Protein 3LAO (pdb70)

Solvent-accessible surface area: 25533 Å² total

Structure (mmCIF, N/CA/C/O backbone):
data_3LAO
#
_entry.id   3LAO
#
_cell.length_a   49.362
_cell.length_b   101.616
_cell.length_c   141.536
_cell.angle_alpha   90.00
_cell.angle_beta   90.00
_cell.angle_gamma   90.00
#
_symmetry.space_group_name_H-M   'P 21 21 21'
#
loop_
_entity.id
_entity.type
_entity.pdbx_description
1 polymer 'enoyl-CoA hydratase/isomerase'
2 non-polymer GLYCEROL
3 water water
#
loop_
_atom_site.group_PDB
_atom_site.id
_atom_site.type_symbol
_atom_site.label_atom_id
_atom_site.label_alt_id
_atom_site.label_comp_id
_atom_site.label_asym_id
_atom_site.label_entity_id
_atom_site.label_seq_id
_atom_site.pdbx_PDB_ins_code
_atom_site.Cartn_x
_atom_site.Cartn_y
_atom_site.Cartn_z
_atom_site.occupancy
_atom_site.B_iso_or_equiv
_atom_site.auth_seq_id
_atom_site.auth_comp_id
_atom_site.auth_asym_id
_atom_site.auth_atom_id
_atom_site.pdbx_PDB_model_num
ATOM 1 N N . SER A 1 5 ? 57.654 52.666 101.069 1.00 100.65 2 SER A N 1
ATOM 2 C CA . SER A 1 5 ? 56.802 52.202 99.971 1.00 104.45 2 SER A CA 1
ATOM 3 C C . SER A 1 5 ? 55.426 52.880 99.953 1.00 106.10 2 SER A C 1
ATOM 4 O O . SER A 1 5 ? 54.907 53.300 100.995 1.00 110.01 2 SER A O 1
ATOM 7 N N . GLU A 1 6 ? 54.855 52.986 98.753 1.00 98.23 3 GLU A N 1
ATOM 8 C CA . GLU A 1 6 ? 53.461 53.380 98.568 1.00 89.54 3 GLU A CA 1
ATOM 9 C C . GLU A 1 6 ? 52.714 52.328 97.741 1.00 76.23 3 GLU A C 1
ATOM 10 O O . GLU A 1 6 ? 51.486 52.250 97.817 1.00 79.60 3 GLU A O 1
ATOM 16 N N . ALA A 1 7 ? 53.442 51.539 96.942 1.00 52.88 4 ALA A N 1
ATOM 17 C CA . ALA A 1 7 ? 52.839 50.388 96.273 1.00 47.44 4 ALA A CA 1
ATOM 18 C C . ALA A 1 7 ? 52.117 49.470 97.283 1.00 51.05 4 ALA A C 1
ATOM 19 O O . ALA A 1 7 ? 52.694 49.037 98.282 1.00 54.19 4 ALA A O 1
ATOM 21 N N . ASN A 1 8 ? 50.852 49.177 97.010 1.00 44.83 5 ASN A N 1
ATOM 22 C CA . ASN A 1 8 ? 50.039 48.359 97.886 1.00 35.56 5 ASN A CA 1
ATOM 23 C C . ASN A 1 8 ? 50.132 46.864 97.540 1.00 36.00 5 ASN A C 1
ATOM 24 O O . ASN A 1 8 ? 49.718 46.422 96.453 1.00 42.82 5 ASN A O 1
ATOM 29 N N . SER A 1 9 ? 50.663 46.073 98.463 1.00 37.59 6 SER A N 1
ATOM 30 C CA . SER A 1 9 ? 50.793 44.634 98.234 1.00 42.27 6 SER A CA 1
ATOM 31 C C . SER A 1 9 ? 49.707 43.872 98.997 1.00 42.36 6 SER A C 1
ATOM 32 O O . SER A 1 9 ? 49.698 42.640 99.065 1.00 43.55 6 SER A O 1
ATOM 35 N N . GLY A 1 10 ? 48.793 44.612 99.595 1.00 38.53 7 GLY A N 1
ATOM 36 C CA . GLY A 1 10 ? 47.715 43.960 100.286 1.00 38.71 7 GLY A CA 1
ATOM 37 C C . GLY A 1 10 ? 46.516 43.760 99.388 1.00 39.01 7 GLY A C 1
ATOM 38 O O . GLY A 1 10 ? 46.590 43.782 98.160 1.00 33.97 7 GLY A O 1
ATOM 39 N N . PRO A 1 11 ? 45.378 43.564 100.015 1.00 36.30 8 PRO A N 1
ATOM 40 C CA . PRO A 1 11 ? 44.173 43.326 99.241 1.00 31.28 8 PRO A CA 1
ATOM 41 C C . PRO A 1 11 ? 43.954 44.506 98.323 1.00 31.79 8 PRO A C 1
ATOM 42 O O . PRO A 1 11 ? 44.232 45.635 98.696 1.00 33.34 8 PRO A O 1
ATOM 46 N N . GLY A 1 12 ? 43.424 44.248 97.143 1.00 26.17 9 GLY A N 1
ATOM 47 C CA . GLY A 1 12 ? 43.183 45.322 96.192 1.00 32.55 9 GLY A CA 1
ATOM 48 C C . GLY A 1 12 ? 42.121 46.323 96.624 1.00 33.00 9 GLY A C 1
ATOM 49 O O . GLY A 1 12 ? 41.254 46.046 97.473 1.00 35.55 9 GLY A O 1
ATOM 50 N N . ARG A 1 13 ? 42.199 47.496 96.008 1.00 29.46 10 ARG A N 1
ATOM 51 C CA . ARG A 1 13 ? 41.278 48.607 96.249 1.00 28.07 10 ARG A CA 1
ATOM 52 C C . ARG A 1 13 ? 41.494 49.635 95.119 1.00 29.28 10 ARG A C 1
ATOM 53 O O . ARG A 1 13 ? 42.366 49.458 94.243 1.00 24.08 10 ARG A O 1
ATOM 61 N N . VAL A 1 14 ? 40.708 50.705 95.144 1.00 28.69 11 VAL A N 1
ATOM 62 C CA . VAL A 1 14 ? 40.684 51.660 94.052 1.00 30.87 11 VAL A CA 1
ATOM 63 C C . VAL A 1 14 ? 40.706 53.047 94.719 1.00 38.76 11 VAL A C 1
ATOM 64 O O . VAL A 1 14 ? 40.051 53.241 95.730 1.00 37.94 11 VAL A O 1
ATOM 68 N N . THR A 1 15 ? 41.495 53.990 94.207 1.00 31.82 12 THR A N 1
ATOM 69 C CA . THR A 1 15 ? 41.368 55.353 94.662 1.00 22.05 12 THR A CA 1
ATOM 70 C C . THR A 1 15 ? 40.278 56.131 93.914 1.00 32.73 12 THR A C 1
ATOM 71 O O . THR A 1 15 ? 39.970 55.874 92.725 1.00 37.60 12 THR A O 1
ATOM 75 N N . ARG A 1 16 ? 39.730 57.123 94.610 1.00 39.37 13 ARG A N 1
ATOM 76 C CA . ARG A 1 16 ? 38.681 57.984 94.080 1.00 37.96 13 ARG A CA 1
ATOM 77 C C . ARG A 1 16 ? 39.041 59.448 94.324 1.00 43.05 13 ARG A C 1
ATOM 78 O O . ARG A 1 16 ? 39.356 59.817 95.444 1.00 37.29 13 ARG A O 1
ATOM 86 N N . GLU A 1 17 ? 38.992 60.260 93.265 1.00 39.83 14 GLU A N 1
ATOM 87 C CA . GLU A 1 17 ? 39.258 61.687 93.334 1.00 40.99 14 GLU A CA 1
ATOM 88 C C . GLU A 1 17 ? 38.285 62.397 92.375 1.00 45.37 14 GLU A C 1
ATOM 89 O O . GLU A 1 17 ? 38.243 62.091 91.172 1.00 42.18 14 GLU A O 1
ATOM 95 N N . GLN A 1 18 ? 37.495 63.316 92.915 1.00 36.92 15 GLN A N 1
ATOM 96 C CA . GLN A 1 18 ? 36.720 64.273 92.118 1.00 36.11 15 GLN A CA 1
ATOM 97 C C . GLN A 1 18 ? 37.597 65.473 91.771 1.00 39.19 15 GLN A C 1
ATOM 98 O O . GLN A 1 18 ? 38.083 66.149 92.674 1.00 39.93 15 GLN A O 1
ATOM 104 N N . ARG A 1 19 ? 37.809 65.707 90.473 1.00 40.77 16 ARG A N 1
ATOM 105 C CA . ARG A 1 19 ? 38.481 66.895 89.957 1.00 38.06 16 ARG A CA 1
ATOM 106 C C . ARG A 1 19 ? 37.535 67.677 89.073 1.00 38.42 16 ARG A C 1
ATOM 107 O O . ARG A 1 19 ? 37.544 67.538 87.850 1.00 38.88 16 ARG A O 1
ATOM 115 N N . GLY A 1 20 ? 36.742 68.533 89.680 1.00 41.22 17 GLY A N 1
ATOM 116 C CA . GLY A 1 20 ? 35.800 69.311 88.916 1.00 34.44 17 GLY A CA 1
ATOM 117 C C . GLY A 1 20 ? 34.782 68.364 88.351 1.00 45.45 17 GLY A C 1
ATOM 118 O O . GLY A 1 20 ? 34.089 67.679 89.103 1.00 50.60 17 GLY A O 1
ATOM 119 N N . HIS A 1 21 ? 34.692 68.315 87.028 1.00 38.15 18 HIS A N 1
ATOM 120 C CA . HIS A 1 21 ? 33.681 67.495 86.409 1.00 36.66 18 HIS A CA 1
ATOM 121 C C . HIS A 1 21 ? 34.180 66.113 86.103 1.00 38.88 18 HIS A C 1
ATOM 122 O O . HIS A 1 21 ? 33.450 65.309 85.528 1.00 43.20 18 HIS A O 1
ATOM 129 N N . LEU A 1 22 ? 35.426 65.849 86.484 1.00 38.20 19 LEU A N 1
ATOM 130 C CA . LEU A 1 22 ? 36.076 64.567 86.222 1.00 35.95 19 LEU A CA 1
ATOM 131 C C . LEU A 1 22 ? 36.080 63.730 87.499 1.00 37.90 19 LEU A C 1
ATOM 132 O O . LEU A 1 22 ? 36.235 64.250 88.603 1.00 38.47 19 LEU A O 1
ATOM 137 N N . PHE A 1 23 ? 35.895 62.433 87.332 1.00 34.27 20 PHE A N 1
ATOM 138 C CA . PHE A 1 23 ? 35.918 61.472 88.427 1.00 28.05 20 PHE A CA 1
ATOM 139 C C . PHE A 1 23 ? 37.022 60.451 88.085 1.00 29.71 20 PHE A C 1
ATOM 140 O O . PHE A 1 23 ? 36.905 59.657 87.084 1.00 30.62 20 PHE A O 1
ATOM 148 N N . LEU A 1 24 ? 38.111 60.515 88.858 1.00 24.58 21 LEU A N 1
ATOM 149 C CA . LEU A 1 24 ? 39.316 59.710 88.613 1.00 31.71 21 LEU A CA 1
ATOM 150 C C . LEU A 1 24 ? 39.276 58.453 89.447 1.00 37.65 21 LEU A C 1
ATOM 151 O O . LEU A 1 24 ? 39.035 58.513 90.634 1.00 38.36 21 LEU A O 1
ATOM 156 N N . ILE A 1 25 ? 39.534 57.313 88.824 1.00 35.48 22 ILE A N 1
ATOM 157 C CA . ILE A 1 25 ? 39.475 56.045 89.519 1.00 32.16 22 ILE A CA 1
ATOM 158 C C . ILE A 1 25 ? 40.806 55.375 89.250 1.00 27.71 22 ILE A C 1
ATOM 159 O O . ILE A 1 25 ? 41.066 54.993 88.111 1.00 30.72 22 ILE A O 1
ATOM 164 N N . GLY A 1 26 ? 41.629 55.197 90.291 1.00 28.39 23 GLY A N 1
ATOM 165 C CA . GLY A 1 26 ? 42.931 54.535 90.147 1.00 21.84 23 GLY A CA 1
ATOM 166 C C . GLY A 1 26 ? 43.024 53.117 90.732 1.00 30.43 23 GLY A C 1
ATOM 167 O O . GLY A 1 26 ? 42.736 52.908 91.932 1.00 26.07 23 GLY A O 1
ATOM 168 N N . LEU A 1 27 ? 43.426 52.138 89.908 1.00 31.53 24 LEU A N 1
ATOM 169 C CA . LEU A 1 27 ? 43.644 50.787 90.428 1.00 33.66 24 LEU A CA 1
ATOM 170 C C . LEU A 1 27 ? 44.832 50.832 91.398 1.00 38.28 24 LEU A C 1
ATOM 171 O O . LEU A 1 27 ? 45.934 51.226 91.009 1.00 34.89 24 LEU A O 1
ATOM 176 N N . ASP A 1 28 ? 44.596 50.435 92.654 1.00 38.86 25 ASP A N 1
ATOM 177 C CA . ASP A 1 28 ? 45.573 50.644 93.743 1.00 42.92 25 ASP A CA 1
ATOM 178 C C . ASP A 1 28 ? 46.119 49.359 94.377 1.00 41.65 25 ASP A C 1
ATOM 179 O O . ASP A 1 28 ? 45.890 49.092 95.560 1.00 38.89 25 ASP A O 1
ATOM 184 N N . ARG A 1 29 ? 46.851 48.576 93.601 1.00 38.43 26 ARG A N 1
ATOM 185 C CA . ARG A 1 29 ? 47.417 47.357 94.123 1.00 32.07 26 ARG A CA 1
ATOM 186 C C . ARG A 1 29 ? 48.725 47.084 93.380 1.00 32.70 26 ARG A C 1
ATOM 187 O O . ARG A 1 29 ? 49.017 45.968 92.906 1.00 36.75 26 ARG A O 1
ATOM 195 N N . ALA A 1 30 ? 49.546 48.115 93.325 1.00 25.28 27 ALA A N 1
ATOM 196 C CA . ALA A 1 30 ? 50.728 48.065 92.477 1.00 27.09 27 ALA A CA 1
ATOM 197 C C . ALA A 1 30 ? 51.747 47.001 92.873 1.00 32.83 27 ALA A C 1
ATOM 198 O O . ALA A 1 30 ? 52.481 46.498 92.005 1.00 30.73 27 ALA A O 1
ATOM 200 N N . GLY A 1 31 ? 51.808 46.686 94.173 1.00 36.08 28 GLY A N 1
ATOM 201 C CA . GLY A 1 31 ? 52.708 45.665 94.695 1.00 32.10 28 GLY A CA 1
ATOM 202 C C . GLY A 1 31 ? 52.363 44.289 94.156 1.00 39.88 28 GLY A C 1
ATOM 203 O O . GLY A 1 31 ? 53.173 43.364 94.225 1.00 43.06 28 GLY A O 1
ATOM 204 N N . LYS A 1 32 ? 51.158 44.145 93.594 1.00 43.85 29 LYS A N 1
ATOM 205 C CA . LYS A 1 32 ? 50.781 42.885 92.911 1.00 40.94 29 LYS A CA 1
ATOM 206 C C . LYS A 1 32 ? 50.519 43.092 91.393 1.00 33.42 29 LYS A C 1
ATOM 207 O O . LYS A 1 32 ? 49.766 42.341 90.771 1.00 24.94 29 LYS A O 1
ATOM 213 N N . ARG A 1 33 ? 51.162 44.110 90.823 1.00 28.95 30 ARG A N 1
ATOM 214 C CA . ARG A 1 33 ? 50.924 44.516 89.451 1.00 27.35 30 ARG A CA 1
ATOM 215 C C . ARG A 1 33 ? 49.459 44.539 89.104 1.00 33.99 30 ARG A C 1
ATOM 216 O O . ARG A 1 33 ? 49.049 44.214 87.972 1.00 34.10 30 ARG A O 1
ATOM 224 N N . ASN A 1 34 ? 48.671 44.952 90.088 1.00 35.11 31 ASN A N 1
ATOM 225 C CA . ASN A 1 34 ? 47.240 45.173 89.895 1.00 33.40 31 ASN A CA 1
ATOM 226 C C . ASN A 1 34 ? 46.464 43.945 89.423 1.00 29.47 31 ASN A C 1
ATOM 227 O O . ASN A 1 34 ? 45.478 44.043 88.676 1.00 31.44 31 ASN A O 1
ATOM 232 N N . ALA A 1 35 ? 46.904 42.782 89.873 1.00 26.95 32 ALA A N 1
ATOM 233 C CA . ALA A 1 35 ? 46.090 41.596 89.673 1.00 27.98 32 ALA A CA 1
ATOM 234 C C . ALA A 1 35 ? 44.813 41.801 90.489 1.00 27.33 32 ALA A C 1
ATOM 235 O O . ALA A 1 35 ? 44.871 42.177 91.653 1.00 33.74 32 ALA A O 1
ATOM 237 N N . PHE A 1 36 ? 43.671 41.576 89.854 1.00 31.08 33 PHE A N 1
ATOM 238 C CA . PHE A 1 36 ? 42.361 41.782 90.470 1.00 30.86 33 PHE A CA 1
ATOM 239 C C . PHE A 1 36 ? 41.879 40.679 91.410 1.00 28.79 33 PHE A C 1
ATOM 240 O O . PHE A 1 36 ? 41.540 39.601 90.953 1.00 31.84 33 PHE A O 1
ATOM 248 N N . ASP A 1 37 ? 41.793 40.958 92.703 1.00 31.71 34 ASP A N 1
ATOM 249 C CA . ASP A 1 37 ? 41.173 40.035 93.674 1.00 26.69 34 ASP A CA 1
ATOM 250 C C . ASP A 1 37 ? 39.740 40.494 93.890 1.00 27.03 34 ASP A C 1
ATOM 251 O O . ASP A 1 37 ? 39.290 41.515 93.334 1.00 29.75 34 ASP A O 1
ATOM 256 N N . SER A 1 38 ? 39.019 39.774 94.729 1.00 27.42 35 SER A N 1
ATOM 257 C CA . SER A 1 38 ? 37.612 40.079 94.931 1.00 30.23 35 SER A CA 1
ATOM 258 C C . SER A 1 38 ? 37.410 41.489 95.510 1.00 37.68 35 SER A C 1
ATOM 259 O O . SER A 1 38 ? 36.364 42.129 95.267 1.00 32.78 35 SER A O 1
ATOM 262 N N . ALA A 1 39 ? 38.396 41.954 96.289 1.00 34.49 36 ALA A N 1
ATOM 263 C CA . ALA A 1 39 ? 38.307 43.264 96.941 1.00 37.50 36 ALA A CA 1
ATOM 264 C C . ALA A 1 39 ? 38.364 44.336 95.875 1.00 38.44 36 ALA A C 1
ATOM 265 O O . ALA A 1 39 ? 37.575 45.301 95.875 1.00 38.77 36 ALA A O 1
ATOM 275 N N . LEU A 1 41 ? 37.817 43.895 92.614 1.00 34.75 38 LEU A N 1
ATOM 276 C CA . LEU A 1 41 ? 36.676 43.872 91.706 1.00 38.41 38 LEU A CA 1
ATOM 277 C C . LEU A 1 41 ? 35.470 44.563 92.346 1.00 40.63 38 LEU A C 1
ATOM 278 O O . LEU A 1 41 ? 34.785 45.342 91.654 1.00 31.98 38 LEU A O 1
ATOM 283 N N . ALA A 1 42 ? 35.191 44.266 93.638 1.00 30.40 39 ALA A N 1
ATOM 284 C CA . ALA A 1 42 ? 34.092 44.952 94.333 1.00 28.78 39 ALA A CA 1
ATOM 285 C C . ALA A 1 42 ? 34.300 46.482 94.349 1.00 34.99 39 ALA A C 1
ATOM 286 O O . ALA A 1 42 ? 33.394 47.259 94.035 1.00 35.76 39 ALA A O 1
ATOM 288 N N . ASP A 1 43 ? 35.495 46.923 94.724 1.00 35.41 40 ASP A N 1
ATOM 289 C CA . ASP A 1 43 ? 35.722 48.350 94.869 1.00 32.50 40 ASP A CA 1
ATOM 290 C C . ASP A 1 43 ? 35.628 49.115 93.548 1.00 33.46 40 ASP A C 1
ATOM 291 O O . ASP A 1 43 ? 35.058 50.203 93.503 1.00 34.81 40 ASP A O 1
ATOM 296 N N . LEU A 1 44 ? 36.151 48.524 92.468 1.00 24.70 41 LEU A N 1
ATOM 297 C CA . LEU A 1 44 ? 36.074 49.128 91.137 1.00 21.40 41 LEU A CA 1
ATOM 298 C C . LEU A 1 44 ? 34.615 49.249 90.675 1.00 31.15 41 LEU A C 1
ATOM 299 O O . LEU A 1 44 ? 34.215 50.258 90.118 1.00 33.08 41 LEU A O 1
ATOM 304 N N . ALA A 1 45 ? 33.798 48.242 90.958 1.00 29.79 42 ALA A N 1
ATOM 305 C CA . ALA A 1 45 ? 32.400 48.286 90.542 1.00 29.16 42 ALA A CA 1
ATOM 306 C C . ALA A 1 45 ? 31.646 49.397 91.314 1.00 36.07 42 ALA A C 1
ATOM 307 O O . ALA A 1 45 ? 30.907 50.216 90.708 1.00 31.10 42 ALA A O 1
ATOM 309 N N . LEU A 1 46 ? 31.882 49.443 92.632 1.00 25.46 43 LEU A N 1
ATOM 310 C CA . LEU A 1 46 ? 31.316 50.470 93.482 1.00 29.54 43 LEU A CA 1
ATOM 311 C C . LEU A 1 46 ? 31.709 51.876 93.034 1.00 31.35 43 LEU A C 1
ATOM 312 O O . LEU A 1 46 ? 30.847 52.778 92.987 1.00 34.62 43 LEU A O 1
ATOM 317 N N . ALA A 1 47 ? 32.992 52.081 92.736 1.00 23.56 44 ALA A N 1
ATOM 318 C CA . ALA A 1 47 ? 33.440 53.421 92.287 1.00 26.85 44 ALA A CA 1
ATOM 319 C C . ALA A 1 47 ? 32.742 53.837 90.961 1.00 36.46 44 ALA A C 1
ATOM 320 O O . ALA A 1 47 ? 32.328 54.973 90.812 1.00 35.35 44 ALA A O 1
ATOM 330 N N . GLY A 1 49 ? 29.785 52.745 90.081 1.00 33.38 46 GLY A N 1
ATOM 331 C CA . GLY A 1 49 ? 28.449 53.096 90.526 1.00 32.41 46 GLY A CA 1
ATOM 332 C C . GLY A 1 49 ? 28.390 54.519 91.058 1.00 29.80 46 GLY A C 1
ATOM 333 O O . GLY A 1 49 ? 27.496 55.262 90.728 1.00 28.62 46 GLY A O 1
ATOM 334 N N . GLU A 1 50 ? 29.369 54.908 91.863 1.00 32.67 47 GLU A N 1
ATOM 335 C CA . GLU A 1 50 ? 29.359 56.239 92.450 1.00 36.62 47 GLU A CA 1
ATOM 336 C C . GLU A 1 50 ? 29.448 57.265 91.348 1.00 34.69 47 GLU A C 1
ATOM 337 O O . GLU A 1 50 ? 28.862 58.321 91.446 1.00 40.29 47 GLU A O 1
ATOM 343 N N . TYR A 1 51 ? 30.176 56.935 90.295 1.00 32.38 48 TYR A N 1
ATOM 344 C CA . TYR A 1 51 ? 30.380 57.832 89.162 1.00 32.50 48 TYR A CA 1
ATOM 345 C C . TYR A 1 51 ? 29.068 58.060 88.466 1.00 37.40 48 TYR A C 1
ATOM 346 O O . TYR A 1 51 ? 28.738 59.164 88.070 1.00 37.75 48 TYR A O 1
ATOM 355 N N . GLU A 1 52 ? 28.322 56.978 88.327 1.00 42.63 49 GLU A N 1
ATOM 356 C CA . GLU A 1 52 ? 27.055 56.982 87.624 1.00 39.93 49 GLU A CA 1
ATOM 357 C C . GLU A 1 52 ? 26.043 57.910 88.344 1.00 44.29 49 GLU A C 1
ATOM 358 O O . GLU A 1 52 ? 25.317 58.665 87.717 1.00 55.35 49 GLU A O 1
ATOM 364 N N . ARG A 1 53 ? 26.017 57.866 89.661 1.00 36.73 50 ARG A N 1
ATOM 365 C CA . ARG A 1 53 ? 25.027 58.613 90.422 1.00 44.93 50 ARG A CA 1
ATOM 366 C C . ARG A 1 53 ? 25.524 60.031 90.799 1.00 47.68 50 ARG A C 1
ATOM 367 O O . ARG A 1 53 ? 24.781 60.820 91.351 1.00 44.26 50 ARG A O 1
ATOM 375 N N . SER A 1 54 ? 26.785 60.335 90.501 1.00 43.12 51 SER A N 1
ATOM 376 C CA . SER A 1 54 ? 27.359 61.652 90.765 1.00 36.25 51 SER A CA 1
ATOM 377 C C . SER A 1 54 ? 26.972 62.689 89.701 1.00 41.35 51 SER A C 1
ATOM 378 O O . SER A 1 54 ? 27.453 62.615 88.568 1.00 43.45 51 SER A O 1
ATOM 381 N N . GLU A 1 55 ? 26.137 63.668 90.067 1.00 49.84 52 GLU A N 1
ATOM 382 C CA . GLU A 1 55 ? 25.509 64.556 89.078 1.00 51.77 52 GLU A CA 1
ATOM 383 C C . GLU A 1 55 ? 26.511 65.516 88.499 1.00 47.19 52 GLU A C 1
ATOM 384 O O . GLU A 1 55 ? 26.387 65.916 87.348 1.00 47.70 52 GLU A O 1
ATOM 390 N N . GLU A 1 56 ? 27.508 65.865 89.309 1.00 46.58 53 GLU A N 1
ATOM 391 C CA . GLU A 1 56 ? 28.612 66.714 88.900 1.00 45.48 53 GLU A CA 1
ATOM 392 C C . GLU A 1 56 ? 29.636 66.004 88.035 1.00 45.33 53 GLU A C 1
ATOM 393 O O . GLU A 1 56 ? 30.334 66.642 87.271 1.00 47.30 53 GLU A O 1
ATOM 399 N N . SER A 1 57 ? 29.758 64.687 88.126 1.00 44.74 54 SER A N 1
ATOM 400 C CA . SER A 1 57 ? 30.792 64.046 87.303 1.00 34.25 54 SER A CA 1
ATOM 401 C C . SER A 1 57 ? 30.304 63.851 85.881 1.00 32.15 54 SER A C 1
ATOM 402 O O . SER A 1 57 ? 29.261 63.226 85.638 1.00 33.70 54 SER A O 1
ATOM 405 N N . ARG A 1 58 ? 31.048 64.434 84.951 1.00 29.41 55 ARG A N 1
ATOM 406 C CA . ARG A 1 58 ? 30.683 64.422 83.549 1.00 33.86 55 ARG A CA 1
ATOM 407 C C . ARG A 1 58 ? 31.514 63.457 82.715 1.00 35.61 55 ARG A C 1
ATOM 408 O O . ARG A 1 58 ? 31.152 63.174 81.575 1.00 37.78 55 ARG A O 1
ATOM 416 N N . CYS A 1 59 ? 32.643 62.991 83.264 1.00 36.55 56 CYS A N 1
ATOM 417 C CA . CYS A 1 59 ? 33.483 61.993 82.602 1.00 30.05 56 CYS A CA 1
ATOM 418 C C . CYS A 1 59 ? 34.353 61.323 83.634 1.00 32.08 56 CYS A C 1
ATOM 419 O O . CYS A 1 59 ? 34.856 61.988 84.549 1.00 29.55 56 CYS A O 1
ATOM 422 N N . ALA A 1 60 ? 34.528 60.003 83.508 1.00 30.35 57 ALA A N 1
ATOM 423 C CA . ALA A 1 60 ? 35.398 59.304 84.438 1.00 30.33 57 ALA A CA 1
ATOM 424 C C . ALA A 1 60 ? 36.724 59.021 83.783 1.00 34.86 57 ALA A C 1
ATOM 425 O O . ALA A 1 60 ? 36.807 58.939 82.581 1.00 31.89 57 ALA A O 1
ATOM 427 N N . VAL A 1 61 ? 37.781 58.929 84.576 1.00 38.46 58 VAL A N 1
ATOM 428 C CA . VAL A 1 61 ? 39.053 58.504 84.032 1.00 32.23 58 VAL A CA 1
ATOM 429 C C . VAL A 1 61 ? 39.512 57.342 84.898 1.00 33.37 58 VAL A C 1
ATOM 430 O O . VAL A 1 61 ? 39.627 57.482 86.116 1.00 36.06 58 VAL A O 1
ATOM 434 N N . LEU A 1 62 ? 39.727 56.205 84.254 1.00 27.39 59 LEU A N 1
ATOM 435 C CA . LEU A 1 62 ? 40.303 55.022 84.861 1.00 26.54 59 LEU A CA 1
ATOM 436 C C . LEU A 1 62 ? 41.801 54.845 84.534 1.00 29.71 59 LEU A C 1
ATOM 437 O O . LEU A 1 62 ? 42.234 54.908 83.364 1.00 29.55 59 LEU A O 1
ATOM 442 N N . PHE A 1 63 ? 42.593 54.600 85.575 1.00 27.32 60 PHE A N 1
ATOM 443 C CA . PHE A 1 63 ? 44.033 54.513 85.419 1.00 22.52 60 PHE A CA 1
ATOM 444 C C . PHE A 1 63 ? 44.546 53.560 86.453 1.00 27.27 60 PHE A C 1
ATOM 445 O O . PHE A 1 63 ? 43.786 53.112 87.324 1.00 27.75 60 PHE A O 1
ATOM 453 N N . ALA A 1 64 ? 45.825 53.221 86.362 1.00 29.01 61 ALA A N 1
ATOM 454 C CA . ALA A 1 64 ? 46.447 52.332 87.351 1.00 24.32 61 ALA A CA 1
ATOM 455 C C . ALA A 1 64 ? 47.636 52.998 88.056 1.00 30.10 61 ALA A C 1
ATOM 456 O O . ALA A 1 64 ? 48.484 53.619 87.402 1.00 30.49 61 ALA A O 1
ATOM 458 N N . HIS A 1 65 ? 47.707 52.872 89.380 1.00 27.38 62 HIS A N 1
ATOM 459 C CA . HIS A 1 65 ? 48.925 53.277 90.099 1.00 27.66 62 HIS A CA 1
ATOM 460 C C . HIS A 1 65 ? 50.045 52.295 89.804 1.00 29.14 62 HIS A C 1
ATOM 461 O O . HIS A 1 65 ? 49.790 51.116 89.561 1.00 29.97 62 HIS A O 1
ATOM 468 N N . GLY A 1 66 ? 51.281 52.793 89.798 1.00 35.83 63 GLY A N 1
ATOM 469 C CA . GLY A 1 66 ? 52.448 51.977 89.514 1.00 33.50 63 GLY A CA 1
ATOM 470 C C . GLY A 1 66 ? 52.810 51.910 88.034 1.00 37.94 63 GLY A C 1
ATOM 471 O O . GLY A 1 66 ? 52.384 52.729 87.213 1.00 36.06 63 GLY A O 1
ATOM 472 N N . GLU A 1 67 ? 53.603 50.905 87.700 1.00 38.74 64 GLU A N 1
ATOM 473 C CA . GLU A 1 67 ? 54.146 50.725 86.356 1.00 32.72 64 GLU A CA 1
ATOM 474 C C . GLU A 1 67 ? 53.309 49.775 85.469 1.00 32.39 64 GLU A C 1
ATOM 475 O O . GLU A 1 67 ? 53.612 49.563 84.288 1.00 38.43 64 GLU A O 1
ATOM 481 N N . HIS A 1 68 ? 52.260 49.203 86.041 1.00 30.77 65 HIS A N 1
ATOM 482 C CA . HIS A 1 68 ? 51.494 48.184 85.342 1.00 27.05 65 HIS A CA 1
ATOM 483 C C . HIS A 1 68 ? 50.020 48.386 85.515 1.00 25.15 65 HIS A C 1
ATOM 484 O O . HIS A 1 68 ? 49.523 48.510 86.630 1.00 29.62 65 HIS A O 1
ATOM 491 N N . PHE A 1 69 ? 49.312 48.367 84.397 1.00 30.61 66 PHE A N 1
ATOM 492 C CA . PHE A 1 69 ? 47.876 48.516 84.415 1.00 31.69 66 PHE A CA 1
ATOM 493 C C . PHE A 1 69 ? 47.201 47.331 85.123 1.00 32.95 66 PHE A C 1
ATOM 494 O O . PHE A 1 69 ? 46.459 47.534 86.081 1.00 32.81 66 PHE A O 1
ATOM 502 N N . THR A 1 70 ? 47.483 46.107 84.666 1.00 33.06 67 THR A N 1
ATOM 503 C CA . THR A 1 70 ? 47.008 44.892 85.336 1.00 31.58 67 THR A CA 1
ATOM 504 C C . THR A 1 70 ? 47.650 43.589 84.850 1.00 29.90 67 THR A C 1
ATOM 505 O O . THR A 1 70 ? 47.846 43.378 83.683 1.00 28.52 67 THR A O 1
ATOM 509 N N . ALA A 1 71 ? 47.973 42.711 85.784 1.00 32.05 68 ALA A N 1
ATOM 510 C CA . ALA A 1 71 ? 48.588 41.449 85.441 1.00 32.33 68 ALA A CA 1
ATOM 511 C C . ALA A 1 71 ? 47.503 40.357 85.435 1.00 32.12 68 ALA A C 1
ATOM 512 O O . ALA A 1 71 ? 47.795 39.176 85.502 1.00 32.43 68 ALA A O 1
ATOM 514 N N . GLY A 1 72 ? 46.247 40.777 85.352 1.00 35.24 69 GLY A N 1
ATOM 515 C CA . GLY A 1 72 ? 45.137 39.871 85.177 1.00 32.29 69 GLY A CA 1
ATOM 516 C C . GLY A 1 72 ? 44.398 39.601 86.468 1.00 32.37 69 GLY A C 1
ATOM 517 O O . GLY A 1 72 ? 44.384 40.429 87.355 1.00 38.08 69 GLY A O 1
ATOM 518 N N . LEU A 1 73 ? 43.762 38.434 86.567 1.00 31.82 70 LEU A N 1
ATOM 519 C CA . LEU A 1 73 ? 42.968 38.116 87.742 1.00 34.29 70 LEU A CA 1
ATOM 520 C C . LEU A 1 73 ? 43.879 37.491 88.776 1.00 39.77 70 LEU A C 1
ATOM 521 O O . LEU A 1 73 ? 44.846 36.837 88.401 1.00 37.67 70 LEU A O 1
ATOM 526 N N . ASP A 1 74 ? 43.596 37.719 90.061 1.00 35.09 71 ASP A N 1
ATOM 527 C CA . ASP A 1 74 ? 44.203 36.935 91.157 1.00 33.71 71 ASP A CA 1
ATOM 528 C C . ASP A 1 74 ? 43.377 35.667 91.407 1.00 34.62 71 ASP A C 1
ATOM 529 O O . ASP A 1 74 ? 42.626 35.577 92.380 1.00 38.77 71 ASP A O 1
ATOM 534 N N . LEU A 1 75 ? 43.515 34.697 90.515 1.00 38.25 72 LEU A N 1
ATOM 535 C CA . LEU A 1 75 ? 42.710 33.456 90.543 1.00 44.57 72 LEU A CA 1
ATOM 536 C C . LEU A 1 75 ? 42.857 32.640 91.816 1.00 39.13 72 LEU A C 1
ATOM 537 O O . LEU A 1 75 ? 41.960 31.883 92.146 1.00 37.69 72 LEU A O 1
ATOM 550 N N . GLU A 1 77 ? 43.175 33.897 94.886 1.00 38.45 74 GLU A N 1
ATOM 551 C CA . GLU A 1 77 ? 42.297 34.514 95.858 1.00 33.64 74 GLU A CA 1
ATOM 552 C C . GLU A 1 77 ? 40.854 34.436 95.421 1.00 35.04 74 GLU A C 1
ATOM 553 O O . GLU A 1 77 ? 39.975 34.308 96.254 1.00 39.90 74 GLU A O 1
ATOM 559 N N . LEU A 1 78 ? 40.602 34.543 94.119 1.00 37.57 75 LEU A N 1
ATOM 560 C CA . LEU A 1 78 ? 39.224 34.553 93.634 1.00 42.80 75 LEU A CA 1
ATOM 561 C C . LEU A 1 78 ? 38.545 33.214 93.781 1.00 43.22 75 LEU A C 1
ATOM 562 O O . LEU A 1 78 ? 37.408 33.147 94.234 1.00 48.77 75 LEU A O 1
ATOM 567 N N . ALA A 1 79 ? 39.221 32.160 93.343 1.00 46.23 76 ALA A N 1
ATOM 568 C CA . ALA A 1 79 ? 38.600 30.828 93.238 1.00 53.81 76 ALA A CA 1
ATOM 569 C C . ALA A 1 79 ? 37.664 30.479 94.398 1.00 52.23 76 ALA A C 1
ATOM 570 O O . ALA A 1 79 ? 36.490 30.155 94.184 1.00 56.38 76 ALA A O 1
ATOM 572 N N . PRO A 1 80 ? 38.191 30.531 95.626 1.00 51.85 77 PRO A N 1
ATOM 573 C CA . PRO A 1 80 ? 37.433 30.146 96.832 1.00 53.87 77 PRO A CA 1
ATOM 574 C C . PRO A 1 80 ? 36.165 30.968 97.000 1.00 57.10 77 PRO A C 1
ATOM 575 O O . PRO A 1 80 ? 35.219 30.503 97.628 1.00 58.85 77 PRO A O 1
ATOM 579 N N . LYS A 1 81 ? 36.152 32.177 96.439 1.00 62.24 78 LYS A N 1
ATOM 580 C CA . LYS A 1 81 ? 35.079 33.137 96.681 1.00 64.18 78 LYS A CA 1
ATOM 581 C C . LYS A 1 81 ? 34.034 33.251 95.566 1.00 70.85 78 LYS A C 1
ATOM 582 O O . LYS A 1 81 ? 33.155 34.123 95.644 1.00 78.77 78 LYS A O 1
ATOM 588 N N . LEU A 1 82 ? 34.107 32.423 94.523 1.00 65.16 79 LEU A N 1
ATOM 589 C CA . LEU A 1 82 ? 33.011 32.463 93.552 1.00 65.97 79 LEU A CA 1
ATOM 590 C C . LEU A 1 82 ? 31.984 31.430 93.980 1.00 75.44 79 LEU A C 1
ATOM 591 O O . LEU A 1 82 ? 32.333 30.344 94.462 1.00 75.36 79 LEU A O 1
ATOM 596 N N . ALA A 1 83 ? 30.713 31.782 93.834 1.00 82.44 80 ALA A N 1
ATOM 597 C CA . ALA A 1 83 ? 29.649 30.817 94.054 1.00 84.27 80 ALA A CA 1
ATOM 598 C C . ALA A 1 83 ? 29.481 30.000 92.773 1.00 79.21 80 ALA A C 1
ATOM 599 O O . ALA A 1 83 ? 29.925 30.418 91.683 1.00 70.96 80 ALA A O 1
ATOM 601 N N . ALA A 1 84 ? 28.863 28.831 92.908 1.00 79.37 81 ALA A N 1
ATOM 602 C CA . ALA A 1 84 ? 28.628 27.970 91.756 1.00 77.39 81 ALA A CA 1
ATOM 603 C C . ALA A 1 84 ? 27.996 28.798 90.607 1.00 82.35 81 ALA A C 1
ATOM 604 O O . ALA A 1 84 ? 28.329 28.623 89.420 1.00 76.49 81 ALA A O 1
ATOM 606 N N . SER A 1 85 ? 27.139 29.746 90.989 1.00 82.19 82 SER A N 1
ATOM 607 C CA . SER A 1 85 ? 26.426 30.621 90.052 1.00 76.60 82 SER A CA 1
ATOM 608 C C . SER A 1 85 ? 27.245 31.764 89.398 1.00 72.45 82 SER A C 1
ATOM 609 O O . SER A 1 85 ? 26.727 32.448 88.527 1.00 65.82 82 SER A O 1
ATOM 612 N N . GLY A 1 86 ? 28.504 31.959 89.808 1.00 75.26 83 GLY A N 1
ATOM 613 C CA . GLY A 1 86 ? 29.368 32.972 89.208 1.00 77.40 83 GLY A CA 1
ATOM 614 C C . GLY A 1 86 ? 29.830 34.080 90.147 1.00 76.13 83 GLY A C 1
ATOM 615 O O . GLY A 1 86 ? 29.530 34.036 91.348 1.00 82.35 83 GLY A O 1
ATOM 616 N N . PHE A 1 87 ? 30.571 35.059 89.610 1.00 66.51 84 PHE A N 1
ATOM 617 C CA . PHE A 1 87 ? 30.973 36.252 90.377 1.00 61.45 84 PHE A CA 1
ATOM 618 C C . PHE A 1 87 ? 29.847 37.282 90.395 1.00 62.55 84 PHE A C 1
ATOM 619 O O . PHE A 1 87 ? 29.273 37.602 89.344 1.00 66.40 84 PHE A O 1
ATOM 627 N N . ARG A 1 88 ? 29.550 37.828 91.571 1.00 57.95 85 ARG A N 1
ATOM 628 C CA . ARG A 1 88 ? 28.480 38.828 91.688 1.00 62.35 85 ARG A CA 1
ATOM 629 C C . ARG A 1 88 ? 28.957 40.183 92.204 1.00 56.13 85 ARG A C 1
ATOM 630 O O . ARG A 1 88 ? 29.647 40.256 93.222 1.00 52.70 85 ARG A O 1
ATOM 638 N N . TYR A 1 89 ? 28.597 41.254 91.491 1.00 49.86 86 TYR A N 1
ATOM 639 C CA . TYR A 1 89 ? 29.098 42.564 91.838 1.00 43.64 86 TYR A CA 1
ATOM 640 C C . TYR A 1 89 ? 28.261 43.091 92.956 1.00 46.71 86 TYR A C 1
ATOM 641 O O . TYR A 1 89 ? 27.098 42.720 93.084 1.00 51.70 86 TYR A O 1
ATOM 650 N N . PRO A 1 90 ? 28.851 43.964 93.779 1.00 42.36 87 PRO A N 1
ATOM 651 C CA . PRO A 1 90 ? 28.133 44.479 94.945 1.00 39.01 87 PRO A CA 1
ATOM 652 C C . PRO A 1 90 ? 26.922 45.283 94.501 1.00 40.64 87 PRO A C 1
ATOM 653 O O . PRO A 1 90 ? 26.946 45.924 93.465 1.00 46.06 87 PRO A O 1
ATOM 657 N N . ASP A 1 91 ? 25.862 45.236 95.275 1.00 43.17 88 ASP A N 1
ATOM 658 C CA . ASP A 1 91 ? 24.748 46.140 95.040 1.00 55.15 88 ASP A CA 1
ATOM 659 C C . ASP A 1 91 ? 25.286 47.568 94.987 1.00 51.80 88 ASP A C 1
ATOM 660 O O . ASP A 1 91 ? 26.115 47.959 95.818 1.00 48.00 88 ASP A O 1
ATOM 665 N N . GLY A 1 92 ? 24.819 48.343 94.014 1.00 48.74 89 GLY A N 1
ATOM 666 C CA . GLY A 1 92 ? 25.238 49.729 93.896 1.00 45.44 89 GLY A CA 1
ATOM 667 C C . GLY A 1 92 ? 26.386 49.840 92.914 1.00 45.31 89 GLY A C 1
ATOM 668 O O . GLY A 1 92 ? 26.749 50.933 92.488 1.00 39.93 89 GLY A O 1
ATOM 669 N N . GLY A 1 93 ? 26.945 48.689 92.548 1.00 46.81 90 GLY A N 1
ATOM 670 C CA . GLY A 1 93 ? 28.037 48.642 91.584 1.00 47.93 90 GLY A CA 1
ATOM 671 C C . GLY A 1 93 ? 27.611 48.749 90.131 1.00 40.84 90 GLY A C 1
ATOM 672 O O . GLY A 1 93 ? 26.447 48.604 89.788 1.00 45.69 90 GLY A O 1
ATOM 673 N N . VAL A 1 94 ? 28.564 49.041 89.267 1.00 36.42 91 VAL A N 1
ATOM 674 C CA . VAL A 1 94 ? 28.327 48.924 87.845 1.00 32.51 91 VAL A CA 1
ATOM 675 C C . VAL A 1 94 ? 29.428 48.012 87.363 1.00 35.41 91 VAL A C 1
ATOM 676 O O . VAL A 1 94 ? 30.563 48.125 87.833 1.00 37.07 91 VAL A O 1
ATOM 680 N N . ASP A 1 95 ? 29.100 47.089 86.463 1.00 35.73 92 ASP A N 1
ATOM 681 C CA . ASP A 1 95 ? 30.081 46.132 85.938 1.00 30.18 92 ASP A CA 1
ATOM 682 C C . ASP A 1 95 ? 31.156 46.845 85.143 1.00 31.94 92 ASP A C 1
ATOM 683 O O . ASP A 1 95 ? 30.870 47.428 84.093 1.00 35.21 92 ASP A O 1
ATOM 688 N N . PRO A 1 96 ? 32.406 46.781 85.623 1.00 30.01 93 PRO A N 1
ATOM 689 C CA . PRO A 1 96 ? 33.488 47.503 84.944 1.00 28.87 93 PRO A CA 1
ATOM 690 C C . PRO A 1 96 ? 33.830 46.922 83.568 1.00 34.92 93 PRO A C 1
ATOM 691 O O . PRO A 1 96 ? 34.514 47.610 82.796 1.00 30.77 93 PRO A O 1
ATOM 695 N N . TRP A 1 97 ? 33.372 45.698 83.284 1.00 34.03 94 TRP A N 1
ATOM 696 C CA . TRP A 1 97 ? 33.608 45.041 81.985 1.00 36.70 94 TRP A CA 1
ATOM 697 C C . TRP A 1 97 ? 32.404 45.196 81.037 1.00 33.00 94 TRP A C 1
ATOM 698 O O . TRP A 1 97 ? 32.455 44.806 79.856 1.00 30.09 94 TRP A O 1
ATOM 709 N N . GLY A 1 98 ? 31.314 45.734 81.561 1.00 31.43 95 GLY A N 1
ATOM 710 C CA . GLY A 1 98 ? 30.208 46.147 80.716 1.00 36.00 95 GLY A CA 1
ATOM 711 C C . GLY A 1 98 ? 29.445 44.994 80.104 1.00 36.56 95 GLY A C 1
ATOM 712 O O . GLY A 1 98 ? 28.985 45.085 78.996 1.00 34.60 95 GLY A O 1
ATOM 713 N N . VAL A 1 99 ? 29.318 43.916 80.860 1.00 37.76 96 VAL A N 1
ATOM 714 C CA . VAL A 1 99 ? 28.577 42.750 80.461 1.00 40.61 96 VAL A CA 1
ATOM 715 C C . VAL A 1 99 ? 27.241 42.700 81.168 1.00 43.73 96 VAL A C 1
ATOM 716 O O . VAL A 1 99 ? 26.226 42.464 80.552 1.00 46.07 96 VAL A O 1
ATOM 720 N N . VAL A 1 100 ? 27.263 42.911 82.476 1.00 36.67 97 VAL A N 1
ATOM 721 C CA . VAL A 1 100 ? 26.109 42.709 83.341 1.00 41.83 97 VAL A CA 1
ATOM 722 C C . VAL A 1 100 ? 25.381 44.040 83.510 1.00 47.47 97 VAL A C 1
ATOM 723 O O . VAL A 1 100 ? 26.040 45.077 83.559 1.00 49.23 97 VAL A O 1
ATOM 727 N N . GLN A 1 101 ? 24.044 44.054 83.565 1.00 48.67 98 GLN A N 1
ATOM 728 C CA . GLN A 1 101 ? 23.329 45.321 83.832 1.00 45.81 98 GLN A CA 1
ATOM 729 C C . GLN A 1 101 ? 23.390 45.652 85.322 1.00 47.53 98 GLN A C 1
ATOM 730 O O . GLN A 1 101 ? 23.557 44.730 86.126 1.00 45.70 98 GLN A O 1
ATOM 736 N N . PRO A 1 102 ? 23.298 46.959 85.699 1.00 44.26 99 PRO A N 1
ATOM 737 C CA . PRO A 1 102 ? 23.123 48.163 84.851 1.00 45.61 99 PRO A CA 1
ATOM 738 C C . PRO A 1 102 ? 24.376 48.571 84.059 1.00 49.10 99 PRO A C 1
ATOM 739 O O . PRO A 1 102 ? 25.512 48.405 84.506 1.00 49.14 99 PRO A O 1
ATOM 743 N N . ARG A 1 103 ? 24.141 49.113 82.872 1.00 48.85 100 ARG A N 1
ATOM 744 C CA . ARG A 1 103 ? 25.185 49.587 81.974 1.00 45.12 100 ARG A CA 1
ATOM 745 C C . ARG A 1 103 ? 25.537 51.021 82.390 1.00 44.67 100 ARG A C 1
ATOM 746 O O . ARG A 1 103 ? 24.646 51.784 82.815 1.00 42.79 100 ARG A O 1
ATOM 754 N N . ARG A 1 104 ? 26.817 51.403 82.303 1.00 48.28 101 ARG A N 1
ATOM 755 C CA . ARG A 1 104 ? 27.167 52.802 82.586 1.00 45.20 101 ARG A CA 1
ATOM 756 C C . ARG A 1 104 ? 26.403 53.712 81.587 1.00 39.65 101 ARG A C 1
ATOM 757 O O . ARG A 1 104 ? 26.019 53.254 80.527 1.00 37.89 101 ARG A O 1
ATOM 765 N N . SER A 1 105 ? 26.114 54.965 81.927 1.00 33.12 102 SER A N 1
ATOM 766 C CA . SER A 1 105 ? 25.414 55.802 80.976 1.00 30.93 102 SER A CA 1
ATOM 767 C C . SER A 1 105 ? 26.153 57.115 80.724 1.00 30.56 102 SER A C 1
ATOM 768 O O . SER A 1 105 ? 25.631 58.045 80.062 1.00 37.07 102 SER A O 1
ATOM 771 N N . LYS A 1 106 ? 27.379 57.168 81.235 1.00 27.41 103 LYS A N 1
ATOM 772 C CA . LYS A 1 106 ? 28.234 58.338 81.121 1.00 32.94 103 LYS A CA 1
ATOM 773 C C . LYS A 1 106 ? 29.612 57.910 80.621 1.00 31.78 103 LYS A C 1
ATOM 774 O O . LYS A 1 106 ? 29.969 56.739 80.724 1.00 30.91 103 LYS A O 1
ATOM 780 N N . PRO A 1 107 ? 30.368 58.854 80.025 1.00 32.50 104 PRO A N 1
ATOM 781 C CA . PRO A 1 107 ? 31.600 58.502 79.307 1.00 28.48 104 PRO A CA 1
ATOM 782 C C . PRO A 1 107 ? 32.688 57.990 80.231 1.00 35.08 104 PRO A C 1
ATOM 783 O O . PRO A 1 107 ? 32.677 58.265 81.433 1.00 32.34 104 PRO A O 1
ATOM 787 N N . LEU A 1 108 ? 33.672 57.327 79.633 1.00 29.40 105 LEU A N 1
ATOM 788 C CA . LEU A 1 108 ? 34.772 56.798 80.366 1.00 29.26 105 LEU A CA 1
ATOM 789 C C . LEU A 1 108 ? 36.046 56.887 79.522 1.00 33.46 105 LEU A C 1
ATOM 790 O O . LEU A 1 108 ? 36.055 56.530 78.353 1.00 34.73 105 LEU A O 1
ATOM 795 N N . VAL A 1 109 ? 37.128 57.360 80.132 1.00 29.87 106 VAL A N 1
ATOM 796 C CA . VAL A 1 109 ? 38.416 57.415 79.469 1.00 25.13 106 VAL A CA 1
ATOM 797 C C . VAL A 1 109 ? 39.367 56.504 80.249 1.00 28.06 106 VAL A C 1
ATOM 798 O O . VAL A 1 109 ? 39.297 56.428 81.476 1.00 27.05 106 VAL A O 1
ATOM 802 N N . VAL A 1 110 ? 40.266 55.824 79.556 1.00 34.13 107 VAL A N 1
ATOM 803 C CA . VAL A 1 110 ? 41.155 54.889 80.237 1.00 34.39 107 VAL A CA 1
ATOM 804 C C . VAL A 1 110 ? 42.598 55.038 79.779 1.00 36.44 107 VAL A C 1
ATOM 805 O O . VAL A 1 110 ? 42.844 55.212 78.600 1.00 33.23 107 VAL A O 1
ATOM 809 N N . ALA A 1 111 ? 43.525 54.961 80.736 1.00 30.77 108 ALA A N 1
ATOM 810 C CA . ALA A 1 111 ? 44.938 55.103 80.500 1.00 24.35 108 ALA A CA 1
ATOM 811 C C . ALA A 1 111 ? 45.558 53.799 80.923 1.00 27.98 108 ALA A C 1
ATOM 812 O O . ALA A 1 111 ? 45.337 53.373 82.030 1.00 33.43 108 ALA A O 1
ATOM 814 N N . VAL A 1 112 ? 46.361 53.180 80.072 1.00 23.90 109 VAL A N 1
ATOM 815 C CA . VAL A 1 112 ? 46.959 51.913 80.422 1.00 27.37 109 VAL A CA 1
ATOM 816 C C . VAL A 1 112 ? 48.444 51.995 80.172 1.00 30.15 109 VAL A C 1
ATOM 817 O O . VAL A 1 112 ? 48.868 52.672 79.245 1.00 32.17 109 VAL A O 1
ATOM 821 N N . GLN A 1 113 ? 49.227 51.282 80.989 1.00 34.90 110 GLN A N 1
ATOM 822 C CA . GLN A 1 113 ? 50.680 51.233 80.828 1.00 28.99 110 GLN A CA 1
ATOM 823 C C . GLN A 1 113 ? 51.272 49.906 81.271 1.00 31.26 110 GLN A C 1
ATOM 824 O O . GLN A 1 113 ? 50.672 49.181 82.060 1.00 36.25 110 GLN A O 1
ATOM 830 N N . GLY A 1 114 ? 52.480 49.623 80.783 1.00 32.03 111 GLY A N 1
ATOM 831 C CA . GLY A 1 114 ? 53.252 48.464 81.179 1.00 27.34 111 GLY A CA 1
ATOM 832 C C . GLY A 1 114 ? 52.604 47.139 80.771 1.00 36.19 111 GLY A C 1
ATOM 833 O O . GLY A 1 114 ? 52.622 46.777 79.619 1.00 49.04 111 GLY A O 1
ATOM 834 N N . THR A 1 115 ? 52.040 46.452 81.751 1.00 35.94 112 THR A N 1
ATOM 835 C CA . THR A 1 115 ? 51.426 45.161 81.548 1.00 32.07 112 THR A CA 1
ATOM 836 C C . THR A 1 115 ? 49.915 45.241 81.583 1.00 29.54 112 THR A C 1
ATOM 837 O O . THR A 1 115 ? 49.338 45.849 82.467 1.00 25.59 112 THR A O 1
ATOM 841 N N . CYS A 1 116 ? 49.290 44.607 80.605 1.00 30.02 113 CYS A N 1
ATOM 842 C CA . CYS A 1 116 ? 47.846 44.534 80.511 1.00 24.53 113 CYS A CA 1
ATOM 843 C C . CYS A 1 116 ? 47.451 43.118 80.101 1.00 30.94 113 CYS A C 1
ATOM 844 O O . CYS A 1 116 ? 47.014 42.887 78.994 1.00 37.06 113 CYS A O 1
ATOM 847 N N . TRP A 1 117 ? 47.625 42.169 81.005 1.00 34.08 114 TRP A N 1
ATOM 848 C CA . TRP A 1 117 ? 47.285 40.785 80.740 1.00 28.51 114 TRP A CA 1
ATOM 849 C C . TRP A 1 117 ? 45.792 40.587 80.872 1.00 27.45 114 TRP A C 1
ATOM 850 O O . TRP A 1 117 ? 45.155 41.214 81.697 1.00 30.88 114 TRP A O 1
ATOM 861 N N . THR A 1 118 ? 45.246 39.698 80.057 1.00 34.87 115 THR A N 1
ATOM 862 C CA . THR A 1 118 ? 43.993 39.025 80.347 1.00 35.20 115 THR A CA 1
ATOM 863 C C . THR A 1 118 ? 42.768 39.927 80.493 1.00 29.19 115 THR A C 1
ATOM 864 O O . THR A 1 118 ? 42.369 40.581 79.552 1.00 34.82 115 THR A O 1
ATOM 868 N N . ALA A 1 119 ? 42.171 39.945 81.673 1.00 28.10 116 ALA A N 1
ATOM 869 C CA . ALA A 1 119 ? 40.962 40.713 81.912 1.00 30.48 116 ALA A CA 1
ATOM 870 C C . ALA A 1 119 ? 41.192 42.180 81.660 1.00 28.91 116 ALA A C 1
ATOM 871 O O . ALA A 1 119 ? 40.257 42.932 81.468 1.00 24.38 116 ALA A O 1
ATOM 873 N N . GLY A 1 120 ? 42.455 42.572 81.669 1.00 27.81 117 GLY A N 1
ATOM 874 C CA . GLY A 1 120 ? 42.849 43.923 81.347 1.00 26.97 117 GLY A CA 1
ATOM 875 C C . GLY A 1 120 ? 42.363 44.397 79.982 1.00 34.96 117 GLY A C 1
ATOM 876 O O . GLY A 1 120 ? 41.929 45.553 79.830 1.00 36.82 117 GLY A O 1
ATOM 877 N N . ILE A 1 121 ? 42.445 43.524 78.984 1.00 30.11 118 ILE A N 1
ATOM 878 C CA . ILE A 1 121 ? 42.152 43.924 77.608 1.00 26.56 118 ILE A CA 1
ATOM 879 C C . ILE A 1 121 ? 40.692 44.345 77.501 1.00 29.92 118 ILE A C 1
ATOM 880 O O . ILE A 1 121 ? 40.392 45.457 77.071 1.00 29.52 118 ILE A O 1
ATOM 885 N N . GLU A 1 122 ? 39.789 43.484 77.963 1.00 32.65 119 GLU A N 1
ATOM 886 C CA . GLU A 1 122 ? 38.362 43.771 77.932 1.00 33.31 119 GLU A CA 1
ATOM 887 C C . GLU A 1 122 ? 37.976 45.002 78.775 1.00 34.34 119 GLU A C 1
ATOM 888 O O . GLU A 1 122 ? 37.103 45.790 78.396 1.00 34.77 119 GLU A O 1
ATOM 894 N N . LEU A 1 123 ? 38.671 45.175 79.886 1.00 27.79 120 LEU A N 1
ATOM 895 C CA . LEU A 1 123 ? 38.444 46.300 80.784 1.00 27.95 120 LEU A CA 1
ATOM 896 C C . LEU A 1 123 ? 38.720 47.550 79.982 1.00 36.12 120 LEU A C 1
ATOM 897 O O . LEU A 1 123 ? 37.935 48.491 79.971 1.00 39.94 120 LEU A O 1
ATOM 910 N N . LEU A 1 125 ? 38.808 47.792 76.566 1.00 34.59 122 LEU A N 1
ATOM 911 C CA . LEU A 1 125 ? 37.873 47.891 75.447 1.00 29.89 122 LEU A CA 1
ATOM 912 C C . LEU A 1 125 ? 36.518 48.427 75.940 1.00 39.93 122 LEU A C 1
ATOM 913 O O . LEU A 1 125 ? 35.713 48.927 75.163 1.00 39.41 122 LEU A O 1
ATOM 918 N N . ASN A 1 126 ? 36.258 48.359 77.239 1.00 36.96 123 ASN A N 1
ATOM 919 C CA . ASN A 1 126 ? 34.968 48.851 77.692 1.00 30.73 123 ASN A CA 1
ATOM 920 C C . ASN A 1 126 ? 34.909 50.393 77.795 1.00 34.65 123 ASN A C 1
ATOM 921 O O . ASN A 1 126 ? 33.845 50.957 78.021 1.00 37.53 123 ASN A O 1
ATOM 926 N N . ALA A 1 127 ? 36.043 51.069 77.595 1.00 30.05 124 ALA A N 1
ATOM 927 C CA . ALA A 1 127 ? 36.077 52.542 77.583 1.00 34.53 124 ALA A CA 1
ATOM 928 C C . ALA A 1 127 ? 35.694 53.163 76.229 1.00 34.03 124 ALA A C 1
ATOM 929 O O . ALA A 1 127 ? 35.592 52.471 75.219 1.00 26.62 124 ALA A O 1
ATOM 931 N N . ASP A 1 128 ? 35.523 54.489 76.243 1.00 32.54 125 ASP A N 1
ATOM 932 C CA . ASP A 1 128 ? 35.177 55.266 75.072 1.00 26.67 125 ASP A CA 1
ATOM 933 C C . ASP A 1 128 ? 36.412 55.872 74.433 1.00 33.53 125 ASP A C 1
ATOM 934 O O . ASP A 1 128 ? 36.417 56.145 73.247 1.00 33.61 125 ASP A O 1
ATOM 939 N N . ILE A 1 129 ? 37.439 56.122 75.247 1.00 34.25 126 ILE A N 1
ATOM 940 C CA . ILE A 1 129 ? 38.725 56.625 74.787 1.00 31.54 126 ILE A CA 1
ATOM 941 C C . ILE A 1 129 ? 39.846 55.950 75.555 1.00 36.35 126 ILE A C 1
ATOM 942 O O . ILE A 1 129 ? 39.834 55.928 76.805 1.00 35.88 126 ILE A O 1
ATOM 947 N N . ALA A 1 130 ? 40.799 55.384 74.808 1.00 29.16 127 ALA A N 1
ATOM 948 C CA . ALA A 1 130 ? 41.890 54.642 75.415 1.00 29.38 127 ALA A CA 1
ATOM 949 C C . ALA A 1 130 ? 43.246 55.215 74.965 1.00 31.43 127 ALA A C 1
ATOM 950 O O . ALA A 1 130 ? 43.458 55.416 73.791 1.00 38.11 127 ALA A O 1
ATOM 952 N N . VAL A 1 131 ? 44.154 55.467 75.910 1.00 33.24 128 VAL A N 1
ATOM 953 C CA . VAL A 1 131 ? 45.504 55.937 75.622 1.00 32.64 128 VAL A CA 1
ATOM 954 C C . VAL A 1 131 ? 46.476 54.962 76.296 1.00 35.37 128 VAL A C 1
ATOM 955 O O . VAL A 1 131 ? 46.250 54.517 77.429 1.00 29.79 128 VAL A O 1
ATOM 959 N N . ALA A 1 132 ? 47.567 54.625 75.620 1.00 32.10 129 ALA A N 1
ATOM 960 C CA . ALA A 1 132 ? 48.554 53.746 76.256 1.00 29.19 129 ALA A CA 1
ATOM 961 C C . ALA A 1 132 ? 49.935 54.319 76.248 1.00 31.15 129 ALA A C 1
ATOM 962 O O . ALA A 1 132 ? 50.304 55.061 75.340 1.00 33.60 129 ALA A O 1
ATOM 964 N N . ALA A 1 133 ? 50.713 53.983 77.263 1.00 32.82 130 ALA A N 1
ATOM 965 C CA . ALA A 1 133 ? 52.120 54.337 77.252 1.00 30.05 130 ALA A CA 1
ATOM 966 C C . ALA A 1 133 ? 52.777 53.466 76.198 1.00 34.83 130 ALA A C 1
ATOM 967 O O . ALA A 1 133 ? 52.403 52.300 76.008 1.00 35.16 130 ALA A O 1
ATOM 969 N N . ARG A 1 134 ? 53.749 54.021 75.493 1.00 32.52 131 ARG A N 1
ATOM 970 C CA . ARG A 1 134 ? 54.450 53.238 74.465 1.00 31.38 131 ARG A CA 1
ATOM 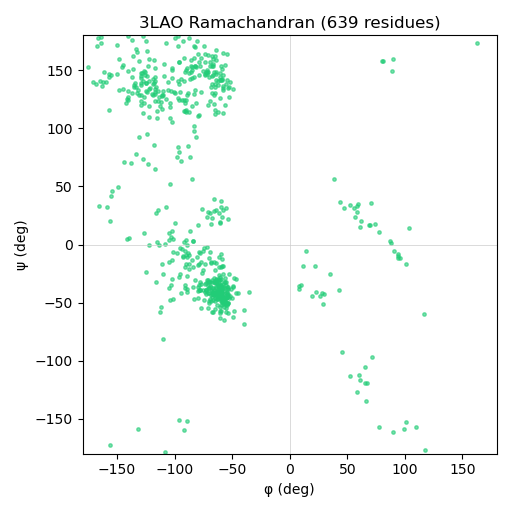971 C C . ARG A 1 134 ? 55.133 52.083 75.153 1.00 33.25 131 ARG A C 1
ATOM 972 O O . ARG A 1 134 ? 55.689 52.249 76.243 1.00 38.03 131 ARG A O 1
ATOM 980 N N . GLY A 1 135 ? 55.060 50.898 74.555 1.00 42.03 132 GLY A N 1
ATOM 981 C CA . GLY A 1 135 ? 55.690 49.722 75.142 1.00 42.11 132 GLY A CA 1
ATOM 982 C C . GLY A 1 135 ? 54.806 48.908 76.076 1.00 42.42 132 GLY A C 1
ATOM 983 O O . GLY A 1 135 ? 55.220 47.855 76.529 1.00 51.48 132 GLY A O 1
ATOM 984 N N . THR A 1 136 ? 53.597 49.388 76.363 1.00 33.48 133 THR A N 1
ATOM 985 C CA . THR A 1 136 ? 52.579 48.553 77.008 1.00 35.13 133 THR A CA 1
ATOM 986 C C . THR A 1 136 ? 52.388 47.211 76.242 1.00 42.73 133 THR A C 1
ATOM 987 O O . THR A 1 136 ? 52.361 47.193 75.006 1.00 42.93 133 THR A O 1
ATOM 991 N N . ARG A 1 137 ? 52.226 46.120 76.996 1.00 34.05 134 ARG A N 1
ATOM 992 C CA . ARG A 1 137 ? 52.091 44.771 76.464 1.00 32.14 134 ARG A CA 1
ATOM 993 C C . ARG A 1 137 ? 50.731 44.139 76.801 1.00 30.28 134 ARG A C 1
ATOM 994 O O . ARG A 1 137 ? 50.321 44.102 77.956 1.00 33.45 134 ARG A O 1
ATOM 1002 N N . PHE A 1 138 ? 50.056 43.613 75.785 1.00 29.61 135 PHE A N 1
ATOM 1003 C CA . PHE A 1 138 ? 48.717 43.063 75.918 1.00 26.67 135 PHE A CA 1
ATOM 1004 C C . PHE A 1 138 ? 48.762 41.599 75.550 1.00 32.96 135 PHE A C 1
ATOM 1005 O O . PHE A 1 138 ? 49.454 41.219 74.601 1.00 32.46 135 PHE A O 1
ATOM 1013 N N . ALA A 1 139 ? 48.002 40.767 76.253 1.00 30.33 136 ALA A N 1
ATOM 1014 C CA . ALA A 1 139 ? 47.914 39.397 75.822 1.00 26.57 136 ALA A CA 1
ATOM 1015 C C . ALA A 1 139 ? 46.727 38.707 76.445 1.00 35.32 136 ALA A C 1
ATOM 1016 O O . ALA A 1 139 ? 46.500 38.836 77.634 1.00 34.86 136 ALA A O 1
ATOM 1018 N N . HIS A 1 140 ? 45.998 37.938 75.637 1.00 37.99 137 HIS A N 1
ATOM 1019 C CA . HIS A 1 140 ? 44.993 37.029 76.146 1.00 27.76 137 HIS A CA 1
ATOM 1020 C C . HIS A 1 140 ? 45.609 35.694 76.558 1.00 32.84 137 HIS A C 1
ATOM 1021 O O . HIS A 1 140 ? 45.184 34.638 76.076 1.00 33.47 137 HIS A O 1
ATOM 1028 N N . LEU A 1 141 ? 46.591 35.738 77.462 1.00 31.15 138 LEU A N 1
ATOM 1029 C CA . LEU A 1 141 ? 47.196 34.529 78.013 1.00 33.96 138 LEU A CA 1
ATOM 1030 C C . LEU A 1 141 ? 46.190 33.475 78.466 1.00 32.81 138 LEU A C 1
ATOM 1031 O O . LEU A 1 141 ? 46.508 32.278 78.434 1.00 37.82 138 LEU A O 1
ATOM 1036 N N . GLU A 1 142 ? 45.003 33.894 78.902 1.00 26.46 139 GLU A N 1
ATOM 1037 C CA . GLU A 1 142 ? 44.023 32.908 79.404 1.00 32.44 139 GLU A CA 1
ATOM 1038 C C . GLU A 1 142 ? 43.560 31.857 78.373 1.00 36.64 139 GLU A C 1
ATOM 1039 O O . GLU A 1 142 ? 43.215 30.750 78.774 1.00 40.00 139 GLU A O 1
ATOM 1045 N N . VAL A 1 143 ? 43.516 32.171 77.068 1.00 30.95 140 VAL A N 1
ATOM 1046 C CA . VAL A 1 143 ? 43.126 31.117 76.131 1.00 31.64 140 VAL A CA 1
ATOM 1047 C C . VAL A 1 143 ? 44.055 29.925 76.205 1.00 31.45 140 VAL A C 1
ATOM 1048 O O . VAL A 1 143 ? 43.701 28.862 75.657 1.00 36.58 140 VAL A O 1
ATOM 1052 N N . LEU A 1 144 ? 45.255 30.117 76.773 1.00 27.80 141 LEU A N 1
ATOM 1053 C CA . LEU A 1 144 ? 46.210 29.005 76.972 1.00 37.07 141 LEU A CA 1
ATOM 1054 C C . LEU A 1 144 ? 45.827 28.120 78.167 1.00 40.15 141 LEU A C 1
ATOM 1055 O O . LEU A 1 144 ? 46.281 27.002 78.283 1.00 44.69 141 LEU A O 1
ATOM 1060 N N . ARG A 1 145 ? 44.938 28.608 79.019 1.00 39.61 142 ARG A N 1
ATOM 1061 C CA . ARG A 1 145 ? 44.712 27.952 80.280 1.00 35.30 142 ARG A CA 1
ATOM 1062 C C . ARG A 1 145 ? 43.343 27.325 80.357 1.00 32.21 142 ARG A C 1
ATOM 1063 O O . ARG A 1 145 ? 43.208 26.151 80.655 1.00 41.64 142 ARG A O 1
ATOM 1071 N N . GLY A 1 146 ? 42.315 28.112 80.108 1.00 29.04 143 GLY A N 1
ATOM 1072 C CA . GLY A 1 146 ? 40.939 27.646 80.277 1.00 26.24 143 GLY A CA 1
ATOM 1073 C C . GLY A 1 146 ? 40.090 28.909 80.334 1.00 34.19 143 GLY A C 1
ATOM 1074 O O . GLY A 1 146 ? 40.629 30.020 80.353 1.00 36.29 143 GLY A O 1
ATOM 1075 N N . ILE A 1 147 ? 38.778 28.736 80.356 1.00 32.42 144 ILE A N 1
ATOM 1076 C CA . ILE A 1 147 ? 37.825 29.836 80.364 1.00 35.77 144 ILE A CA 1
ATOM 1077 C C . ILE A 1 147 ? 37.911 30.594 81.684 1.00 35.72 144 ILE A C 1
ATOM 1078 O O . ILE A 1 147 ? 37.898 30.009 82.746 1.00 39.57 144 ILE A O 1
ATOM 1083 N N . PRO A 1 148 ? 38.020 31.907 81.615 1.00 35.73 145 PRO A N 1
ATOM 1084 C CA . PRO A 1 148 ? 38.182 32.609 82.880 1.00 38.78 145 PRO A CA 1
ATOM 1085 C C . PRO A 1 148 ? 36.827 32.896 83.483 1.00 39.04 145 PRO A C 1
ATOM 1086 O O . PRO A 1 148 ? 35.838 32.899 82.750 1.00 41.35 145 PRO A O 1
ATOM 1090 N N . PRO A 1 149 ? 36.801 33.129 84.800 1.00 35.40 146 PRO A N 1
ATOM 1091 C CA . PRO A 1 149 ? 35.677 33.477 85.688 1.00 39.15 146 PRO A CA 1
ATOM 1092 C C . PRO A 1 149 ? 35.002 34.782 85.276 1.00 35.90 146 PRO A C 1
ATOM 1093 O O . PRO A 1 149 ? 33.793 34.925 85.428 1.00 36.32 146 PRO A O 1
ATOM 1097 N N . LEU A 1 150 ? 35.778 35.732 84.778 1.00 30.05 147 LEU A N 1
ATOM 1098 C CA . LEU A 1 150 ? 35.228 36.964 84.243 1.00 29.77 147 LEU A CA 1
ATOM 1099 C C . LEU A 1 150 ? 36.257 37.684 83.413 1.00 32.82 147 LEU A C 1
ATOM 1100 O O . LEU A 1 150 ? 37.401 37.276 83.352 1.00 36.75 147 LEU A O 1
ATOM 1105 N N . GLY A 1 151 ? 35.844 38.754 82.760 1.00 25.64 148 GLY A N 1
ATOM 1106 C CA . GLY A 1 151 ? 36.756 39.475 81.906 1.00 31.00 148 GLY A CA 1
ATOM 1107 C C . GLY A 1 151 ? 37.199 38.782 80.631 1.00 35.13 148 GLY A C 1
ATOM 1108 O O . GLY A 1 151 ? 38.161 39.240 80.024 1.00 26.56 148 GLY A O 1
ATOM 1109 N N . GLY A 1 152 ? 36.484 37.733 80.192 1.00 39.16 149 GLY A N 1
ATOM 1110 C CA . GLY A 1 152 ? 36.834 36.996 78.974 1.00 35.39 149 GLY A CA 1
ATOM 1111 C C . GLY A 1 152 ? 36.557 37.835 77.746 1.00 39.59 149 GLY A C 1
ATOM 1112 O O . GLY A 1 152 ? 35.809 38.825 77.855 1.00 38.11 149 GLY A O 1
ATOM 1113 N N . SER A 1 153 ? 37.127 37.477 76.594 1.00 35.74 150 SER A N 1
ATOM 1114 C CA . SER A 1 153 ? 36.943 38.309 75.377 1.00 32.06 150 SER A CA 1
ATOM 1115 C C . SER A 1 153 ? 35.506 38.347 74.836 1.00 32.98 150 SER A C 1
ATOM 1116 O O . SER A 1 153 ? 34.693 37.464 75.077 1.00 38.04 150 SER A O 1
ATOM 1119 N N . THR A 1 154 ? 35.187 39.413 74.125 1.00 32.29 151 THR A N 1
ATOM 1120 C CA . THR A 1 154 ? 33.831 39.610 73.640 1.00 39.80 151 THR A CA 1
ATOM 1121 C C . THR A 1 154 ? 33.921 39.971 72.181 1.00 37.35 151 THR A C 1
ATOM 1122 O O . THR A 1 154 ? 34.924 39.722 71.551 1.00 49.95 151 THR A O 1
ATOM 1126 N N . VAL A 1 155 ? 32.890 40.605 71.664 1.00 36.98 152 VAL A N 1
ATOM 1127 C CA . VAL A 1 155 ? 32.876 41.096 70.287 1.00 36.40 152 VAL A CA 1
ATOM 1128 C C . VAL A 1 155 ? 33.616 42.413 70.110 1.00 34.52 152 VAL A C 1
ATOM 1129 O O . VAL A 1 155 ? 33.859 42.836 68.979 1.00 35.34 152 VAL A O 1
ATOM 1133 N N . ARG A 1 156 ? 33.980 43.061 71.205 1.00 29.27 153 ARG A N 1
ATOM 1134 C CA . ARG A 1 156 ? 34.549 44.397 71.078 1.00 32.37 153 ARG A CA 1
ATOM 1135 C C . ARG A 1 156 ? 35.880 44.388 70.352 1.00 30.60 153 ARG A C 1
ATOM 1136 O O . ARG A 1 156 ? 36.191 45.332 69.634 1.00 32.48 153 ARG A O 1
ATOM 1144 N N . PHE A 1 157 ? 36.658 43.312 70.498 1.00 26.12 154 PHE A N 1
ATOM 1145 C CA . PHE A 1 157 ? 37.970 43.252 69.837 1.00 22.38 154 PHE A CA 1
ATOM 1146 C C . PHE A 1 157 ? 37.780 43.092 68.290 1.00 32.88 154 PHE A C 1
ATOM 1147 O O . PHE A 1 157 ? 38.260 43.925 67.529 1.00 28.69 154 PHE A O 1
ATOM 1155 N N . PRO A 1 158 ? 37.029 42.063 67.834 1.00 25.64 155 PRO A N 1
ATOM 1156 C CA . PRO A 1 158 ? 36.731 41.911 66.405 1.00 31.11 155 PRO A CA 1
ATOM 1157 C C . PRO A 1 158 ? 36.113 43.173 65.824 1.00 32.58 155 PRO A C 1
ATOM 1158 O O . PRO A 1 158 ? 36.487 43.533 64.731 1.00 30.82 155 PRO A O 1
ATOM 1162 N N . ARG A 1 159 ? 35.184 43.818 66.534 1.00 28.00 156 ARG A N 1
ATOM 1163 C CA . ARG A 1 159 ? 34.498 45.009 66.002 1.00 33.29 156 ARG A CA 1
ATOM 1164 C C . ARG A 1 159 ? 35.455 46.142 65.652 1.00 37.76 156 ARG A C 1
ATOM 1165 O O . ARG A 1 159 ? 35.280 46.819 64.639 1.00 41.85 156 ARG A O 1
ATOM 1173 N N . ALA A 1 160 ? 36.454 46.329 66.512 1.00 29.45 157 ALA A N 1
ATOM 1174 C CA . ALA A 1 160 ? 37.468 47.348 66.389 1.00 22.65 157 ALA A CA 1
ATOM 1175 C C . ALA A 1 160 ? 38.516 46.967 65.355 1.00 31.98 157 ALA A C 1
ATOM 1176 O O . ALA A 1 160 ? 38.784 47.737 64.406 1.00 29.37 157 ALA A O 1
ATOM 1178 N N . ALA A 1 161 ? 39.113 45.784 65.543 1.00 33.19 158 ALA A N 1
ATOM 1179 C CA . ALA A 1 161 ? 40.278 45.357 64.755 1.00 32.44 158 ALA A CA 1
ATOM 1180 C C . ALA A 1 161 ? 39.936 44.621 63.452 1.00 32.30 158 ALA A C 1
ATOM 1181 O O . ALA A 1 161 ? 40.817 44.344 62.602 1.00 26.70 158 ALA A O 1
ATOM 1183 N N . GLY A 1 162 ? 38.655 44.326 63.276 1.00 28.54 159 GLY A N 1
ATOM 1184 C CA . GLY A 1 162 ? 38.271 43.412 62.229 1.00 23.05 159 GLY A CA 1
ATOM 1185 C C . GLY A 1 162 ? 38.501 41.977 62.729 1.00 27.72 159 GLY A C 1
ATOM 1186 O O . GLY A 1 162 ? 39.279 41.743 63.666 1.00 25.04 159 GLY A O 1
ATOM 1187 N N . TRP A 1 163 ? 37.793 41.032 62.108 1.00 27.05 160 TRP A N 1
ATOM 1188 C CA . TRP A 1 163 ? 37.730 39.654 62.552 1.00 28.77 160 TRP A CA 1
ATOM 1189 C C . TRP A 1 163 ? 39.085 38.967 62.597 1.00 26.74 160 TRP A C 1
ATOM 1190 O O . TRP A 1 163 ? 39.472 38.456 63.638 1.00 29.28 160 TRP A O 1
ATOM 1201 N N . THR A 1 164 ? 39.794 38.931 61.464 1.00 23.40 161 THR A N 1
ATOM 1202 C CA . THR A 1 164 ? 41.034 38.175 61.424 1.00 15.25 161 THR A CA 1
ATOM 1203 C C . THR A 1 164 ? 42.130 38.719 62.341 1.00 26.78 161 THR A C 1
ATOM 1204 O O . THR A 1 164 ? 42.738 37.958 63.044 1.00 37.44 161 THR A O 1
ATOM 1208 N N . ASP A 1 165 ? 42.387 40.020 62.365 1.00 31.56 162 ASP A N 1
ATOM 1209 C CA . ASP A 1 165 ? 43.400 40.511 63.319 1.00 35.08 162 ASP A CA 1
ATOM 1210 C C . ASP A 1 165 ? 43.020 40.220 64.759 1.00 33.25 162 ASP A C 1
ATOM 1211 O O . ASP A 1 165 ? 43.875 39.888 65.566 1.00 34.01 162 ASP A O 1
ATOM 1216 N N . ALA A 1 166 ? 41.739 40.324 65.083 1.00 33.51 163 ALA A N 1
ATOM 1217 C CA . ALA A 1 166 ? 41.339 39.998 66.435 1.00 30.81 163 ALA A CA 1
ATOM 1218 C C . ALA A 1 166 ? 41.599 38.516 66.728 1.00 31.26 163 ALA A C 1
ATOM 1219 O O . ALA A 1 166 ? 42.239 38.211 67.754 1.00 33.02 163 ALA A O 1
ATOM 1229 N N A ARG A 1 168 ? 43.677 36.587 65.426 0.56 24.51 165 ARG A N 1
ATOM 1230 N N B ARG A 1 168 ? 43.688 36.574 65.429 0.44 25.12 165 ARG A N 1
ATOM 1231 C CA A ARG A 1 168 ? 45.111 36.295 65.438 0.56 28.08 165 ARG A CA 1
ATOM 1232 C CA B ARG A 1 168 ? 45.109 36.222 65.444 0.44 28.60 165 ARG A CA 1
ATOM 1233 C C A ARG A 1 168 ? 45.610 36.278 66.896 0.56 32.12 165 ARG A C 1
ATOM 1234 C C B ARG A 1 168 ? 45.668 36.324 66.886 0.44 32.64 165 ARG A C 1
ATOM 12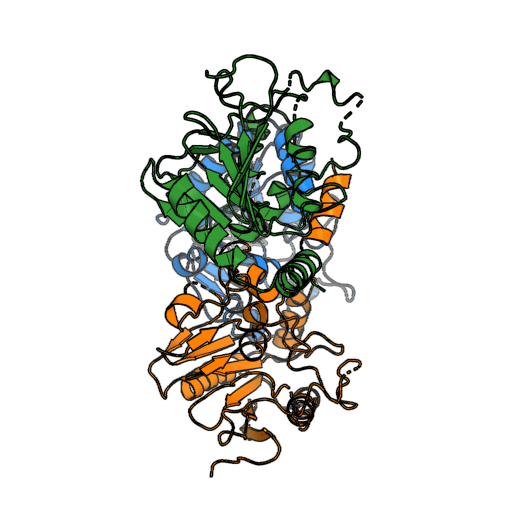35 O O A ARG A 1 168 ? 46.484 35.496 67.263 0.56 35.07 165 ARG A O 1
ATOM 1236 O O B ARG A 1 168 ? 46.643 35.656 67.234 0.44 34.55 165 ARG A O 1
ATOM 1251 N N . TYR A 1 169 ? 45.037 37.143 67.727 1.00 29.23 166 TYR A N 1
ATOM 1252 C CA . TYR A 1 169 ? 45.487 37.286 69.127 1.00 31.84 166 TYR A CA 1
ATOM 1253 C C . TYR A 1 169 ? 44.579 36.614 70.165 1.00 32.16 166 TYR A C 1
ATOM 1254 O O . TYR A 1 169 ? 45.057 36.092 71.134 1.00 35.53 166 TYR A O 1
ATOM 1263 N N . ILE A 1 170 ? 43.278 36.606 69.926 1.00 29.06 167 ILE A N 1
ATOM 1264 C CA . ILE A 1 170 ? 42.333 36.024 70.837 1.00 28.65 167 ILE A CA 1
ATOM 1265 C C . ILE A 1 170 ? 42.485 34.483 70.930 1.00 37.33 167 ILE A C 1
ATOM 1266 O O . ILE A 1 170 ? 42.420 33.915 72.010 1.00 32.70 167 ILE A O 1
ATOM 1271 N N . LEU A 1 171 ? 42.720 33.817 69.804 1.00 32.75 168 LEU A N 1
ATOM 1272 C CA . LEU A 1 171 ? 42.842 32.357 69.796 1.00 29.16 168 LEU A CA 1
ATOM 1273 C C . LEU A 1 171 ? 44.260 31.827 70.062 1.00 27.92 168 LEU A C 1
ATOM 1274 O O . LEU A 1 171 ? 44.428 30.652 70.255 1.00 30.08 168 LEU A O 1
ATOM 1279 N N . THR A 1 172 ? 45.273 32.685 70.100 1.00 27.29 169 THR A N 1
ATOM 1280 C CA . THR A 1 172 ? 46.658 32.229 70.350 1.00 23.63 169 THR A CA 1
ATOM 1281 C C . THR A 1 172 ? 47.184 32.671 71.712 1.00 26.77 169 THR A C 1
ATOM 1282 O O . THR A 1 172 ? 48.114 32.071 72.262 1.00 37.59 169 THR A O 1
ATOM 1286 N N . GLY A 1 173 ? 46.621 33.765 72.235 1.00 27.16 170 GLY A N 1
ATOM 1287 C CA . GLY A 1 173 ? 47.153 34.394 73.434 1.00 28.38 170 GLY A CA 1
ATOM 1288 C C . GLY A 1 173 ? 48.513 35.061 73.267 1.00 35.34 170 GLY A C 1
ATOM 1289 O O . GLY A 1 173 ? 49.160 35.377 74.249 1.00 39.14 170 GLY A O 1
ATOM 1290 N N . ASP A 1 174 ? 48.935 35.325 72.030 1.00 40.16 171 ASP A N 1
ATOM 1291 C CA . ASP A 1 174 ? 50.238 35.959 71.815 1.00 35.03 171 ASP A CA 1
ATOM 1292 C C . ASP A 1 174 ? 50.224 37.416 72.236 1.00 29.79 171 ASP A C 1
ATOM 1293 O O . ASP A 1 174 ? 49.198 38.090 72.123 1.00 38.67 171 ASP A O 1
ATOM 1298 N N . GLU A 1 175 ? 51.359 37.884 72.737 1.00 29.40 172 GLU A N 1
ATOM 1299 C CA . GLU A 1 175 ? 51.600 39.281 73.094 1.00 30.66 172 GLU A CA 1
ATOM 1300 C C . GLU A 1 175 ? 51.517 40.231 71.913 1.00 36.75 172 GLU A C 1
ATOM 1301 O O . GLU A 1 175 ? 51.988 39.929 70.816 1.00 38.58 172 GLU A O 1
ATOM 1307 N N . PHE A 1 176 ? 50.932 41.396 72.142 1.00 36.67 173 PHE A N 1
ATOM 1308 C CA . PHE A 1 176 ? 51.057 42.485 71.192 1.00 31.24 173 PHE A CA 1
ATOM 1309 C C . PHE A 1 176 ? 51.323 43.736 71.988 1.00 36.22 173 PHE A C 1
ATOM 1310 O O . PHE A 1 176 ? 50.952 43.823 73.142 1.00 39.55 173 PHE A O 1
ATOM 1318 N N . ASP A 1 177 ? 52.025 44.684 71.389 1.00 36.82 174 ASP A N 1
ATOM 1319 C CA . ASP A 1 177 ? 52.343 45.902 72.077 1.00 32.25 174 ASP A CA 1
ATOM 1320 C C . ASP A 1 177 ? 51.384 47.036 71.669 1.00 34.76 174 ASP A C 1
ATOM 1321 O O . ASP A 1 177 ? 50.510 46.849 70.808 1.00 29.78 174 ASP A O 1
ATOM 1326 N N . ALA A 1 178 ? 51.571 48.201 72.294 1.00 31.92 175 ALA A N 1
ATOM 1327 C CA . ALA A 1 178 ? 50.729 49.357 72.083 1.00 34.12 175 ALA A CA 1
ATOM 1328 C C . ALA A 1 178 ? 50.663 49.854 70.628 1.00 38.34 175 ALA A C 1
ATOM 1329 O O . ALA A 1 178 ? 49.629 50.334 70.200 1.00 47.45 175 ALA A O 1
ATOM 1331 N N . ASP A 1 179 ? 51.743 49.750 69.864 1.00 33.64 176 ASP A N 1
ATOM 1332 C CA . ASP A 1 179 ? 51.688 50.176 68.467 1.00 36.20 176 ASP A CA 1
ATOM 1333 C C . ASP A 1 179 ? 50.785 49.252 67.645 1.00 39.32 176 ASP A C 1
ATOM 1334 O O . ASP A 1 179 ? 50.040 49.676 66.754 1.00 39.17 176 ASP A O 1
ATOM 1339 N N . GLU A 1 180 ? 50.864 47.972 67.945 1.00 36.12 177 GLU A N 1
ATOM 1340 C CA . GLU A 1 180 ? 50.027 47.008 67.269 1.00 38.58 177 GLU A CA 1
ATOM 1341 C C . GLU A 1 180 ? 48.584 47.329 67.651 1.00 33.87 177 GLU A C 1
ATOM 1342 O O . GLU A 1 180 ? 47.712 47.345 66.786 1.00 33.90 177 GLU A O 1
ATOM 1348 N N . ALA A 1 181 ? 48.342 47.622 68.930 1.00 26.77 178 ALA A N 1
ATOM 1349 C CA . ALA A 1 181 ? 46.976 47.906 69.376 1.00 30.17 178 ALA A CA 1
ATOM 1350 C C . ALA A 1 181 ? 46.367 49.150 68.749 1.00 36.33 178 ALA A C 1
ATOM 1351 O O . ALA A 1 181 ? 45.158 49.144 68.426 1.00 33.34 178 ALA A O 1
ATOM 1353 N N . LEU A 1 182 ? 47.179 50.219 68.642 1.00 31.12 179 LEU A N 1
ATOM 1354 C CA . LEU A 1 182 ? 46.838 51.406 67.852 1.00 23.98 179 LEU A CA 1
ATOM 1355 C C . LEU A 1 182 ? 46.565 51.022 66.389 1.00 27.87 179 LEU A C 1
ATOM 1356 O O . LEU A 1 182 ? 45.547 51.412 65.832 1.00 36.19 179 LEU A O 1
ATOM 1361 N N . ARG A 1 183 ? 47.454 50.261 65.756 1.00 26.74 180 ARG A N 1
ATOM 1362 C CA . ARG A 1 183 ? 47.246 49.889 64.339 1.00 25.72 180 ARG A CA 1
ATOM 1363 C C . ARG A 1 183 ? 45.876 49.203 64.187 1.00 34.54 180 ARG A C 1
ATOM 1364 O O . ARG A 1 183 ? 45.186 49.389 63.175 1.00 29.62 180 ARG A O 1
ATOM 1380 N N . ARG A 1 185 ? 43.202 49.797 65.977 1.00 31.77 182 ARG A N 1
ATOM 1381 C CA . ARG A 1 185 ? 42.084 50.669 66.350 1.00 28.58 182 ARG A CA 1
ATOM 1382 C C . ARG A 1 185 ? 41.539 50.414 67.746 1.00 33.00 182 ARG A C 1
ATOM 1383 O O . ARG A 1 185 ? 40.408 50.795 68.041 1.00 41.23 182 ARG A O 1
ATOM 1391 N N . LEU A 1 186 ? 42.329 49.782 68.611 1.00 30.45 183 LEU A N 1
ATOM 1392 C CA . LEU A 1 186 ? 41.928 49.600 69.997 1.00 27.94 183 LEU A CA 1
ATOM 1393 C C . LEU A 1 186 ? 42.276 50.844 70.834 1.00 34.34 183 LEU A C 1
ATOM 1394 O O . LEU A 1 186 ? 41.761 51.025 71.909 1.00 40.47 183 LEU A O 1
ATOM 1399 N N . LEU A 1 187 ? 43.179 51.679 70.349 1.00 26.78 184 LEU A N 1
ATOM 1400 C CA . LEU A 1 187 ? 43.623 52.837 71.099 1.00 25.45 184 LEU A CA 1
ATOM 1401 C C . LEU A 1 187 ? 43.442 54.068 70.228 1.00 36.23 184 LEU A C 1
ATOM 1402 O O . LEU A 1 187 ? 43.536 53.995 68.998 1.00 46.65 184 LEU A O 1
ATOM 1407 N N . THR A 1 188 ? 43.172 55.197 70.877 1.00 36.53 185 THR A N 1
ATOM 1408 C CA . THR A 1 188 ? 43.133 56.478 70.224 1.00 32.39 185 THR A CA 1
ATOM 1409 C C . THR A 1 188 ? 44.578 56.910 70.061 1.00 36.34 185 THR A C 1
ATOM 1410 O O . THR A 1 188 ? 44.919 57.517 69.066 1.00 34.41 185 THR A O 1
ATOM 1414 N N . GLU A 1 189 ? 45.441 56.653 71.054 1.00 37.48 186 GLU A N 1
ATOM 1415 C CA . GLU A 1 189 ? 46.800 57.253 71.008 1.00 38.65 186 GLU A CA 1
ATOM 1416 C C . GLU A 1 189 ? 47.842 56.479 71.831 1.00 34.92 186 GLU A C 1
ATOM 1417 O O . GLU A 1 189 ? 47.532 55.902 72.862 1.00 29.45 186 GLU A O 1
ATOM 1423 N N . VAL A 1 190 ? 49.079 56.480 71.352 1.00 32.96 187 VAL A N 1
ATOM 1424 C CA . VAL A 1 190 ? 50.208 55.983 72.103 1.00 31.63 187 VAL A CA 1
ATOM 1425 C C . VAL A 1 190 ? 51.125 57.154 72.407 1.00 33.41 187 VAL A C 1
ATOM 1426 O O . VAL A 1 190 ? 51.509 57.892 71.512 1.00 44.26 187 VAL A O 1
ATOM 1430 N N . VAL A 1 191 ? 51.465 57.332 73.672 1.00 35.42 188 VAL A N 1
ATOM 1431 C CA . VAL A 1 191 ? 52.338 58.418 74.097 1.00 33.55 188 VAL A CA 1
ATOM 1432 C C . VAL A 1 191 ? 53.516 57.857 74.863 1.00 37.71 188 VAL A C 1
ATOM 1433 O O . VAL A 1 191 ? 53.574 56.650 75.141 1.00 39.23 188 VAL A O 1
ATOM 1437 N N . GLU A 1 192 ? 54.449 58.730 75.222 1.00 40.19 189 GLU A N 1
ATOM 1438 C CA . GLU A 1 192 ? 55.602 58.314 76.021 1.00 45.15 189 GLU A CA 1
ATOM 1439 C C . GLU A 1 192 ? 55.258 57.895 77.453 1.00 41.60 189 GLU A C 1
ATOM 1440 O O . GLU A 1 192 ? 54.343 58.440 78.094 1.00 38.23 189 GLU A O 1
ATOM 1446 N N . PRO A 1 193 ? 55.984 56.899 77.957 1.00 40.88 190 PRO A N 1
ATOM 1447 C CA . PRO A 1 193 ? 55.727 56.387 79.305 1.00 41.91 190 PRO A CA 1
ATOM 1448 C C . PRO A 1 193 ? 55.756 57.542 80.294 1.00 41.90 190 PRO A C 1
ATOM 1449 O O . PRO A 1 193 ? 56.652 58.371 80.190 1.00 47.10 190 PRO A O 1
ATOM 1453 N N . GLY A 1 194 ? 54.792 57.604 81.208 1.00 36.01 191 GLY A N 1
ATOM 1454 C CA . GLY A 1 194 ? 54.664 58.728 82.108 1.00 35.86 191 GLY A CA 1
ATOM 1455 C C . GLY A 1 194 ? 53.701 59.787 81.600 1.00 41.18 191 GLY A C 1
ATOM 1456 O O . GLY A 1 194 ? 53.314 60.674 82.359 1.00 39.61 191 GLY A O 1
ATOM 1457 N N . GLU A 1 195 ? 53.283 59.704 80.333 1.00 39.98 192 GLU A N 1
ATOM 1458 C CA . GLU A 1 195 ? 52.375 60.727 79.798 1.00 39.87 192 GLU A CA 1
ATOM 1459 C C . GLU A 1 195 ? 50.918 60.288 79.709 1.00 37.77 192 GLU A C 1
ATOM 1460 O O . GLU A 1 195 ? 50.062 61.135 79.496 1.00 42.30 192 GLU A O 1
ATOM 1466 N N . GLU A 1 196 ? 50.637 58.986 79.845 1.00 35.46 193 GLU A N 1
ATOM 1467 C CA . GLU A 1 196 ? 49.276 58.458 79.615 1.00 38.06 193 GLU A CA 1
ATOM 1468 C C . GLU A 1 196 ? 48.183 59.090 80.447 1.00 36.16 193 GLU A C 1
ATOM 1469 O O . GLU A 1 196 ? 47.119 59.390 79.912 1.00 44.48 193 GLU A O 1
ATOM 1475 N N . LEU A 1 197 ? 48.408 59.222 81.755 1.00 35.42 194 LEU A N 1
ATOM 1476 C CA . LEU A 1 197 ? 47.413 59.826 82.646 1.00 38.70 194 LEU A CA 1
ATOM 1477 C C . LEU A 1 197 ? 47.098 61.250 82.233 1.00 39.85 194 LEU A C 1
ATOM 1478 O O . LEU A 1 197 ? 45.951 61.659 82.216 1.00 44.55 194 LEU A O 1
ATOM 1483 N N . ALA A 1 198 ? 48.130 61.998 81.889 1.00 35.42 195 ALA A N 1
ATOM 1484 C CA . ALA A 1 198 ? 47.948 63.386 81.546 1.00 32.17 195 ALA A CA 1
ATOM 1485 C C . ALA A 1 198 ? 47.180 63.507 80.230 1.00 33.71 195 ALA A C 1
ATOM 1486 O O . ALA A 1 198 ? 46.205 64.266 80.116 1.00 36.35 195 ALA A O 1
ATOM 1488 N N . ARG A 1 199 ? 47.620 62.754 79.229 1.00 33.27 196 ARG A N 1
ATOM 1489 C CA . ARG A 1 199 ? 46.916 62.746 77.948 1.00 35.28 196 ARG A CA 1
ATOM 1490 C C . ARG A 1 199 ? 45.460 62.292 78.119 1.00 35.49 196 ARG A C 1
ATOM 1491 O O . ARG A 1 199 ? 44.552 62.883 77.540 1.00 41.14 196 ARG A O 1
ATOM 1499 N N . ALA A 1 200 ? 45.233 61.267 78.932 1.00 28.49 197 ALA A N 1
ATOM 1500 C CA . ALA A 1 200 ? 43.863 60.807 79.201 1.00 34.87 197 ALA A CA 1
ATOM 1501 C C . ALA A 1 200 ? 42.993 61.894 79.808 1.00 29.02 197 ALA A C 1
ATOM 1502 O O . ALA A 1 200 ? 41.849 62.047 79.421 1.00 35.74 197 ALA A O 1
ATOM 1504 N N . LEU A 1 201 ? 43.530 62.624 80.779 1.00 27.09 198 LEU A N 1
ATOM 1505 C CA . LEU A 1 201 ? 42.863 63.801 81.343 1.00 31.89 198 LEU A CA 1
ATOM 1506 C C . LEU A 1 201 ? 42.545 64.913 80.298 1.00 40.61 198 LEU A C 1
ATOM 1507 O O . LEU A 1 201 ? 41.495 65.573 80.366 1.00 40.75 198 LEU A O 1
ATOM 1512 N N . GLU A 1 202 ? 43.430 65.127 79.330 1.00 32.96 199 GLU A N 1
ATOM 1513 C CA . GLU A 1 202 ? 43.081 66.076 78.268 1.00 37.91 199 GLU A CA 1
ATOM 1514 C C . GLU A 1 202 ? 41.809 65.664 77.524 1.00 33.77 199 GLU A C 1
ATOM 1515 O O . GLU A 1 202 ? 40.919 66.489 77.316 1.00 29.84 199 GLU A O 1
ATOM 1521 N N . TYR A 1 203 ? 41.691 64.373 77.204 1.00 28.77 200 TYR A N 1
ATOM 1522 C CA . TYR A 1 203 ? 40.500 63.874 76.541 1.00 30.16 200 TYR A CA 1
ATOM 1523 C C . TYR A 1 203 ? 39.290 63.980 77.436 1.00 32.08 200 TYR A C 1
ATOM 1524 O O . TYR A 1 203 ? 38.221 64.368 76.976 1.00 31.87 200 TYR A O 1
ATOM 1533 N N . ALA A 1 204 ? 39.446 63.623 78.712 1.00 32.80 201 ALA A N 1
ATOM 1534 C CA . ALA A 1 204 ? 38.311 63.648 79.616 1.00 31.15 201 ALA A CA 1
ATOM 1535 C C . ALA A 1 204 ? 37.809 65.079 79.799 1.00 35.30 201 ALA A C 1
ATOM 1536 O O . ALA A 1 204 ? 36.586 65.312 79.863 1.00 38.16 201 ALA A O 1
ATOM 1538 N N . GLU A 1 205 ? 38.734 66.043 79.854 1.00 30.95 202 GLU A N 1
ATOM 1539 C CA . GLU A 1 205 ? 38.349 67.456 79.956 1.00 31.26 202 GLU A CA 1
ATOM 1540 C C . GLU A 1 205 ? 37.541 67.954 78.738 1.00 36.51 202 GLU A C 1
ATOM 1541 O O . GLU A 1 205 ? 36.504 68.577 78.928 1.00 41.62 202 GLU A O 1
ATOM 1547 N N . ARG A 1 206 ? 37.969 67.640 77.506 1.00 33.33 203 ARG A N 1
ATOM 1548 C CA . ARG A 1 206 ? 37.162 67.962 76.300 1.00 37.12 203 ARG A CA 1
ATOM 1549 C C . ARG A 1 206 ? 35.727 67.367 76.368 1.00 39.29 203 ARG A C 1
ATOM 1550 O O . ARG A 1 206 ? 34.747 68.032 76.077 1.00 38.74 203 ARG A O 1
ATOM 1558 N N . ILE A 1 207 ? 35.602 66.107 76.751 1.00 34.36 204 ILE A N 1
ATOM 1559 C CA . ILE A 1 207 ? 34.280 65.524 76.901 1.00 28.98 204 ILE A CA 1
ATOM 1560 C C . ILE A 1 207 ? 33.497 66.286 77.950 1.00 30.06 204 ILE A C 1
ATOM 1561 O O . ILE A 1 207 ? 32.322 66.554 77.765 1.00 39.77 204 ILE A O 1
ATOM 1566 N N . ALA A 1 208 ? 34.147 66.619 79.061 1.00 30.52 205 ALA A N 1
ATOM 1567 C CA . ALA A 1 208 ? 33.496 67.355 80.139 1.00 32.25 205 ALA A CA 1
ATOM 1568 C C . ALA A 1 208 ? 33.081 68.755 79.723 1.00 39.77 205 ALA A C 1
ATOM 1569 O O . ALA A 1 208 ? 32.228 69.352 80.367 1.00 45.38 205 ALA A O 1
ATOM 1571 N N . ARG A 1 209 ? 33.714 69.288 78.673 1.00 45.22 206 ARG A N 1
ATOM 1572 C CA . ARG A 1 209 ? 33.444 70.651 78.148 1.00 45.33 206 ARG A CA 1
ATOM 1573 C C . ARG A 1 209 ? 32.146 70.655 77.332 1.00 46.27 206 ARG A C 1
ATOM 1574 O O . ARG A 1 209 ? 31.442 71.652 77.313 1.00 51.08 206 ARG A O 1
ATOM 1582 N N . ALA A 1 210 ? 31.860 69.545 76.644 1.00 42.29 207 ALA A N 1
ATOM 1583 C CA . ALA A 1 210 ? 30.606 69.338 75.934 1.00 48.23 207 ALA A CA 1
ATOM 1584 C C . ALA A 1 210 ? 29.390 69.291 76.872 1.00 54.27 207 ALA A C 1
ATOM 1585 O O . ALA A 1 210 ? 29.522 69.203 78.081 1.00 55.20 207 ALA A O 1
ATOM 1587 N N . ALA A 1 211 ? 28.201 69.359 76.287 1.00 59.54 208 ALA A N 1
ATOM 1588 C CA . ALA A 1 211 ? 26.963 69.601 77.028 1.00 55.81 208 ALA A CA 1
ATOM 1589 C C . ALA A 1 211 ? 26.384 68.273 77.451 1.00 51.32 208 ALA A C 1
ATOM 1590 O O . ALA A 1 211 ? 25.958 67.488 76.605 1.00 44.19 208 ALA A O 1
ATOM 1592 N N . PRO A 1 212 ? 26.360 68.031 78.764 1.00 55.70 209 PRO A N 1
ATOM 1593 C CA . PRO A 1 212 ? 26.112 66.749 79.440 1.00 55.16 209 PRO A CA 1
ATOM 1594 C C . PRO A 1 212 ? 24.915 65.933 78.922 1.00 51.74 209 PRO A C 1
ATOM 1595 O O . PRO A 1 212 ? 25.019 64.713 78.780 1.00 51.30 209 PRO A O 1
ATOM 1599 N N . LEU A 1 213 ? 23.807 66.595 78.632 1.00 51.02 210 LEU A N 1
ATOM 1600 C CA . LEU A 1 213 ? 22.643 65.904 78.126 1.00 44.02 210 LEU A CA 1
ATOM 1601 C C . LEU A 1 213 ? 22.845 65.462 76.687 1.00 44.98 210 LEU A C 1
ATOM 1602 O O . LEU A 1 213 ? 22.336 64.406 76.276 1.00 45.55 210 LEU A O 1
ATOM 1607 N N . ALA A 1 214 ? 23.592 66.256 75.929 1.00 42.58 211 ALA A N 1
ATOM 1608 C CA . ALA A 1 214 ? 23.939 65.887 74.552 1.00 45.83 211 ALA A CA 1
ATOM 1609 C C . ALA A 1 214 ? 24.868 64.648 74.511 1.00 46.10 211 ALA A C 1
ATOM 1610 O O . ALA A 1 214 ? 24.523 63.627 73.911 1.00 45.03 211 ALA A O 1
ATOM 1612 N N . VAL A 1 215 ? 26.022 64.744 75.174 1.00 48.24 212 VAL A N 1
ATOM 1613 C CA . VAL A 1 215 ? 26.932 63.618 75.412 1.00 43.93 212 VAL A CA 1
ATOM 1614 C C . VAL A 1 215 ? 26.268 62.305 75.871 1.00 47.49 212 VAL A C 1
ATOM 1615 O O . VAL A 1 215 ? 26.640 61.227 75.418 1.00 54.73 212 VAL A O 1
ATOM 1619 N N . ARG A 1 216 ? 25.297 62.390 76.773 1.00 50.79 213 ARG A N 1
ATOM 1620 C CA . ARG A 1 216 ? 24.584 61.194 77.219 1.00 48.87 213 ARG A CA 1
ATOM 1621 C C . ARG A 1 216 ? 23.667 60.650 76.134 1.00 48.08 213 ARG A C 1
ATOM 1622 O O . ARG A 1 216 ? 23.600 59.430 75.920 1.00 47.23 213 ARG A O 1
ATOM 1630 N N . ALA A 1 217 ? 22.971 61.556 75.445 1.00 44.72 214 ALA A N 1
ATOM 1631 C CA . ALA A 1 217 ? 22.136 61.174 74.319 1.00 43.01 214 ALA A CA 1
ATOM 1632 C C . ALA A 1 217 ? 23.003 60.488 73.260 1.00 43.16 214 ALA A C 1
ATOM 1633 O O . ALA A 1 217 ? 22.614 59.454 72.707 1.00 39.35 214 ALA A O 1
ATOM 1635 N N . ALA A 1 218 ? 24.174 61.075 72.986 1.00 43.35 215 ALA A N 1
ATOM 1636 C CA . ALA A 1 218 ? 25.110 60.525 72.003 1.00 45.65 215 ALA A CA 1
ATOM 1637 C C . ALA A 1 218 ? 25.553 59.113 72.388 1.00 44.15 215 ALA A C 1
ATOM 1638 O O . ALA A 1 218 ? 25.499 58.222 71.547 1.00 44.70 215 ALA A O 1
ATOM 1640 N N . LEU A 1 219 ? 25.965 58.911 73.647 1.00 41.24 216 LEU A N 1
ATOM 1641 C CA . LEU A 1 219 ? 26.282 57.568 74.172 1.00 45.21 216 LEU A CA 1
ATOM 1642 C C . LEU A 1 219 ? 25.127 56.571 74.098 1.00 49.60 216 LEU A C 1
ATOM 1643 O O . LEU A 1 219 ? 25.319 55.418 73.675 1.00 52.38 216 LEU A O 1
ATOM 1648 N N . GLN A 1 220 ? 23.940 56.979 74.547 1.00 48.10 217 GLN A N 1
ATOM 1649 C CA . GLN A 1 220 ? 22.810 56.056 74.517 1.00 48.26 217 GLN A CA 1
ATOM 1650 C C . GLN A 1 220 ? 22.603 55.554 73.098 1.00 50.94 217 GLN A C 1
ATOM 1651 O O . GLN A 1 220 ? 22.444 54.341 72.858 1.00 44.24 217 GLN A O 1
ATOM 1657 N N . SER A 1 221 ? 22.630 56.507 72.166 1.00 48.37 218 SER A N 1
ATOM 1658 C CA . SER A 1 221 ? 22.417 56.236 70.748 1.00 49.34 218 SER A CA 1
ATOM 1659 C C . SER A 1 221 ? 23.415 55.184 70.267 1.00 49.71 218 SER A C 1
ATOM 1660 O O . SER A 1 221 ? 23.029 54.179 69.652 1.00 47.24 218 SER A O 1
ATOM 1663 N N . ALA A 1 222 ? 24.695 55.420 70.563 1.00 44.75 219 ALA A N 1
ATOM 1664 C CA . ALA A 1 222 ? 25.768 54.540 70.121 1.00 44.83 219 ALA A CA 1
ATOM 1665 C C . ALA A 1 222 ? 25.678 53.156 70.788 1.00 42.23 219 ALA A C 1
ATOM 1666 O O . ALA A 1 222 ? 25.963 52.127 70.141 1.00 35.56 219 ALA A O 1
ATOM 1668 N N . PHE A 1 223 ? 25.289 53.140 72.067 1.00 39.41 220 PHE A N 1
ATOM 1669 C CA . PHE A 1 223 ? 25.140 51.887 72.813 1.00 49.04 220 PHE A CA 1
ATOM 1670 C C . PHE A 1 223 ? 24.075 51.040 72.148 1.00 57.27 220 PHE A C 1
ATOM 1671 O O . PHE A 1 223 ? 24.181 49.810 72.112 1.00 57.75 220 PHE A O 1
ATOM 1679 N N . GLN A 1 224 ? 23.034 51.694 71.637 1.00 66.88 221 GLN A N 1
ATOM 1680 C CA . GLN A 1 224 ? 21.992 50.966 70.916 1.00 69.92 221 GLN A CA 1
ATOM 1681 C C . GLN A 1 224 ? 22.416 50.545 69.505 1.00 62.16 221 GLN A C 1
ATOM 1682 O O . GLN A 1 224 ? 21.890 49.588 68.946 1.00 61.85 221 GLN A O 1
ATOM 1688 N N . GLY A 1 225 ? 23.405 51.224 68.950 1.00 58.15 222 GLY A N 1
ATOM 1689 C CA . GLY A 1 225 ? 23.946 50.787 67.680 1.00 64.02 222 GLY A CA 1
ATOM 1690 C C . GLY A 1 225 ? 24.548 49.399 67.807 1.00 61.58 222 GLY A C 1
ATOM 1691 O O . GLY A 1 225 ? 24.323 48.533 66.949 1.00 59.10 222 GLY A O 1
ATOM 1692 N N . ARG A 1 226 ? 25.309 49.198 68.887 1.00 58.89 223 ARG A N 1
ATOM 1693 C CA . ARG A 1 226 ? 26.041 47.959 69.121 1.00 63.99 223 ARG A CA 1
ATOM 1694 C C . ARG A 1 226 ? 25.381 47.053 70.191 1.00 77.40 223 ARG A C 1
ATOM 1695 O O . ARG A 1 226 ? 26.050 46.630 71.134 1.00 85.89 223 ARG A O 1
ATOM 1703 N N . ASP A 1 227 ? 24.085 46.757 70.058 1.00 76.58 224 ASP A N 1
ATOM 1704 C CA . ASP A 1 227 ? 23.395 45.935 71.065 1.00 80.33 224 ASP A CA 1
ATOM 1705 C C . ASP A 1 227 ? 21.999 45.503 70.623 1.00 88.26 224 ASP A C 1
ATOM 1706 O O . ASP A 1 227 ? 21.593 44.354 70.838 1.00 91.98 224 ASP A O 1
ATOM 1711 N N . GLU B 1 6 ? 47.838 14.016 38.585 1.00 95.20 3 GLU B N 1
ATOM 1712 C CA . GLU B 1 6 ? 47.817 15.034 39.632 1.00 94.93 3 GLU B CA 1
ATOM 1713 C C . GLU B 1 6 ? 46.566 15.902 39.590 1.00 87.17 3 GLU B C 1
ATOM 1714 O O . GLU B 1 6 ? 45.756 15.858 40.513 1.00 90.12 3 GLU B O 1
ATOM 1720 N N . ALA B 1 7 ? 46.414 16.698 38.533 1.00 74.62 4 ALA B N 1
ATOM 1721 C CA . ALA B 1 7 ? 45.309 17.655 38.457 1.00 64.46 4 ALA B CA 1
ATOM 1722 C C . ALA B 1 7 ? 43.994 17.045 37.957 1.00 58.11 4 ALA B C 1
ATOM 1723 O O . ALA B 1 7 ? 43.957 16.391 36.924 1.00 68.02 4 ALA B O 1
ATOM 1725 N N . ASN B 1 8 ? 42.922 17.291 38.702 1.00 43.05 5 ASN B N 1
ATOM 1726 C CA . ASN B 1 8 ? 41.598 16.730 38.476 1.00 37.25 5 ASN B CA 1
ATOM 1727 C C . ASN B 1 8 ? 40.763 17.719 37.687 1.00 42.36 5 ASN B C 1
ATOM 1728 O O . ASN B 1 8 ? 40.589 18.868 38.097 1.00 39.75 5 ASN B O 1
ATOM 1733 N N . SER B 1 9 ? 40.236 17.267 36.554 1.00 43.47 6 SER B N 1
ATOM 1734 C CA . SER B 1 9 ? 39.422 18.116 35.687 1.00 42.61 6 SER B CA 1
ATOM 1735 C C . SER B 1 9 ? 38.024 17.581 35.640 1.00 40.40 6 SER B C 1
ATOM 1736 O O . SER B 1 9 ? 37.175 18.109 34.938 1.00 51.29 6 SER B O 1
ATOM 1739 N N . GLY B 1 10 ? 37.784 16.519 36.393 1.00 37.59 7 GLY B N 1
ATOM 1740 C CA . GLY B 1 10 ? 36.440 15.995 36.536 1.00 36.78 7 GLY B CA 1
ATOM 1741 C C . GLY B 1 10 ? 35.653 16.618 37.693 1.00 42.14 7 GLY B C 1
ATOM 1742 O O . GLY B 1 10 ? 35.858 17.778 38.091 1.00 34.53 7 GLY B O 1
ATOM 1743 N N . PRO B 1 11 ? 34.715 15.843 38.237 1.00 43.52 8 PRO B N 1
ATOM 1744 C CA . PRO B 1 11 ? 33.848 16.337 39.306 1.00 38.67 8 PRO B CA 1
ATOM 1745 C C . PRO B 1 11 ? 34.702 16.771 40.493 1.00 43.84 8 PRO B C 1
ATOM 1746 O O . PRO B 1 11 ? 35.737 16.145 40.808 1.00 37.15 8 PRO B O 1
ATOM 1750 N N . GLY B 1 12 ? 34.275 17.858 41.132 1.00 48.46 9 GLY B N 1
ATOM 1751 C CA . GLY B 1 12 ? 35.016 18.436 42.238 1.00 49.33 9 GLY B CA 1
ATOM 1752 C C . GLY B 1 12 ? 35.034 17.528 43.445 1.00 43.69 9 GLY B C 1
ATOM 1753 O O . GLY B 1 12 ? 34.126 16.714 43.640 1.00 46.64 9 GLY B O 1
ATOM 1754 N N . ARG B 1 13 ? 36.074 17.671 44.258 1.00 35.26 10 ARG B N 1
ATOM 1755 C CA . ARG B 1 13 ? 36.169 16.925 45.499 1.00 37.77 10 ARG B CA 1
ATOM 1756 C C . ARG B 1 13 ? 37.229 17.583 46.399 1.00 38.07 10 ARG B C 1
ATOM 1757 O O . ARG B 1 13 ? 37.947 18.500 46.007 1.00 28.60 10 ARG B O 1
ATOM 1765 N N . VAL B 1 14 ? 37.412 17.039 47.582 1.00 34.67 11 VAL B N 1
ATOM 1766 C CA . VAL B 1 14 ? 38.238 17.707 48.545 1.00 33.41 11 VAL B CA 1
ATOM 1767 C C . VAL B 1 14 ? 39.194 16.692 49.208 1.00 38.67 11 VAL B C 1
ATOM 1768 O O . VAL B 1 14 ? 38.781 15.594 49.562 1.00 45.72 11 VAL B O 1
ATOM 1772 N N . THR B 1 15 ? 40.473 17.020 49.364 1.00 35.23 12 THR B N 1
ATOM 1773 C CA . THR B 1 15 ? 41.326 16.124 50.142 1.00 30.76 12 THR B CA 1
ATOM 1774 C C . THR B 1 15 ? 41.168 16.374 51.636 1.00 33.93 12 THR B C 1
ATOM 1775 O O . THR B 1 15 ? 40.846 17.488 52.064 1.00 34.13 12 THR B O 1
ATOM 1779 N N . ARG B 1 16 ? 41.422 15.347 52.434 1.00 35.58 13 ARG B N 1
ATOM 1780 C CA . ARG B 1 16 ? 41.325 15.451 53.881 1.00 38.19 13 ARG B CA 1
ATOM 1781 C C . ARG B 1 16 ? 42.546 14.818 54.514 1.00 37.66 13 ARG B C 1
ATOM 1782 O O . ARG B 1 16 ? 42.961 13.740 54.103 1.00 39.61 13 ARG B O 1
ATOM 1790 N N . GLU B 1 17 ? 43.124 15.478 55.510 1.00 31.59 14 GLU B N 1
ATOM 1791 C CA . GLU B 1 17 ? 44.238 14.883 56.239 1.00 35.32 14 GLU B CA 1
ATOM 1792 C C . GLU B 1 17 ? 44.274 15.327 57.693 1.00 32.25 14 GLU B C 1
ATOM 1793 O O . GLU B 1 17 ? 44.125 16.504 57.998 1.00 31.44 14 GLU B O 1
ATOM 1799 N N . GLN B 1 18 ? 44.440 14.361 58.583 1.00 35.44 15 GLN B N 1
ATOM 1800 C CA . GLN B 1 18 ? 44.659 14.642 59.989 1.00 36.43 15 GLN B CA 1
ATOM 1801 C C . GLN B 1 18 ? 46.143 14.714 60.147 1.00 41.98 15 GLN B C 1
ATOM 1802 O O . GLN B 1 18 ? 46.856 13.792 59.748 1.00 46.95 15 GLN B O 1
ATOM 1808 N N . ARG B 1 19 ? 46.625 15.826 60.679 1.00 41.93 16 ARG B N 1
ATOM 1809 C CA . ARG B 1 19 ? 48.033 15.952 60.979 1.00 37.36 16 ARG B CA 1
ATOM 1810 C C . ARG B 1 19 ? 48.239 16.470 62.422 1.00 45.64 16 ARG B C 1
ATOM 1811 O O . ARG B 1 19 ? 48.268 17.677 62.676 1.00 58.86 16 ARG B O 1
ATOM 1819 N N . GLY B 1 20 ? 48.388 15.541 63.368 1.00 38.57 17 GLY B N 1
ATOM 1820 C CA . GLY B 1 20 ? 48.303 15.866 64.776 1.00 34.38 17 GLY B CA 1
ATOM 1821 C C . GLY B 1 20 ? 46.960 16.475 65.109 1.00 43.64 17 GLY B C 1
ATOM 1822 O O . GLY B 1 20 ? 45.917 15.895 64.774 1.00 45.80 17 GLY B O 1
ATOM 1823 N N . HIS B 1 21 ? 46.968 17.650 65.744 1.00 37.31 18 HIS B N 1
ATOM 1824 C CA . HIS B 1 21 ? 45.714 18.324 66.055 1.00 34.29 18 HIS B CA 1
ATOM 1825 C C . HIS B 1 21 ? 45.184 19.160 64.869 1.00 35.43 18 HIS B C 1
ATOM 1826 O O . HIS B 1 21 ? 44.171 19.871 64.997 1.00 32.80 18 HIS B O 1
ATOM 1833 N N . LEU B 1 22 ? 45.871 19.115 63.727 1.00 30.35 19 LEU B N 1
ATOM 1834 C CA . LEU B 1 22 ? 45.420 19.904 62.572 1.00 32.65 19 LEU B CA 1
ATOM 1835 C C . LEU B 1 22 ? 44.590 19.064 61.586 1.00 40.52 19 LEU B C 1
ATOM 1836 O O . LEU B 1 22 ? 44.887 17.877 61.336 1.00 35.51 19 LEU B O 1
ATOM 1841 N N . PHE B 1 23 ? 43.546 19.680 61.040 1.00 33.45 20 PHE B N 1
ATOM 1842 C CA . PHE B 1 23 ? 42.667 18.995 60.101 1.00 30.51 20 PHE B CA 1
ATOM 1843 C C . PHE B 1 23 ? 42.828 19.720 58.751 1.00 31.34 20 PHE B C 1
ATOM 1844 O O . PHE B 1 23 ? 42.414 20.891 58.595 1.00 30.36 20 PHE B O 1
ATOM 1852 N N . LEU B 1 24 ? 43.477 19.059 57.795 1.00 26.75 21 LEU B N 1
ATOM 1853 C CA . LEU B 1 24 ? 43.758 19.728 56.507 1.00 32.78 21 LEU B CA 1
ATOM 1854 C C . LEU B 1 24 ? 42.745 19.402 55.411 1.00 27.95 21 LEU B C 1
ATOM 1855 O O . LEU B 1 24 ? 42.513 18.250 55.104 1.00 33.44 21 LEU B O 1
ATOM 1860 N N . ILE B 1 25 ? 42.175 20.434 54.813 1.00 29.55 22 ILE B N 1
ATOM 1861 C CA . ILE B 1 25 ? 41.170 20.285 53.761 1.00 30.89 22 ILE B CA 1
ATOM 1862 C C . ILE B 1 25 ? 41.671 21.009 52.506 1.00 34.44 22 ILE B C 1
ATOM 1863 O O . ILE B 1 25 ? 41.945 22.219 52.532 1.00 31.45 22 ILE B O 1
ATOM 1868 N N . GLY B 1 26 ? 41.845 20.252 51.422 1.00 25.83 23 GLY B N 1
ATOM 1869 C CA . GLY B 1 26 ? 42.297 20.829 50.173 1.00 21.32 23 GLY B CA 1
ATOM 1870 C C . GLY B 1 26 ? 41.317 20.722 49.017 1.00 28.78 23 GLY B C 1
ATOM 1871 O O . GLY B 1 26 ? 40.900 19.623 48.648 1.00 34.37 23 GLY B O 1
ATOM 1872 N N . LEU B 1 27 ? 40.968 21.869 48.444 1.00 36.09 24 LEU B N 1
ATOM 1873 C CA . LEU B 1 27 ? 40.261 21.938 47.174 1.00 37.96 24 LEU B CA 1
ATOM 1874 C C . LEU B 1 27 ? 41.048 21.202 46.080 1.00 36.68 24 LEU B C 1
ATOM 1875 O O . LEU B 1 27 ? 42.207 21.548 45.784 1.00 39.04 24 LEU B O 1
ATOM 1880 N N . ASP B 1 28 ? 40.410 20.178 45.503 1.00 33.28 25 ASP B N 1
ATOM 1881 C CA . ASP B 1 28 ? 41.045 19.257 44.575 1.00 31.28 25 ASP B CA 1
ATOM 1882 C C . ASP B 1 28 ? 40.346 19.183 43.193 1.00 35.71 25 ASP B C 1
ATOM 1883 O O . ASP B 1 28 ? 39.746 18.182 42.811 1.00 37.45 25 ASP B O 1
ATOM 1888 N N . ARG B 1 29 ? 40.449 20.258 42.430 1.00 41.12 26 ARG B N 1
ATOM 1889 C CA . ARG B 1 29 ? 39.849 20.320 41.112 1.00 33.14 26 ARG B CA 1
ATOM 1890 C C . ARG B 1 29 ? 40.641 21.353 40.320 1.00 32.85 26 ARG B C 1
ATOM 1891 O O . ARG B 1 29 ? 40.062 22.188 39.574 1.00 28.67 26 ARG B O 1
ATOM 1899 N N . ALA B 1 30 ? 41.969 21.292 40.503 1.00 36.31 27 ALA B N 1
ATOM 1900 C CA . ALA B 1 30 ? 42.929 22.216 39.863 1.00 36.81 27 ALA B CA 1
ATOM 1901 C C . ALA B 1 30 ? 42.671 22.319 38.371 1.00 42.43 27 ALA B C 1
ATOM 1902 O O . ALA B 1 30 ? 42.827 23.413 37.763 1.00 39.15 27 ALA B O 1
ATOM 1904 N N . GLY B 1 31 ? 42.267 21.178 37.795 1.00 35.80 28 GLY B N 1
ATOM 1905 C CA . GLY B 1 31 ? 41.968 21.075 36.378 1.00 35.10 28 GLY B CA 1
ATOM 1906 C C . GLY B 1 31 ? 40.923 22.073 35.922 1.00 44.70 28 GLY B C 1
ATOM 1907 O O . GLY B 1 31 ? 40.937 22.502 34.769 1.00 51.35 28 GLY B O 1
ATOM 1908 N N . LYS B 1 32 ? 40.012 22.466 36.806 1.00 42.06 29 LYS B N 1
ATOM 1909 C CA . LYS B 1 32 ? 39.093 23.538 36.446 1.00 40.80 29 LYS B CA 1
ATOM 1910 C C . LYS B 1 32 ? 39.300 24.795 37.301 1.00 43.02 29 LYS B C 1
ATOM 1911 O O . LYS B 1 32 ? 38.364 25.542 37.561 1.00 45.89 29 LYS B O 1
ATOM 1917 N N . ARG B 1 33 ? 40.521 25.026 37.753 1.00 43.22 30 ARG B N 1
ATOM 1918 C CA . ARG B 1 33 ? 40.778 26.189 38.611 1.00 46.62 30 ARG B CA 1
ATOM 1919 C C . ARG B 1 33 ? 39.947 26.181 39.881 1.00 43.36 30 ARG B C 1
ATOM 1920 O O . ARG B 1 33 ? 39.646 27.241 40.468 1.00 39.52 30 ARG B O 1
ATOM 1928 N N . ASN B 1 34 ? 39.603 24.975 40.317 1.00 39.14 31 ASN B N 1
ATOM 1929 C CA . ASN B 1 34 ? 38.798 24.816 41.511 1.00 35.65 31 ASN B CA 1
ATOM 1930 C C . ASN B 1 34 ? 37.473 25.574 41.447 1.00 37.80 31 ASN B C 1
ATOM 1931 O O . ASN B 1 34 ? 36.980 26.055 42.492 1.00 30.55 31 ASN B O 1
ATOM 1936 N N . ALA B 1 35 ? 36.912 25.705 40.238 1.00 32.14 32 ALA B N 1
ATOM 1937 C CA . ALA B 1 35 ? 35.526 26.136 40.126 1.00 33.08 32 ALA B CA 1
ATOM 1938 C C . ALA B 1 35 ? 34.619 25.140 40.905 1.00 38.04 32 ALA B C 1
ATOM 1939 O O . ALA B 1 35 ? 34.812 23.940 40.820 1.00 41.44 32 ALA B O 1
ATOM 1941 N N . PHE B 1 36 ? 33.668 25.630 41.700 1.00 35.37 33 PHE B N 1
ATOM 1942 C CA . PHE B 1 36 ? 32.850 24.738 42.531 1.00 35.99 33 PHE B CA 1
ATOM 1943 C C . PHE B 1 36 ? 31.614 24.208 41.781 1.00 40.68 33 PHE B C 1
ATOM 1944 O O . PHE B 1 36 ? 30.698 24.976 41.447 1.00 46.42 33 PHE B O 1
ATOM 1952 N N . ASP B 1 37 ? 31.587 22.907 41.542 1.00 34.09 34 ASP B N 1
ATOM 1953 C CA . ASP B 1 37 ? 30.378 22.207 41.115 1.00 36.94 34 ASP B CA 1
ATOM 1954 C C . ASP B 1 37 ? 29.596 21.768 42.342 1.00 39.73 34 ASP B C 1
ATOM 1955 O O . ASP B 1 37 ? 30.042 21.996 43.474 1.00 36.82 34 ASP B O 1
ATOM 1960 N N . SER B 1 38 ? 28.433 21.153 42.143 1.00 42.77 35 SER B N 1
ATOM 1961 C CA . SER B 1 38 ? 27.656 20.702 43.290 1.00 44.34 35 SER B CA 1
ATOM 1962 C C . SER B 1 38 ? 28.473 19.657 44.070 1.00 43.58 35 SER B C 1
ATOM 1963 O O . SER B 1 38 ? 28.440 19.610 45.307 1.00 48.42 35 SER B O 1
ATOM 1966 N N . ALA B 1 39 ? 29.253 18.870 43.338 1.00 35.77 36 ALA B N 1
ATOM 1967 C CA . ALA B 1 39 ? 30.060 17.839 43.955 1.00 36.37 36 ALA B CA 1
ATOM 1968 C C . ALA B 1 39 ? 31.041 18.437 44.940 1.00 35.47 36 ALA B C 1
ATOM 1969 O O . ALA B 1 39 ? 31.144 17.985 46.041 1.00 35.19 36 ALA B O 1
ATOM 1979 N N . LEU B 1 41 ? 31.055 21.458 46.484 1.00 26.59 38 LEU B N 1
ATOM 1980 C CA . LEU B 1 41 ? 30.349 22.097 47.592 1.00 28.53 38 LEU B CA 1
ATOM 1981 C C . LEU B 1 41 ? 29.919 21.074 48.671 1.00 35.71 38 LEU B C 1
ATOM 1982 O O . LEU B 1 41 ? 30.036 21.314 49.863 1.00 41.38 38 LEU B O 1
ATOM 1987 N N . ALA B 1 42 ? 29.412 19.932 48.241 1.00 30.71 39 ALA B N 1
ATOM 1988 C CA . ALA B 1 42 ? 28.936 18.953 49.169 1.00 34.10 39 ALA B CA 1
ATOM 1989 C C . ALA B 1 42 ? 30.110 18.341 49.899 1.00 38.72 39 ALA B C 1
ATOM 1990 O O . ALA B 1 42 ? 30.073 18.118 51.132 1.00 38.73 39 ALA B O 1
ATOM 1992 N N . ASP B 1 43 ? 31.160 18.073 49.142 1.00 31.09 40 ASP B N 1
ATOM 1993 C CA . ASP B 1 43 ? 32.305 17.424 49.728 1.00 32.81 40 ASP B CA 1
ATOM 1994 C C . ASP B 1 43 ? 33.049 18.331 50.743 1.00 33.35 40 ASP B C 1
ATOM 1995 O O . ASP B 1 43 ? 33.419 17.867 51.812 1.00 39.67 40 ASP B O 1
ATOM 2000 N N . LEU B 1 44 ? 33.244 19.604 50.401 1.00 28.63 41 LEU B N 1
ATOM 2001 C CA . LEU B 1 44 ? 33.771 20.606 51.320 1.00 30.25 41 LEU B CA 1
ATOM 2002 C C . LEU B 1 44 ? 32.894 20.737 52.618 1.00 30.63 41 LEU B C 1
ATOM 2003 O O . LEU B 1 44 ? 33.420 20.717 53.726 1.00 32.03 41 LEU B O 1
ATOM 2008 N N . ALA B 1 45 ? 31.578 20.861 52.478 1.00 23.17 42 ALA B N 1
ATOM 2009 C CA . ALA B 1 45 ? 30.696 20.890 53.638 1.00 20.37 42 ALA B CA 1
ATOM 2010 C C . ALA B 1 45 ? 30.789 19.618 54.484 1.00 31.17 42 ALA B C 1
ATOM 2011 O O . ALA B 1 45 ? 30.765 19.705 55.714 1.00 37.53 42 ALA B O 1
ATOM 2013 N N . LEU B 1 46 ? 30.932 18.452 53.840 1.00 34.42 43 LEU B N 1
ATOM 2014 C CA . LEU B 1 46 ? 31.150 17.188 54.579 1.00 30.91 43 LEU B CA 1
ATOM 2015 C C . LEU B 1 46 ? 32.484 17.117 55.315 1.00 33.27 43 LEU B C 1
ATOM 2016 O O . LEU B 1 46 ? 32.551 16.604 56.423 1.00 32.32 43 LEU B O 1
ATOM 2021 N N . ALA B 1 47 ? 33.543 17.598 54.666 1.00 39.16 44 ALA B N 1
ATOM 2022 C CA . ALA B 1 47 ? 34.849 17.756 55.286 1.00 29.26 44 ALA B CA 1
ATOM 2023 C C . ALA B 1 47 ? 34.782 18.693 56.516 1.00 35.24 44 ALA B C 1
ATOM 2024 O O . ALA B 1 47 ? 35.395 18.403 57.542 1.00 37.04 44 ALA B O 1
ATOM 2042 N N . GLY B 1 49 ? 31.996 19.315 58.359 1.00 29.31 46 GLY B N 1
ATOM 2043 C CA . GLY B 1 49 ? 31.210 18.566 59.328 1.00 29.14 46 GLY B CA 1
ATOM 2044 C C . GLY B 1 49 ? 32.085 17.554 60.059 1.00 35.47 46 GLY B C 1
ATOM 2045 O O . GLY B 1 49 ? 32.003 17.379 61.269 1.00 36.53 46 GLY B O 1
ATOM 2046 N N . GLU B 1 50 ? 32.958 16.895 59.324 1.00 29.01 47 GLU B N 1
ATOM 2047 C CA . GLU B 1 50 ? 33.794 15.893 59.939 1.00 31.64 47 GLU B CA 1
ATOM 2048 C C . GLU B 1 50 ? 34.868 16.509 60.883 1.00 38.97 47 GLU B C 1
ATOM 2049 O O . GLU B 1 50 ? 35.181 15.935 61.943 1.00 40.69 47 GLU B O 1
ATOM 2055 N N . TYR B 1 51 ? 35.427 17.654 60.496 1.00 27.83 48 TYR B N 1
ATOM 2056 C CA . TYR B 1 51 ? 36.274 18.451 61.388 1.00 31.33 48 TYR B CA 1
ATOM 2057 C C . TYR B 1 51 ? 35.513 18.790 62.682 1.00 33.13 48 TYR B C 1
ATOM 2058 O O . TYR B 1 51 ? 36.015 18.570 63.769 1.00 35.23 48 TYR B O 1
ATOM 2067 N N . GLU B 1 52 ? 34.301 19.320 62.562 1.00 31.63 49 GLU B N 1
ATOM 2068 C CA . GLU B 1 52 ? 33.486 19.603 63.741 1.00 33.14 49 GLU B CA 1
ATOM 2069 C C . GLU B 1 52 ? 33.351 18.406 64.692 1.00 38.72 49 GLU B C 1
ATOM 2070 O O . GLU B 1 52 ? 33.333 18.560 65.918 1.00 42.83 49 GLU B O 1
ATOM 2076 N N . ARG B 1 53 ? 33.231 17.211 64.142 1.00 40.15 50 ARG B N 1
ATOM 2077 C CA . ARG B 1 53 ? 32.977 16.042 64.989 1.00 38.94 50 ARG B CA 1
ATOM 2078 C C . ARG B 1 53 ? 34.249 15.324 65.400 1.00 35.97 50 ARG B C 1
ATOM 2079 O O . ARG B 1 53 ? 34.182 14.368 66.144 1.00 43.07 50 ARG B O 1
ATOM 2087 N N . SER B 1 54 ? 35.387 15.783 64.880 1.00 39.90 51 SER B N 1
ATOM 2088 C CA . SER B 1 54 ? 36.714 15.238 65.172 1.00 38.30 51 SER B CA 1
ATOM 2089 C C . SER B 1 54 ? 37.255 15.797 66.501 1.00 51.09 51 SER B C 1
ATOM 2090 O O . SER B 1 54 ? 37.891 16.850 66.563 1.00 46.17 51 SER B O 1
ATOM 2093 N N . GLU B 1 55 ? 36.981 15.046 67.557 1.00 62.47 52 GLU B N 1
ATOM 2094 C CA . GLU B 1 55 ? 37.433 15.304 68.906 1.00 63.93 52 GLU B CA 1
ATOM 2095 C C . GLU B 1 55 ? 38.811 15.915 69.062 1.00 52.57 52 GLU B C 1
ATOM 2096 O O . GLU B 1 55 ? 38.999 16.756 69.924 1.00 49.43 52 GLU B O 1
ATOM 2102 N N . GLU B 1 56 ? 39.771 15.454 68.266 1.00 49.90 53 GLU B N 1
ATOM 2103 C CA . GLU B 1 56 ? 41.173 15.816 68.428 1.00 48.30 53 GLU B CA 1
ATOM 2104 C C . GLU B 1 56 ? 41.660 16.808 67.386 1.00 47.67 53 GLU B C 1
ATOM 2105 O O . GLU B 1 56 ? 42.846 17.130 67.324 1.00 55.68 53 GLU B O 1
ATOM 2111 N N . SER B 1 57 ? 40.777 17.283 66.532 1.00 38.02 54 SER B N 1
ATOM 2112 C CA . SER B 1 57 ? 41.208 18.330 65.639 1.00 30.99 54 SER B CA 1
ATOM 2113 C C . SER B 1 57 ? 40.953 19.617 66.400 1.00 33.28 54 SER B C 1
ATOM 2114 O O . SER B 1 57 ? 39.889 19.805 66.977 1.00 41.19 54 SER B O 1
ATOM 2117 N N . ARG B 1 58 ? 41.952 20.476 66.446 1.00 27.96 55 ARG B N 1
ATOM 2118 C CA . ARG B 1 58 ? 41.840 21.705 67.183 1.00 36.51 55 ARG B CA 1
ATOM 2119 C C . ARG B 1 58 ? 41.805 22.875 66.264 1.00 35.08 55 ARG B C 1
ATOM 2120 O O . ARG B 1 58 ? 41.406 23.959 66.665 1.00 42.88 55 ARG B O 1
ATOM 2128 N N . CYS B 1 59 ? 42.210 22.659 65.025 1.00 32.80 56 CYS B N 1
ATOM 2129 C CA . CYS B 1 59 ? 42.139 23.706 64.036 1.00 29.78 56 CYS B CA 1
ATOM 2130 C C . CYS B 1 59 ? 42.100 23.081 62.623 1.00 36.86 56 CYS B C 1
ATOM 2131 O O . CYS B 1 59 ? 42.712 22.042 62.337 1.00 33.70 56 CYS B O 1
ATOM 2134 N N . ALA B 1 60 ? 41.346 23.703 61.741 1.00 35.90 57 ALA B N 1
ATOM 2135 C CA . ALA B 1 60 ? 41.249 23.213 60.386 1.00 33.68 57 ALA B CA 1
ATOM 2136 C C . ALA B 1 60 ? 42.054 24.155 59.481 1.00 37.76 57 ALA B C 1
ATOM 2137 O O . ALA B 1 60 ? 42.030 25.375 59.673 1.00 33.93 57 ALA B O 1
ATOM 2139 N N . VAL B 1 61 ? 42.777 23.611 58.510 1.00 35.71 58 VAL B N 1
ATOM 2140 C CA . VAL B 1 61 ? 43.395 24.474 57.499 1.00 36.25 58 VAL B CA 1
ATOM 2141 C C . VAL B 1 61 ? 42.799 24.207 56.117 1.00 36.52 58 VAL B C 1
ATOM 2142 O O . VAL B 1 61 ? 42.912 23.090 55.565 1.00 36.27 58 VAL B O 1
ATOM 2146 N N . LEU B 1 62 ? 42.126 25.211 55.577 1.00 29.43 59 LEU B N 1
ATOM 2147 C CA . LEU B 1 62 ? 41.569 25.113 54.233 1.00 31.49 59 LEU B CA 1
ATOM 2148 C C . LEU B 1 62 ? 42.550 25.692 53.235 1.00 32.24 59 LEU B C 1
ATOM 2149 O O . LEU B 1 62 ? 42.957 26.816 53.372 1.00 30.66 59 LEU B O 1
ATOM 2154 N N . PHE B 1 63 ? 42.927 24.901 52.233 1.00 35.54 60 PHE B N 1
ATOM 2155 C CA . PHE B 1 63 ? 43.814 25.349 51.166 1.00 28.46 60 PHE B CA 1
ATOM 2156 C C . PHE B 1 63 ? 43.353 24.767 49.793 1.00 36.55 60 PHE B C 1
ATOM 2157 O O . PHE B 1 63 ? 42.349 24.017 49.691 1.00 29.95 60 PHE B O 1
ATOM 2165 N N . ALA B 1 64 ? 44.077 25.125 48.739 1.00 36.64 61 ALA B N 1
ATOM 2166 C CA . ALA B 1 64 ? 43.744 24.675 47.384 1.00 34.18 61 ALA B CA 1
ATOM 2167 C C . ALA B 1 64 ? 44.956 23.994 46.758 1.00 35.87 61 ALA B C 1
ATOM 2168 O O . ALA B 1 64 ? 46.083 24.509 46.833 1.00 34.70 61 ALA B O 1
ATOM 2170 N N . HIS B 1 65 ? 44.727 22.820 46.172 1.00 29.84 62 HIS B N 1
ATOM 2171 C CA . HIS B 1 65 ? 45.740 22.194 45.333 1.00 30.70 62 HIS B CA 1
ATOM 2172 C C . HIS B 1 65 ? 45.815 23.003 44.052 1.00 38.53 62 HIS B C 1
ATOM 2173 O O . HIS B 1 65 ? 44.824 23.634 43.658 1.00 35.04 62 HIS B O 1
ATOM 2180 N N . GLY B 1 66 ? 46.994 23.041 43.432 1.00 42.74 63 GLY B N 1
ATOM 2181 C CA . GLY B 1 66 ? 47.132 23.718 42.152 1.00 42.23 63 GLY B CA 1
ATOM 2182 C C . GLY B 1 66 ? 47.670 25.116 42.338 1.00 43.91 63 GLY B C 1
ATOM 2183 O O . GLY B 1 66 ? 48.278 25.413 43.360 1.00 42.93 63 GLY B O 1
ATOM 2184 N N A GLU B 1 67 ? 47.442 25.990 41.363 0.43 45.33 64 GLU B N 1
ATOM 2185 N N B GLU B 1 67 ? 47.435 25.969 41.342 0.57 45.66 64 GLU B N 1
ATOM 2186 C CA A GLU B 1 67 ? 47.987 27.346 41.426 0.43 42.99 64 GLU B CA 1
ATOM 2187 C CA B GLU B 1 67 ? 47.975 27.330 41.312 0.57 43.01 64 GLU B CA 1
ATOM 2188 C C A GLU B 1 67 ? 46.889 28.349 41.712 0.43 40.59 64 GLU B C 1
ATOM 2189 C C B GLU B 1 67 ? 46.888 28.341 41.648 0.57 40.52 64 GLU B C 1
ATOM 2190 O O A GLU B 1 67 ? 47.139 29.544 41.841 0.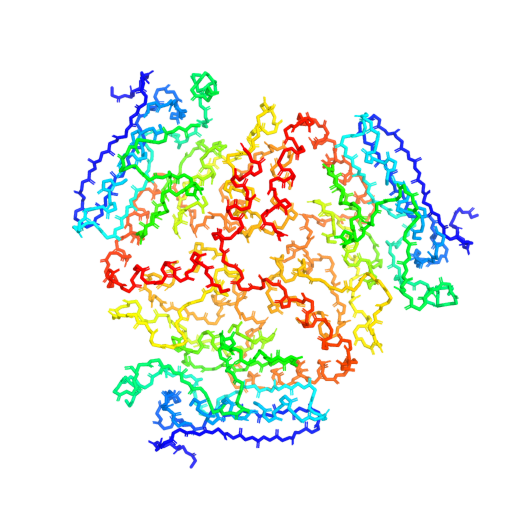43 41.76 64 GLU B O 1
ATOM 2191 O O B GLU B 1 67 ? 47.149 29.535 41.765 0.57 42.05 64 GLU B O 1
ATOM 2202 N N . HIS B 1 68 ? 45.665 27.858 41.812 1.00 36.13 65 HIS B N 1
ATOM 2203 C CA . HIS B 1 68 ? 44.524 28.746 41.972 1.00 35.58 65 HIS B CA 1
ATOM 2204 C C . HIS B 1 68 ? 43.590 28.366 43.078 1.00 33.95 65 HIS B C 1
ATOM 2205 O O . HIS B 1 68 ? 43.055 27.271 43.102 1.00 41.84 65 HIS B O 1
ATOM 2212 N N . PHE B 1 69 ? 43.369 29.287 44.000 1.00 39.89 66 PHE B N 1
ATOM 2213 C CA . PHE B 1 69 ? 42.441 29.011 45.076 1.00 32.85 66 PHE B CA 1
ATOM 2214 C C . PHE B 1 69 ? 41.042 28.648 44.549 1.00 30.08 66 PHE B C 1
ATOM 2215 O O . PHE B 1 69 ? 40.596 27.516 44.739 1.00 34.84 66 PHE B O 1
ATOM 2223 N N . THR B 1 70 ? 40.355 29.572 43.885 1.00 25.51 67 THR B N 1
ATOM 2224 C CA . THR B 1 70 ? 39.098 29.209 43.213 1.00 34.13 67 THR B CA 1
ATOM 2225 C C . THR B 1 70 ? 38.648 30.222 42.166 1.00 42.22 67 THR B C 1
ATOM 2226 O O . THR B 1 70 ? 38.766 31.429 42.378 1.00 39.72 67 THR B O 1
ATOM 2230 N N . ALA B 1 71 ? 38.128 29.719 41.037 1.00 40.33 68 ALA B N 1
ATOM 2231 C CA . ALA B 1 71 ? 37.553 30.585 40.004 1.00 32.87 68 ALA B CA 1
ATOM 2232 C C . ALA B 1 71 ? 36.108 30.930 40.327 1.00 38.47 68 ALA B C 1
ATOM 2233 O O . ALA B 1 71 ? 35.448 31.632 39.559 1.00 41.37 68 ALA B O 1
ATOM 2235 N N . GLY B 1 72 ? 35.620 30.463 41.477 1.00 40.95 69 GLY B N 1
ATOM 2236 C CA . GLY B 1 72 ? 34.245 30.720 41.879 1.00 41.66 69 GLY B CA 1
ATOM 2237 C C . GLY B 1 72 ? 33.320 29.542 41.578 1.00 45.12 69 GLY B C 1
ATOM 2238 O O . GLY B 1 72 ? 33.761 28.410 41.442 1.00 38.27 69 GLY B O 1
ATOM 2239 N N . LEU B 1 73 ? 32.025 29.812 41.492 1.00 50.78 70 LEU B N 1
ATOM 2240 C CA . LEU B 1 73 ? 31.059 28.783 41.168 1.00 46.94 70 LEU B CA 1
ATOM 2241 C C . LEU B 1 73 ? 31.144 28.350 39.717 1.00 50.50 70 LEU B C 1
ATOM 2242 O O . LEU B 1 73 ? 31.501 29.145 38.847 1.00 55.84 70 LEU B O 1
ATOM 2247 N N . ASP B 1 74 ? 30.828 27.075 39.480 1.00 49.68 71 ASP B N 1
ATOM 2248 C CA . ASP B 1 74 ? 30.651 26.524 38.142 1.00 54.21 71 ASP B CA 1
ATOM 2249 C C . ASP B 1 74 ? 29.195 26.737 37.765 1.00 56.15 71 ASP B C 1
ATOM 2250 O O . ASP B 1 74 ? 28.388 25.845 37.970 1.00 56.42 71 ASP B O 1
ATOM 2255 N N . LEU B 1 75 ? 28.850 27.911 37.233 1.00 58.26 72 LEU B N 1
ATOM 2256 C CA . LEU B 1 75 ? 27.442 28.243 36.957 1.00 61.40 72 LEU B CA 1
ATOM 2257 C C . LEU B 1 75 ? 26.761 27.283 35.974 1.00 64.54 72 LEU B C 1
ATOM 2258 O O . LEU B 1 75 ? 25.587 26.951 36.151 1.00 68.24 72 LEU B O 1
ATOM 2271 N N . GLU B 1 77 ? 27.329 23.976 35.543 1.00 60.46 74 GLU B N 1
ATOM 2272 C CA . GLU B 1 77 ? 26.929 22.779 36.269 1.00 57.16 74 GLU B CA 1
ATOM 2273 C C . GLU B 1 77 ? 25.879 23.118 37.326 1.00 50.71 74 GLU B C 1
ATOM 2274 O O . GLU B 1 77 ? 24.976 22.350 37.577 1.00 56.71 74 GLU B O 1
ATOM 2280 N N . LEU B 1 78 ? 25.993 24.285 37.931 1.00 48.51 75 LEU B N 1
ATOM 2281 C CA . LEU B 1 78 ? 25.320 24.554 39.186 1.00 48.35 75 LEU B CA 1
ATOM 2282 C C . LEU B 1 78 ? 23.983 25.230 39.013 1.00 57.12 75 LEU B C 1
ATOM 2283 O O . LEU B 1 78 ? 23.028 24.907 39.710 1.00 63.07 75 LEU B O 1
ATOM 2288 N N . ALA B 1 79 ? 23.910 26.191 38.112 1.00 65.98 76 ALA B N 1
ATOM 2289 C CA . ALA B 1 79 ? 22.661 26.929 37.935 1.00 82.89 76 ALA B CA 1
ATOM 2290 C C . ALA B 1 79 ? 21.475 25.997 37.616 1.00 91.21 76 ALA B C 1
ATOM 2291 O O . ALA B 1 79 ? 20.414 26.101 38.239 1.00 98.22 76 ALA B O 1
ATOM 2293 N N . PRO B 1 80 ? 21.649 25.077 36.653 1.00 86.27 77 PRO B N 1
ATOM 2294 C CA . PRO B 1 80 ? 20.524 24.181 36.366 1.00 87.31 77 PRO B CA 1
ATOM 2295 C C . PRO B 1 80 ? 20.160 23.233 37.517 1.00 86.51 77 PRO B C 1
ATOM 2296 O O . PRO B 1 80 ? 19.643 22.149 37.250 1.00 88.35 77 PRO B O 1
ATOM 2300 N N . LYS B 1 81 ? 20.413 23.629 38.764 1.00 84.70 78 LYS B N 1
ATOM 2301 C CA . LYS B 1 81 ? 20.128 22.786 39.933 1.00 82.85 78 LYS B CA 1
ATOM 2302 C C . LYS B 1 81 ? 19.592 23.637 41.069 1.00 86.83 78 LYS B C 1
ATOM 2303 O O . LYS B 1 81 ? 19.397 23.150 42.174 1.00 86.69 78 LYS B O 1
ATOM 2309 N N . LEU B 1 82 ? 19.389 24.920 40.810 1.00 93.14 79 LEU B N 1
ATOM 2310 C CA . LEU B 1 82 ? 18.875 25.821 41.837 1.00 96.90 79 LEU B CA 1
ATOM 2311 C C . LEU B 1 82 ? 18.204 27.058 41.220 1.00 99.93 79 LEU B C 1
ATOM 2312 O O . LEU B 1 82 ? 17.325 26.939 40.358 1.00 98.83 79 LEU B O 1
ATOM 2317 N N . SER B 1 85 ? 16.095 25.266 42.850 1.00 102.21 82 SER B N 1
ATOM 2318 C CA . SER B 1 85 ? 15.896 26.469 43.654 1.00 100.97 82 SER B CA 1
ATOM 2319 C C . SER B 1 85 ? 16.596 26.379 45.018 1.00 101.83 82 SER B C 1
ATOM 2320 O O . SER B 1 85 ? 16.166 25.628 45.904 1.00 99.93 82 SER B O 1
ATOM 2323 N N . GLY B 1 86 ? 17.672 27.152 45.173 1.00 100.84 83 GLY B N 1
ATOM 2324 C CA . GLY B 1 86 ? 18.408 27.228 46.430 1.00 97.07 83 GLY B CA 1
ATOM 2325 C C . GLY B 1 86 ? 19.383 26.072 46.653 1.00 90.83 83 GLY B C 1
ATOM 2326 O O . GLY B 1 86 ? 19.219 25.000 46.053 1.00 88.69 83 GLY B O 1
ATOM 2327 N N . PHE B 1 87 ? 20.392 26.279 47.509 1.00 80.64 84 PHE B N 1
ATOM 2328 C CA . PHE B 1 87 ? 21.363 25.220 47.777 1.00 71.91 84 PHE B CA 1
ATOM 2329 C C . PHE B 1 87 ? 21.305 24.621 49.171 1.00 67.29 84 PHE B C 1
ATOM 2330 O O . PHE B 1 87 ? 21.564 25.305 50.173 1.00 65.97 84 PHE B O 1
ATOM 2338 N N . ARG B 1 88 ? 20.987 23.326 49.209 1.00 61.47 85 ARG B N 1
ATOM 2339 C CA . ARG B 1 88 ? 21.028 22.530 50.430 1.00 55.82 85 ARG B CA 1
ATOM 2340 C C . ARG B 1 88 ? 22.349 21.765 50.547 1.00 51.02 85 ARG B C 1
ATOM 2341 O O . ARG B 1 88 ? 22.854 21.205 49.576 1.00 57.61 85 ARG B O 1
ATOM 2349 N N . TYR B 1 89 ? 22.885 21.751 51.757 1.00 41.43 86 TYR B N 1
ATOM 2350 C CA . TYR B 1 89 ? 24.047 20.962 52.112 1.00 36.93 86 TYR B CA 1
ATOM 2351 C C . TYR B 1 89 ? 23.626 19.605 52.657 1.00 37.85 86 TYR B C 1
ATOM 2352 O O . TYR B 1 89 ? 22.505 19.402 53.076 1.00 42.98 86 TYR B O 1
ATOM 2361 N N . PRO B 1 90 ? 24.538 18.659 52.639 1.00 35.18 87 PRO B N 1
ATOM 2362 C CA . PRO B 1 90 ? 24.214 17.305 53.071 1.00 34.87 87 PRO B CA 1
ATOM 2363 C C . PRO B 1 90 ? 23.976 17.316 54.563 1.00 33.72 87 PRO B C 1
ATOM 2364 O O . PRO B 1 90 ? 24.570 18.215 55.176 1.00 30.45 87 PRO B O 1
ATOM 2368 N N . ASP B 1 91 ? 23.226 16.345 55.121 1.00 29.05 88 ASP B N 1
ATOM 2369 C CA . ASP B 1 91 ? 23.106 16.202 56.575 1.00 36.73 88 ASP B CA 1
ATOM 2370 C C . ASP B 1 91 ? 24.479 16.089 57.220 1.00 38.45 88 ASP B C 1
ATOM 2371 O O . ASP B 1 91 ? 25.387 15.478 56.687 1.00 45.19 88 ASP B O 1
ATOM 2376 N N . GLY B 1 92 ? 24.662 16.692 58.366 1.00 38.50 89 GLY B N 1
ATOM 2377 C CA . GLY B 1 92 ? 26.008 16.649 58.901 1.00 54.36 89 GLY B CA 1
ATOM 2378 C C . GLY B 1 92 ? 27.097 17.205 57.980 1.00 51.78 89 GLY B C 1
ATOM 2379 O O . GLY B 1 92 ? 28.263 16.840 58.099 1.00 50.00 89 GLY B O 1
ATOM 2380 N N . GLY B 1 93 ? 26.722 18.079 57.051 1.00 46.33 90 GLY B N 1
ATOM 2381 C CA . GLY B 1 93 ? 27.691 18.985 56.465 1.00 42.42 90 GLY B CA 1
ATOM 2382 C C . GLY B 1 93 ? 27.568 20.286 57.230 1.00 38.18 90 GLY B C 1
ATOM 2383 O O . GLY B 1 93 ? 26.539 20.539 57.831 1.00 41.08 90 GLY B O 1
ATOM 2384 N N . VAL B 1 94 ? 28.609 21.098 57.215 1.00 35.35 91 VAL B N 1
ATOM 2385 C CA . VAL B 1 94 ? 28.571 22.480 57.732 1.00 31.56 91 VAL B CA 1
ATOM 2386 C C . VAL B 1 94 ? 28.855 23.414 56.551 1.00 35.30 91 VAL B C 1
ATOM 2387 O O . VAL B 1 94 ? 29.758 23.148 55.762 1.00 42.36 91 VAL B O 1
ATOM 2391 N N . ASP B 1 95 ? 28.070 24.471 56.396 1.00 33.88 92 ASP B N 1
ATOM 2392 C CA . ASP B 1 95 ? 28.243 25.441 55.323 1.00 29.15 92 ASP B CA 1
ATOM 2393 C C . ASP B 1 95 ? 29.605 26.155 55.433 1.00 35.04 92 ASP B C 1
ATOM 2394 O O . ASP B 1 95 ? 29.872 26.845 56.411 1.00 38.01 92 ASP B O 1
ATOM 2399 N N . PRO B 1 96 ? 30.491 25.930 54.450 1.00 38.25 93 PRO B N 1
ATOM 2400 C CA . PRO B 1 96 ? 31.776 26.617 54.367 1.00 41.31 93 PRO B CA 1
ATOM 2401 C C . PRO B 1 96 ? 31.609 28.123 54.396 1.00 43.35 93 PRO B C 1
ATOM 2402 O O . PRO B 1 96 ? 32.400 28.806 55.020 1.00 47.29 93 PRO B O 1
ATOM 2406 N N . TRP B 1 97 ? 30.603 28.625 53.699 1.00 34.83 94 TRP B N 1
ATOM 2407 C CA . TRP B 1 97 ? 30.309 30.032 53.691 1.00 29.88 94 TRP B CA 1
ATOM 2408 C C . TRP B 1 97 ? 29.718 30.599 54.977 1.00 34.93 94 TRP B C 1
ATOM 2409 O O . TRP B 1 97 ? 29.502 31.796 55.082 1.00 44.35 94 TRP B O 1
ATOM 2420 N N . GLY B 1 98 ? 29.490 29.736 55.950 1.00 36.60 95 GLY B N 1
ATOM 2421 C CA . GLY B 1 98 ? 28.886 30.111 57.220 1.00 40.26 95 GLY B CA 1
ATOM 2422 C C . GLY B 1 98 ? 27.573 30.878 57.171 1.00 48.74 95 GLY B C 1
ATOM 2423 O O . GLY B 1 98 ? 27.313 31.719 58.030 1.00 52.70 95 GLY B O 1
ATOM 2424 N N . VAL B 1 99 ? 26.730 30.599 56.187 1.00 50.10 96 VAL B N 1
ATOM 2425 C CA . VAL B 1 99 ? 25.490 31.354 56.067 1.00 45.03 96 VAL B CA 1
ATOM 2426 C C . VAL B 1 99 ? 24.302 30.552 56.576 1.00 50.91 96 VAL B C 1
ATOM 2427 O O . VAL B 1 99 ? 23.389 31.093 57.189 1.00 60.60 96 VAL B O 1
ATOM 2431 N N . VAL B 1 100 ? 24.355 29.248 56.353 1.00 47.40 97 VAL B N 1
ATOM 2432 C CA . VAL B 1 100 ? 23.334 28.293 56.752 1.00 43.57 97 VAL B CA 1
ATOM 2433 C C . VAL B 1 100 ? 23.705 27.470 58.007 1.00 43.07 97 VAL B C 1
ATOM 2434 O O . VAL B 1 100 ? 24.792 26.890 58.091 1.00 47.59 97 VAL B O 1
ATOM 2438 N N . GLN B 1 101 ? 22.788 27.372 58.958 1.00 38.65 98 GLN B N 1
ATOM 2439 C CA . GLN B 1 101 ? 23.046 26.621 60.171 1.00 40.81 98 GLN B CA 1
ATOM 2440 C C . GLN B 1 101 ? 23.253 25.138 59.858 1.00 42.00 98 GLN B C 1
ATOM 2441 O O . GLN B 1 101 ? 22.668 24.608 58.907 1.00 49.48 98 GLN B O 1
ATOM 2447 N N . PRO B 1 102 ? 24.086 24.452 60.658 1.00 36.60 99 PRO B N 1
ATOM 2448 C CA . PRO B 1 102 ? 24.803 24.998 61.813 1.00 38.28 99 PRO B CA 1
ATOM 2449 C C . PRO B 1 102 ? 26.130 25.643 61.443 1.00 41.13 99 PRO B C 1
ATOM 2450 O O . PRO B 1 102 ? 26.784 25.279 60.476 1.00 39.34 99 PRO B O 1
ATOM 2454 N N . ARG B 1 103 ? 26.537 26.582 62.279 1.00 44.65 100 ARG B N 1
ATOM 2455 C CA . ARG B 1 103 ? 27.766 27.310 62.094 1.00 45.22 100 ARG B CA 1
ATOM 2456 C C . ARG B 1 103 ? 28.885 26.461 62.702 1.00 43.99 100 ARG B C 1
ATOM 2457 O O . ARG B 1 103 ? 28.649 25.680 63.654 1.00 39.07 100 ARG B O 1
ATOM 2465 N N . ARG B 1 104 ? 30.090 26.582 62.151 1.00 40.29 101 ARG B N 1
ATOM 2466 C CA . ARG B 1 104 ? 31.236 25.949 62.786 1.00 39.13 101 ARG B CA 1
ATOM 2467 C C . ARG B 1 104 ? 31.381 26.470 64.210 1.00 41.77 101 ARG B C 1
ATOM 2468 O O . ARG B 1 104 ? 30.796 27.483 64.603 1.00 42.80 101 ARG B O 1
ATOM 2476 N N . SER B 1 105 ? 32.172 25.775 64.999 1.00 37.67 102 SER B N 1
ATOM 2477 C CA . SER B 1 105 ? 32.385 26.222 66.351 1.00 35.44 102 SER B CA 1
ATOM 2478 C C . SER B 1 105 ? 33.841 26.041 66.748 1.00 34.45 102 SER B C 1
ATOM 2479 O O . SER B 1 105 ? 34.177 26.214 67.893 1.00 44.93 102 SER B O 1
ATOM 2482 N N . LYS B 1 106 ? 34.679 25.638 65.798 1.00 32.48 103 LYS B N 1
ATOM 2483 C CA . LYS B 1 106 ? 36.116 25.509 65.980 1.00 34.19 103 LYS B CA 1
ATOM 2484 C C . LYS B 1 106 ? 36.830 26.353 64.921 1.00 31.90 103 LYS B C 1
ATOM 2485 O O . LYS B 1 106 ? 36.205 26.824 63.987 1.00 24.15 103 LYS B O 1
ATOM 2491 N N . PRO B 1 107 ? 38.135 26.584 65.102 1.00 33.57 104 PRO B N 1
ATOM 2492 C CA . PRO B 1 107 ? 38.836 27.594 64.298 1.00 30.93 104 PRO B CA 1
ATOM 2493 C C . PRO B 1 107 ? 39.127 27.170 62.890 1.00 26.17 104 PRO B C 1
ATOM 2494 O O . PRO B 1 107 ? 39.353 26.019 62.650 1.00 29.47 104 PRO B O 1
ATOM 2498 N N . LEU B 1 108 ? 39.152 28.111 61.963 1.00 29.46 105 LEU B N 1
ATOM 2499 C CA . LEU B 1 108 ? 39.531 27.789 60.600 1.00 26.09 105 LEU B CA 1
ATOM 2500 C C . LEU B 1 108 ? 40.557 28.788 60.106 1.00 27.62 105 LEU B C 1
ATOM 2501 O O . LEU B 1 108 ? 40.413 29.987 60.290 1.00 31.20 105 LEU B O 1
ATOM 2506 N N . VAL B 1 109 ? 41.615 28.280 59.506 1.00 31.22 106 VAL B N 1
ATOM 2507 C CA . VAL B 1 109 ? 42.658 29.102 58.957 1.00 34.61 106 VAL B CA 1
ATOM 2508 C C . VAL B 1 109 ? 42.632 28.799 57.468 1.00 37.99 106 VAL B C 1
ATOM 2509 O O . VAL B 1 109 ? 42.426 27.652 57.073 1.00 35.10 106 VAL B O 1
ATOM 2513 N N . VAL B 1 110 ? 42.823 29.815 56.638 1.00 31.20 107 VAL B N 1
ATOM 2514 C CA . VAL B 1 110 ? 42.787 29.574 55.227 1.00 25.72 107 VAL B CA 1
ATOM 2515 C C . VAL B 1 110 ? 44.005 30.146 54.506 1.00 31.75 107 VAL B C 1
ATOM 2516 O O . VAL B 1 110 ? 44.447 31.282 54.787 1.00 34.60 107 VAL B O 1
ATOM 2520 N N . ALA B 1 111 ? 44.535 29.359 53.573 1.00 31.04 108 ALA B N 1
ATOM 2521 C CA . ALA B 1 111 ? 45.631 29.788 52.683 1.00 29.99 108 ALA B CA 1
ATOM 2522 C C . ALA B 1 111 ? 45.154 29.933 51.232 1.00 27.38 108 ALA B C 1
ATOM 2523 O O . ALA B 1 111 ? 44.588 28.995 50.681 1.00 27.55 108 ALA B O 1
ATOM 2525 N N . VAL B 1 112 ? 45.410 31.084 50.609 1.00 24.40 109 VAL B N 1
ATOM 2526 C CA . VAL B 1 112 ? 44.980 31.338 49.227 1.00 28.35 109 VAL B CA 1
ATOM 2527 C C . VAL B 1 112 ? 46.095 31.845 48.303 1.00 33.65 109 VAL B C 1
ATOM 2528 O O . VAL B 1 112 ? 46.932 32.660 48.692 1.00 29.21 109 VAL B O 1
ATOM 2532 N N . GLN B 1 113 ? 46.018 31.426 47.049 1.00 33.34 110 GLN B N 1
ATOM 2533 C CA . GLN B 1 113 ? 47.004 31.789 46.036 1.00 38.44 110 GLN B CA 1
ATOM 2534 C C . GLN B 1 113 ? 46.375 31.943 44.663 1.00 37.36 110 GLN B C 1
ATOM 2535 O O . GLN B 1 113 ? 45.365 31.286 44.332 1.00 30.00 110 GLN B O 1
ATOM 2541 N N . GLY B 1 114 ? 47.015 32.776 43.850 1.00 35.75 111 GLY B N 1
ATOM 2542 C CA . GLY B 1 114 ? 46.637 32.948 42.461 1.00 34.40 111 GLY B CA 1
ATOM 2543 C C . GLY B 1 114 ? 45.337 33.699 42.216 1.00 45.42 111 GLY B C 1
ATOM 2544 O O . GLY B 1 114 ? 45.319 34.923 42.189 1.00 60.01 111 GLY B O 1
ATOM 2545 N N . THR B 1 115 ? 44.271 32.937 42.017 1.00 40.56 112 THR B N 1
ATOM 2546 C CA . THR B 1 115 ? 42.983 33.447 41.609 1.00 40.15 112 THR B CA 1
ATOM 2547 C C . THR B 1 115 ? 41.955 33.180 42.696 1.00 42.28 112 THR B C 1
ATOM 2548 O O . THR B 1 115 ? 41.903 32.095 43.245 1.00 38.59 112 THR B O 1
ATOM 2552 N N . CYS B 1 116 ? 41.140 34.186 42.997 1.00 32.54 113 CYS B N 1
ATOM 2553 C CA . CYS B 1 116 ? 40.188 34.097 44.098 1.00 31.59 113 CYS B CA 1
ATOM 2554 C C . CYS B 1 116 ? 38.886 34.815 43.760 1.00 36.50 113 CYS B C 1
ATOM 2555 O O . CYS B 1 116 ? 38.589 35.875 44.310 1.00 43.90 113 CYS B O 1
ATOM 2558 N N . TRP B 1 117 ? 38.112 34.229 42.851 1.00 37.17 114 TRP B N 1
ATOM 2559 C CA . TRP B 1 117 ? 36.941 34.898 42.297 1.00 32.68 114 TRP B CA 1
ATOM 2560 C C . TRP B 1 117 ? 35.734 34.748 43.218 1.00 44.80 114 TRP B C 1
ATOM 2561 O O . TRP B 1 117 ? 35.554 33.712 43.857 1.00 50.85 114 TRP B O 1
ATOM 2572 N N . THR B 1 118 ? 34.910 35.790 43.279 1.00 54.44 115 THR B N 1
ATOM 2573 C CA . THR B 1 118 ? 33.543 35.657 43.767 1.00 63.59 115 THR B CA 1
ATOM 2574 C C . THR B 1 118 ? 33.492 34.831 45.048 1.00 58.21 115 THR B C 1
ATOM 2575 O O . THR B 1 118 ? 33.643 35.364 46.148 1.00 54.34 115 THR B O 1
ATOM 2579 N N . ALA B 1 119 ? 33.279 33.528 44.898 1.00 57.15 116 ALA B N 1
ATOM 2580 C CA . ALA B 1 119 ? 32.890 32.681 46.020 1.00 41.74 116 ALA B CA 1
ATOM 2581 C C . ALA B 1 119 ? 34.068 32.430 46.956 1.00 39.64 116 ALA B C 1
ATOM 2582 O O . ALA B 1 119 ? 33.886 32.011 48.099 1.00 47.73 116 ALA B O 1
ATOM 2584 N N . GLY B 1 120 ? 35.275 32.690 46.463 1.00 29.15 117 GLY B N 1
ATOM 2585 C CA . GLY B 1 120 ? 36.481 32.437 47.228 1.00 33.25 117 GLY B CA 1
ATOM 2586 C C . GLY B 1 120 ? 36.765 33.528 48.241 1.00 31.88 117 GLY B C 1
ATOM 2587 O O . GLY B 1 120 ? 37.186 33.252 49.364 1.00 30.83 117 GLY B O 1
ATOM 2588 N N . ILE B 1 121 ? 36.533 34.774 47.842 1.00 28.60 118 ILE B N 1
ATOM 2589 C CA . ILE B 1 121 ? 36.549 35.894 48.776 1.00 36.97 118 ILE B CA 1
ATOM 2590 C C . ILE B 1 121 ? 35.708 35.592 50.012 1.00 35.00 118 ILE B C 1
ATOM 2591 O O . ILE B 1 121 ? 36.204 35.638 51.138 1.00 31.76 118 ILE B O 1
ATOM 2596 N N . GLU B 1 122 ? 34.434 35.284 49.795 1.00 28.91 119 GLU B N 1
ATOM 2597 C CA . GLU B 1 122 ? 33.500 35.069 50.893 1.00 28.49 119 GLU B CA 1
ATOM 2598 C C . GLU B 1 122 ? 33.934 33.868 51.702 1.00 32.28 119 GLU B C 1
ATOM 2599 O O . GLU B 1 122 ? 33.763 33.819 52.912 1.00 36.94 119 GLU B O 1
ATOM 2605 N N . LEU B 1 123 ? 34.541 32.906 51.026 1.00 33.09 120 LEU B N 1
ATOM 2606 C CA . LEU B 1 123 ? 34.965 31.700 51.689 1.00 34.73 120 LEU B CA 1
ATOM 2607 C C . LEU B 1 123 ? 36.108 32.094 52.609 1.00 37.17 120 LEU B C 1
ATOM 2608 O O . LEU B 1 123 ? 36.177 31.675 53.760 1.00 37.66 120 LEU B O 1
ATOM 2621 N N . LEU B 1 125 ? 36.637 35.051 53.984 1.00 36.03 122 LEU B N 1
ATOM 2622 C CA . LEU B 1 125 ? 36.247 35.933 55.094 1.00 34.00 122 LEU B CA 1
ATOM 2623 C C . LEU B 1 125 ? 35.473 35.194 56.181 1.00 36.80 122 LEU B C 1
ATOM 2624 O O . LEU B 1 125 ? 35.130 35.769 57.190 1.00 40.13 122 LEU B O 1
ATOM 2629 N N . ASN B 1 126 ? 35.167 33.931 55.944 1.00 28.76 123 ASN B N 1
ATOM 2630 C CA . ASN B 1 126 ? 34.499 33.133 56.920 1.00 28.39 123 ASN B CA 1
ATOM 2631 C C . ASN B 1 126 ? 35.517 32.444 57.828 1.00 31.30 123 ASN B C 1
ATOM 2632 O O . ASN B 1 126 ? 35.175 31.713 58.740 1.00 45.97 123 ASN B O 1
ATOM 2637 N N . ALA B 1 127 ? 36.782 32.672 57.571 1.00 27.51 124 ALA B N 1
ATOM 2638 C CA . ALA B 1 127 ? 37.832 32.046 58.355 1.00 30.21 124 ALA B CA 1
ATOM 2639 C C . ALA B 1 127 ? 38.351 32.994 59.460 1.00 33.45 124 ALA B C 1
ATOM 2640 O O . ALA B 1 127 ? 38.018 34.169 59.494 1.00 30.51 124 ALA B O 1
ATOM 2642 N N . ASP B 1 128 ? 39.176 32.475 60.356 1.00 33.24 125 ASP B N 1
ATOM 2643 C CA . ASP B 1 128 ? 39.734 33.286 61.434 1.00 29.63 125 ASP B CA 1
ATOM 2644 C C . ASP B 1 128 ? 41.108 33.853 61.151 1.00 27.27 125 ASP B C 1
ATOM 2645 O O . ASP B 1 128 ? 41.501 34.840 61.726 1.00 34.15 125 ASP B O 1
ATOM 2650 N N . ILE B 1 129 ? 41.846 33.191 60.281 1.00 27.72 126 ILE B N 1
ATOM 2651 C CA . ILE B 1 129 ? 43.147 33.634 59.815 1.00 29.88 126 ILE B CA 1
ATOM 2652 C C . ILE B 1 129 ? 43.193 33.320 58.335 1.00 35.79 126 ILE B C 1
ATOM 2653 O O . ILE B 1 129 ? 42.821 32.197 57.892 1.00 34.31 126 ILE B O 1
ATOM 2658 N N . ALA B 1 130 ? 43.622 34.325 57.579 1.00 29.85 127 ALA B N 1
ATOM 2659 C CA . ALA B 1 130 ? 43.712 34.235 56.139 1.00 27.15 127 ALA B CA 1
ATOM 2660 C C . ALA B 1 130 ? 45.081 34.677 55.675 1.00 26.55 127 ALA B C 1
ATOM 2661 O O . ALA B 1 130 ? 45.499 35.805 55.923 1.00 35.96 127 ALA B O 1
ATOM 2663 N N . VAL B 1 131 ? 45.780 33.776 55.013 1.00 22.87 128 VAL B N 1
ATOM 2664 C CA . VAL B 1 131 ? 47.066 34.081 54.430 1.00 25.73 128 VAL B CA 1
ATOM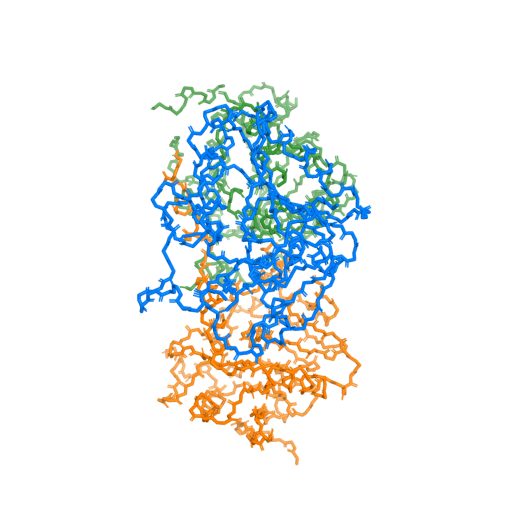 2665 C C . VAL B 1 131 ? 47.057 33.938 52.902 1.00 29.73 128 VAL B C 1
ATOM 2666 O O . VAL B 1 131 ? 46.637 32.919 52.376 1.00 28.61 128 VAL B O 1
ATOM 2670 N N . ALA B 1 132 ? 47.561 34.951 52.210 1.00 29.05 129 ALA B N 1
ATOM 2671 C CA . ALA B 1 132 ? 47.594 34.964 50.758 1.00 34.51 129 ALA B CA 1
ATOM 2672 C C . ALA B 1 132 ? 49.008 35.175 50.204 1.00 39.26 129 ALA B C 1
ATOM 2673 O O . ALA B 1 132 ? 49.822 35.909 50.773 1.00 44.02 129 ALA B O 1
ATOM 2675 N N . ALA B 1 133 ? 49.271 34.521 49.083 1.00 42.26 130 ALA B N 1
ATOM 2676 C CA . ALA B 1 133 ? 50.486 34.711 48.299 1.00 41.13 130 ALA B CA 1
ATOM 2677 C C . ALA B 1 133 ? 50.448 36.101 47.691 1.00 37.22 130 ALA B C 1
ATOM 2678 O O . ALA B 1 133 ? 49.400 36.538 47.213 1.00 33.96 130 ALA B O 1
ATOM 2680 N N . ARG B 1 134 ? 51.567 36.809 47.752 1.00 35.61 131 ARG B N 1
ATOM 2681 C CA . ARG B 1 134 ? 51.717 38.057 47.018 1.00 44.94 131 ARG B CA 1
ATOM 2682 C C . ARG B 1 134 ? 51.294 37.840 45.571 1.00 46.03 131 ARG B C 1
ATOM 2683 O O . ARG B 1 134 ? 51.655 36.827 44.958 1.00 43.38 131 ARG B O 1
ATOM 2691 N N . GLY B 1 135 ? 50.498 38.758 45.029 1.00 44.19 132 GLY B N 1
ATOM 2692 C CA . GLY B 1 135 ? 50.063 38.595 43.654 1.00 45.04 132 GLY B CA 1
ATOM 2693 C C . GLY B 1 135 ? 48.790 37.785 43.469 1.00 51.89 132 GLY B C 1
ATOM 2694 O O . GLY B 1 135 ? 48.349 37.564 42.343 1.00 65.04 132 GLY B O 1
ATOM 2695 N N . THR B 1 136 ? 48.185 37.330 44.556 1.00 41.33 133 THR B N 1
ATOM 2696 C CA . THR B 1 136 ? 46.899 36.683 44.448 1.00 37.48 133 THR B CA 1
ATOM 2697 C C . THR B 1 136 ? 45.902 37.748 43.994 1.00 40.22 133 THR B C 1
ATOM 2698 O O . THR B 1 136 ? 46.013 38.905 44.377 1.00 47.85 133 THR B O 1
ATOM 2702 N N . ARG B 1 137 ? 44.923 37.357 43.194 1.00 31.28 134 ARG B N 1
ATOM 2703 C CA . ARG B 1 137 ? 43.998 38.305 42.607 1.00 35.71 134 ARG B CA 1
ATOM 2704 C C . ARG B 1 137 ? 42.602 38.018 43.082 1.00 33.83 134 ARG B C 1
ATOM 2705 O O . ARG B 1 137 ? 42.179 36.902 43.091 1.00 27.18 134 ARG B O 1
ATOM 2713 N N . PHE B 1 138 ? 41.853 39.060 43.376 1.00 35.57 135 PHE B N 1
ATOM 2714 C CA . PHE B 1 138 ? 40.539 38.915 43.931 1.00 31.36 135 PHE B CA 1
ATOM 2715 C C . PHE B 1 138 ? 39.623 39.745 43.100 1.00 32.96 135 PHE B C 1
ATOM 2716 O O . PHE B 1 138 ? 39.976 40.873 42.687 1.00 36.83 135 PHE B O 1
ATOM 2724 N N . ALA B 1 139 ? 38.413 39.255 42.902 1.00 25.32 136 ALA B N 1
ATOM 2725 C CA . ALA B 1 139 ? 37.411 40.175 42.410 1.00 23.32 136 ALA B CA 1
ATOM 2726 C C . ALA B 1 139 ? 36.019 39.659 42.654 1.00 28.92 136 ALA B C 1
ATOM 2727 O O . ALA B 1 139 ? 35.793 38.460 42.686 1.00 37.39 136 ALA B O 1
ATOM 2729 N N . HIS B 1 140 ? 35.100 40.582 42.856 1.00 33.57 137 HIS B N 1
ATOM 2730 C CA . HIS B 1 140 ? 33.684 40.291 42.948 1.00 41.25 137 HIS B CA 1
ATOM 2731 C C . HIS B 1 140 ? 32.975 40.462 41.605 1.00 51.30 137 HIS B C 1
ATOM 2732 O O . HIS B 1 140 ? 32.207 41.407 41.404 1.00 60.61 137 HIS B O 1
ATOM 2739 N N . LEU B 1 141 ? 33.232 39.533 40.694 1.00 50.84 138 LEU B N 1
ATOM 2740 C CA . LEU B 1 141 ? 32.778 39.631 39.316 1.00 45.85 138 LEU B CA 1
ATOM 2741 C C . LEU B 1 141 ? 31.274 39.474 39.122 1.00 45.96 138 LEU B C 1
ATOM 2742 O O . LEU B 1 141 ? 30.760 39.741 38.047 1.00 46.97 138 LEU B O 1
ATOM 2747 N N . GLU B 1 142 ? 30.570 39.044 40.154 1.00 46.82 139 GLU B N 1
ATOM 2748 C CA . GLU B 1 142 ? 29.135 38.829 40.045 1.00 61.09 139 GLU B CA 1
ATOM 2749 C C . GLU B 1 142 ? 28.358 40.037 39.542 1.00 62.54 139 GLU B C 1
ATOM 2750 O O . GLU B 1 142 ? 27.444 39.896 38.745 1.00 66.90 139 GLU B O 1
ATOM 2756 N N . VAL B 1 143 ? 28.699 41.220 40.035 1.00 59.57 140 VAL B N 1
ATOM 2757 C CA . VAL B 1 143 ? 27.977 42.427 39.662 1.00 59.84 140 VAL B CA 1
ATOM 2758 C C . VAL B 1 143 ? 27.928 42.591 38.160 1.00 60.62 140 VAL B C 1
ATOM 2759 O O . VAL B 1 143 ? 26.886 42.890 37.600 1.00 68.61 140 VAL B O 1
ATOM 2763 N N . LEU B 1 144 ? 29.057 42.390 37.506 1.00 54.14 141 LEU B N 1
ATOM 2764 C CA . LEU B 1 144 ? 29.103 42.540 36.069 1.00 66.23 141 LEU B CA 1
ATOM 2765 C C . LEU B 1 144 ? 28.035 41.713 35.357 1.00 81.15 141 LEU B C 1
ATOM 2766 O O . LEU B 1 144 ? 27.623 42.067 34.260 1.00 81.82 141 LEU B O 1
ATOM 2771 N N . ARG B 1 145 ? 27.572 40.630 35.976 1.00 88.66 142 ARG B N 1
ATOM 2772 C CA . ARG B 1 145 ? 26.532 39.790 35.346 1.00 94.18 142 ARG B CA 1
ATOM 2773 C C . ARG B 1 145 ? 25.124 39.833 36.007 1.00 70.43 142 ARG B C 1
ATOM 2774 O O . ARG B 1 145 ? 24.221 40.515 35.528 1.00 74.55 142 ARG B O 1
ATOM 2782 N N . GLY B 1 146 ? 24.921 39.079 37.081 1.00 66.79 143 GLY B N 1
ATOM 2783 C CA . GLY B 1 146 ? 23.637 39.061 37.764 1.00 63.66 143 GLY B CA 1
ATOM 2784 C C . GLY B 1 146 ? 23.796 38.623 39.210 1.00 68.02 143 GLY B C 1
ATOM 2785 O O . GLY B 1 146 ? 24.927 38.481 39.697 1.00 65.39 143 GLY B O 1
ATOM 2786 N N . ILE B 1 147 ? 22.683 38.413 39.912 1.00 75.09 144 ILE B N 1
ATOM 2787 C CA . ILE B 1 147 ? 22.768 37.996 41.313 1.00 82.93 144 ILE B CA 1
ATOM 2788 C C . ILE B 1 147 ? 23.512 36.661 41.400 1.00 92.89 144 ILE B C 1
ATOM 2789 O O . ILE B 1 147 ? 23.343 35.800 40.528 1.00 87.18 144 ILE B O 1
ATOM 2794 N N . PRO B 1 148 ? 24.353 36.499 42.443 1.00 105.49 145 PRO B N 1
ATOM 2795 C CA . PRO B 1 148 ? 25.134 35.281 42.695 1.00 110.62 145 PRO B CA 1
ATOM 2796 C C . PRO B 1 148 ? 24.389 34.258 43.572 1.00 113.71 145 PRO B C 1
ATOM 2797 O O . PRO B 1 148 ? 23.985 34.610 44.693 1.00 116.61 145 PRO B O 1
ATOM 2801 N N . PRO B 1 149 ? 24.232 33.006 43.074 1.00 109.60 146 PRO B N 1
ATOM 2802 C CA . PRO B 1 149 ? 23.461 31.910 43.698 1.00 107.93 146 PRO B CA 1
ATOM 2803 C C . PRO B 1 149 ? 24.019 31.390 45.041 1.00 108.48 146 PRO B C 1
ATOM 2804 O O . PRO B 1 149 ? 23.322 30.677 45.781 1.00 102.48 146 PRO B O 1
ATOM 2808 N N . LEU B 1 150 ? 25.267 31.743 45.342 1.00 113.57 147 LEU B N 1
ATOM 2809 C CA . LEU B 1 150 ? 25.970 31.224 46.515 1.00 116.19 147 LEU B CA 1
ATOM 2810 C C . LEU B 1 150 ? 27.330 31.936 46.608 1.00 114.20 147 LEU B C 1
ATOM 2811 O O . LEU B 1 150 ? 27.879 32.385 45.594 1.00 114.32 147 LEU B O 1
ATOM 2816 N N . GLY B 1 151 ? 27.863 32.057 47.819 1.00 110.35 148 GLY B N 1
ATOM 2817 C CA . GLY B 1 151 ? 29.074 32.824 48.017 1.00 105.84 148 GLY B CA 1
ATOM 2818 C C . GLY B 1 151 ? 28.830 34.264 47.616 1.00 105.08 148 GLY B C 1
ATOM 2819 O O . GLY B 1 151 ? 29.775 35.033 47.437 1.00 104.31 148 GLY B O 1
ATOM 2820 N N . GLY B 1 152 ? 27.554 34.622 47.468 1.00 105.84 149 GLY B N 1
ATOM 2821 C CA . GLY B 1 152 ? 27.168 35.986 47.167 1.00 107.28 149 GLY B CA 1
ATOM 2822 C C . GLY B 1 152 ? 27.759 36.927 48.197 1.00 112.11 149 GLY B C 1
ATOM 2823 O O . GLY B 1 152 ? 28.200 36.496 49.268 1.00 110.00 149 GLY B O 1
ATOM 2824 N N . SER B 1 153 ? 27.769 38.218 47.877 1.00 117.74 150 SER B N 1
ATOM 2825 C CA . SER B 1 153 ? 28.375 39.226 48.754 1.00 117.69 150 SER B CA 1
ATOM 2826 C C . SER B 1 153 ? 27.748 39.316 50.149 1.00 107.24 150 SER B C 1
ATOM 2827 O O . SER B 1 153 ? 26.544 39.120 50.337 1.00 106.19 150 SER B O 1
ATOM 2830 N N . THR B 1 154 ? 28.580 39.647 51.123 1.00 97.22 151 THR B N 1
ATOM 2831 C CA . THR B 1 154 ? 28.178 39.523 52.501 1.00 89.04 151 THR B CA 1
ATOM 2832 C C . THR B 1 154 ? 28.389 40.800 53.247 1.00 81.29 151 THR B C 1
ATOM 2833 O O . THR B 1 154 ? 28.886 41.766 52.700 1.00 83.58 151 THR B O 1
ATOM 2837 N N . VAL B 1 155 ? 28.029 40.773 54.521 1.00 72.95 152 VAL B N 1
ATOM 2838 C CA . VAL B 1 155 ? 28.327 41.858 55.433 1.00 71.17 152 VAL B CA 1
ATOM 2839 C C . VAL B 1 155 ? 29.770 41.800 55.927 1.00 61.96 152 VAL B C 1
ATOM 2840 O O . VAL B 1 155 ? 30.292 42.796 56.466 1.00 54.50 152 VAL B O 1
ATOM 2844 N N . ARG B 1 156 ? 30.397 40.632 55.767 1.00 46.52 153 ARG B N 1
ATOM 2845 C CA . ARG B 1 156 ? 31.751 40.427 56.253 1.00 40.94 153 ARG B CA 1
ATOM 2846 C C . ARG B 1 156 ? 32.707 41.389 55.563 1.00 37.27 153 ARG B C 1
ATOM 2847 O O . ARG B 1 156 ? 33.559 42.016 56.211 1.00 36.82 153 ARG B O 1
ATOM 2855 N N . PHE B 1 157 ? 32.544 41.534 54.252 1.00 32.60 154 PHE B N 1
ATOM 2856 C CA . PHE B 1 157 ? 33.384 42.444 53.497 1.00 29.03 154 PHE B CA 1
ATOM 2857 C C . PHE B 1 157 ? 33.319 43.889 54.098 1.00 33.98 154 PHE B C 1
ATOM 2858 O O . PHE B 1 157 ? 34.360 44.454 54.471 1.00 33.63 154 PHE B O 1
ATOM 2866 N N . PRO B 1 158 ? 32.102 44.468 54.251 1.00 36.03 155 PRO B N 1
ATOM 2867 C CA . PRO B 1 158 ? 32.046 45.821 54.837 1.00 30.67 155 PRO B CA 1
ATOM 2868 C C . PRO B 1 158 ? 32.529 45.876 56.281 1.00 39.06 155 PRO B C 1
ATOM 2869 O O . PRO B 1 158 ? 33.144 46.879 56.632 1.00 40.27 155 PRO B O 1
ATOM 2873 N N . ARG B 1 159 ? 32.254 44.847 57.092 1.00 41.65 156 ARG B N 1
ATOM 2874 C CA . ARG B 1 159 ? 32.800 44.742 58.456 1.00 34.26 156 ARG B CA 1
ATOM 2875 C C . ARG B 1 159 ? 34.309 44.792 58.444 1.00 30.54 156 ARG B C 1
ATOM 2876 O O . ARG B 1 159 ? 34.887 45.561 59.191 1.00 37.86 156 ARG B O 1
ATOM 2884 N N . ALA B 1 160 ? 34.955 44.004 57.576 1.00 27.04 157 ALA B N 1
ATOM 2885 C CA . ALA B 1 160 ? 36.398 44.085 57.495 1.00 28.41 157 ALA B CA 1
ATOM 2886 C C . ALA B 1 160 ? 36.848 45.427 56.918 1.00 35.70 157 ALA B C 1
ATOM 2887 O O . ALA B 1 160 ? 37.608 46.161 57.569 1.00 33.87 157 ALA B O 1
ATOM 2889 N N . ALA B 1 161 ? 36.390 45.743 55.699 1.00 34.51 158 ALA B N 1
ATOM 2890 C CA . ALA B 1 161 ? 36.991 46.853 54.930 1.00 27.34 158 ALA B CA 1
ATOM 2891 C C . ALA B 1 161 ? 36.422 48.248 55.258 1.00 29.36 158 ALA B C 1
ATOM 2892 O O . ALA B 1 161 ? 37.012 49.268 54.914 1.00 32.55 158 ALA B O 1
ATOM 2894 N N . GLY B 1 162 ? 35.295 48.286 55.962 1.00 34.75 159 GLY B N 1
ATOM 2895 C CA . GLY B 1 162 ? 34.486 49.484 55.993 1.00 38.16 159 GLY B CA 1
ATOM 2896 C C . GLY B 1 162 ? 33.481 49.450 54.835 1.00 38.21 159 GLY B C 1
ATOM 2897 O O . GLY B 1 162 ? 33.738 48.850 53.797 1.00 33.96 159 GLY B O 1
ATOM 2898 N N . TRP B 1 163 ? 32.322 50.068 55.043 1.00 32.97 160 TRP B N 1
ATOM 2899 C CA . TRP B 1 163 ? 31.308 50.154 54.014 1.00 35.40 160 TRP B CA 1
ATOM 2900 C C . TRP B 1 163 ? 31.851 50.629 52.658 1.00 30.91 160 TRP B C 1
ATOM 2901 O O . TRP B 1 163 ? 31.810 49.891 51.679 1.00 37.43 160 TRP B O 1
ATOM 2912 N N . THR B 1 164 ? 32.384 51.846 52.612 1.00 29.72 161 THR B N 1
ATOM 2913 C CA . THR B 1 164 ? 32.819 52.430 51.340 1.00 42.68 161 THR B CA 1
ATOM 2914 C C . THR B 1 164 ? 33.868 51.617 50.538 1.00 40.25 161 THR B C 1
ATOM 2915 O O . THR B 1 164 ? 33.643 51.297 49.391 1.00 44.04 161 THR B O 1
ATOM 2919 N N . ASP B 1 165 ? 34.985 51.256 51.145 1.00 36.45 162 ASP B N 1
ATOM 2920 C CA . ASP B 1 165 ? 35.975 50.444 50.454 1.00 39.36 162 ASP B CA 1
ATOM 2921 C C . ASP B 1 165 ? 35.406 49.112 50.000 1.00 41.61 162 ASP B C 1
ATOM 2922 O O . ASP B 1 165 ? 35.818 48.549 48.982 1.00 36.06 162 ASP B O 1
ATOM 2927 N N . ALA B 1 166 ? 34.431 48.599 50.730 1.00 39.73 163 ALA B N 1
ATOM 2928 C CA . ALA B 1 166 ? 33.853 47.353 50.274 1.00 37.83 163 ALA B CA 1
ATOM 2929 C C . ALA B 1 166 ? 32.926 47.618 49.085 1.00 38.68 163 ALA B C 1
ATOM 2930 O O . ALA B 1 166 ? 32.854 46.826 48.151 1.00 30.30 163 ALA B O 1
ATOM 2940 N N . ARG B 1 168 ? 33.285 50.017 46.872 1.00 39.13 165 ARG B N 1
ATOM 2941 C CA . ARG B 1 168 ? 34.134 50.310 45.734 1.00 42.96 165 ARG B CA 1
ATOM 2942 C C . ARG B 1 168 ? 34.550 49.083 44.904 1.00 48.82 165 ARG B C 1
ATOM 2943 O O . ARG B 1 168 ? 34.845 49.211 43.729 1.00 49.57 165 ARG B O 1
ATOM 2951 N N . TYR B 1 169 ? 34.576 47.903 45.512 1.00 40.85 166 TYR B N 1
ATOM 2952 C CA . TYR B 1 169 ? 34.880 46.646 44.792 1.00 36.58 166 TYR B CA 1
ATOM 2953 C C . TYR B 1 169 ? 33.646 45.785 44.539 1.00 37.69 166 TYR B C 1
ATOM 2954 O O . TYR B 1 169 ? 33.533 45.136 43.517 1.00 36.36 166 TYR B O 1
ATOM 2963 N N . ILE B 1 170 ? 32.730 45.747 45.490 1.00 35.49 167 ILE B N 1
ATOM 2964 C CA . ILE B 1 170 ? 31.541 44.955 45.312 1.00 37.80 167 ILE B CA 1
ATOM 2965 C C . ILE B 1 170 ? 30.703 45.527 44.156 1.00 46.11 167 ILE B C 1
ATOM 2966 O O . ILE B 1 170 ? 30.281 44.793 43.269 1.00 51.04 167 ILE B O 1
ATOM 2971 N N . LEU B 1 171 ? 30.475 46.838 44.160 1.00 45.36 168 LEU B N 1
ATOM 2972 C CA . LEU B 1 171 ? 29.584 47.450 43.177 1.00 47.38 168 LEU B CA 1
ATOM 2973 C C . LEU B 1 171 ? 30.251 47.613 41.823 1.00 48.53 168 LEU B C 1
ATOM 2974 O O . LEU B 1 171 ? 29.597 47.963 40.869 1.00 52.46 168 LEU B O 1
ATOM 2979 N N . THR B 1 172 ? 31.540 47.342 41.715 1.00 46.64 169 THR B N 1
ATOM 2980 C CA . THR B 1 172 ? 32.203 47.609 40.445 1.00 46.61 169 THR B CA 1
ATOM 2981 C C . THR B 1 172 ? 32.707 46.345 39.823 1.00 42.11 169 THR B C 1
ATOM 2982 O O . THR B 1 172 ? 32.802 46.216 38.607 1.00 48.01 169 THR B O 1
ATOM 2986 N N . GLY B 1 173 ? 33.097 45.414 40.667 1.00 40.63 170 GLY B N 1
ATOM 2987 C CA . GLY B 1 173 ? 33.652 44.175 40.174 1.00 40.58 170 GLY B CA 1
ATOM 2988 C C . GLY B 1 173 ? 35.134 44.305 39.953 1.00 39.48 170 GLY B C 1
ATOM 2989 O O . GLY B 1 173 ? 35.771 43.368 39.518 1.00 47.48 170 GLY B O 1
ATOM 2990 N N . ASP B 1 174 ? 35.697 45.456 40.282 1.00 38.15 171 ASP B N 1
ATOM 2991 C CA . ASP B 1 174 ? 37.129 45.674 40.049 1.00 44.01 171 ASP B CA 1
ATOM 2992 C C . ASP B 1 174 ? 38.004 44.675 40.764 1.00 42.97 171 ASP B C 1
ATOM 2993 O O . ASP B 1 174 ? 37.657 44.170 41.844 1.00 42.88 171 ASP B O 1
ATOM 2998 N N . GLU B 1 175 ? 39.155 44.419 40.163 1.00 42.83 172 GLU B N 1
ATOM 2999 C CA . GLU B 1 175 ? 40.125 43.453 40.662 1.00 40.95 172 GLU B CA 1
ATOM 3000 C C . GLU B 1 175 ? 41.059 44.113 41.685 1.00 43.10 172 GLU B C 1
ATOM 3001 O O . GLU B 1 175 ? 41.421 45.284 41.526 1.00 41.49 172 GLU B O 1
ATOM 3007 N N . PHE B 1 176 ? 41.436 43.379 42.738 1.00 38.27 173 PHE B N 1
ATOM 3008 C CA . PHE B 1 176 ? 42.464 43.864 43.658 1.00 33.11 173 PHE B CA 1
ATOM 3009 C C . PHE B 1 176 ? 43.412 42.756 43.966 1.00 34.97 173 PHE B C 1
ATOM 3010 O O . PHE B 1 176 ? 43.105 41.593 43.699 1.00 41.28 173 PHE B O 1
ATOM 3018 N N . ASP B 1 177 ? 44.586 43.102 44.477 1.00 28.08 174 ASP B N 1
ATOM 3019 C CA . ASP B 1 177 ? 45.557 42.072 44.787 1.00 37.49 174 ASP B CA 1
ATOM 3020 C C . ASP B 1 177 ? 45.698 41.885 46.298 1.00 39.63 174 ASP B C 1
ATOM 3021 O O . ASP B 1 177 ? 45.008 42.547 47.093 1.00 35.57 174 ASP B O 1
ATOM 3026 N N . ALA B 1 178 ? 46.599 40.972 46.661 1.00 41.52 175 ALA B N 1
ATOM 3027 C CA . ALA B 1 178 ? 46.855 40.611 48.039 1.00 41.53 175 ALA B CA 1
ATOM 3028 C C . ALA B 1 178 ? 47.191 41.823 48.918 1.00 47.88 175 ALA B C 1
ATOM 3029 O O . ALA B 1 178 ? 46.793 41.876 50.090 1.00 41.77 175 ALA B O 1
ATOM 3031 N N . ASP B 1 179 ? 47.910 42.800 48.373 1.00 47.33 176 ASP B N 1
ATOM 3032 C CA . ASP B 1 179 ? 48.325 43.911 49.221 1.00 48.90 176 ASP B CA 1
ATOM 3033 C C . ASP B 1 179 ? 47.163 44.834 49.556 1.00 43.32 176 ASP B C 1
ATOM 3034 O O . ASP B 1 179 ? 47.083 45.390 50.675 1.00 45.40 176 ASP B O 1
ATOM 3039 N N . GLU B 1 180 ? 46.256 44.968 48.594 1.00 32.06 177 GLU B N 1
ATOM 3040 C CA . GLU B 1 180 ? 45.055 45.768 48.777 1.00 37.19 177 GLU B CA 1
ATOM 3041 C C . GLU B 1 180 ? 44.069 45.053 49.728 1.00 36.24 177 GLU B C 1
ATOM 3042 O O . GLU B 1 180 ? 43.425 45.670 50.598 1.00 32.82 177 GLU B O 1
ATOM 3048 N N . ALA B 1 181 ? 43.974 43.735 49.578 1.00 28.08 178 ALA B N 1
ATOM 3049 C CA . ALA B 1 181 ? 43.186 42.949 50.510 1.00 30.63 178 ALA B CA 1
ATOM 3050 C C . ALA B 1 181 ? 43.708 43.067 51.983 1.00 30.33 178 ALA B C 1
ATOM 3051 O O . ALA B 1 181 ? 42.916 43.211 52.913 1.00 28.69 178 ALA B O 1
ATOM 3053 N N . LEU B 1 182 ? 45.021 43.066 52.176 1.00 27.99 179 LEU B N 1
ATOM 3054 C CA . LEU B 1 182 ? 45.602 43.279 53.495 1.00 28.75 179 LEU B CA 1
ATOM 3055 C C . LEU B 1 182 ? 45.273 44.664 54.035 1.00 34.36 179 LEU B C 1
ATOM 3056 O O . LEU B 1 182 ? 44.955 44.828 55.216 1.00 34.92 179 LEU B O 1
ATOM 3061 N N . ARG B 1 183 ? 45.327 45.664 53.162 1.00 37.89 180 ARG B N 1
ATOM 3062 C CA . ARG B 1 183 ? 45.097 47.047 53.575 1.00 41.41 180 ARG B CA 1
ATOM 3063 C C . ARG B 1 183 ? 43.670 47.216 54.085 1.00 37.89 180 ARG B C 1
ATOM 3064 O O . ARG B 1 183 ? 43.388 48.071 54.880 1.00 41.20 180 ARG B O 1
ATOM 3080 N N . ARG B 1 185 ? 42.070 44.741 55.516 1.00 32.51 182 ARG B N 1
ATOM 3081 C CA . ARG B 1 185 ? 41.888 43.804 56.640 1.00 30.21 182 ARG B CA 1
ATOM 3082 C C . ARG B 1 185 ? 41.104 42.535 56.295 1.00 29.98 182 ARG B C 1
ATOM 3083 O O . ARG B 1 185 ? 40.374 41.992 57.129 1.00 36.86 182 ARG B O 1
ATOM 3091 N N . LEU B 1 186 ? 41.233 42.069 55.065 1.00 30.63 183 LEU B N 1
ATOM 3092 C CA . LEU B 1 186 ? 40.628 40.800 54.689 1.00 31.27 183 LEU B CA 1
ATOM 3093 C C . LEU B 1 186 ? 41.621 39.650 54.920 1.00 37.74 183 LEU B C 1
ATOM 3094 O O . LEU B 1 186 ? 41.241 38.501 55.028 1.00 39.09 183 LEU B O 1
ATOM 3099 N N . LEU B 1 187 ? 42.899 39.973 55.008 1.00 34.87 184 LEU B N 1
ATOM 3100 C CA . LEU B 1 187 ? 43.926 38.950 55.142 1.00 30.85 184 LEU B CA 1
ATOM 3101 C C . LEU B 1 187 ? 44.572 39.209 56.438 1.00 35.34 184 LEU B C 1
ATOM 3102 O O . LEU B 1 187 ? 44.517 40.332 56.923 1.00 37.02 184 LEU B O 1
ATOM 3107 N N . THR B 1 188 ? 45.219 38.193 56.984 1.00 31.62 185 THR B N 1
ATOM 3108 C CA . THR B 1 188 ? 45.965 38.365 58.198 1.00 25.57 185 THR B CA 1
ATOM 3109 C C . THR B 1 188 ? 47.354 38.730 57.775 1.00 33.89 185 THR B C 1
ATOM 3110 O O . THR B 1 188 ? 48.009 39.556 58.403 1.00 35.16 185 THR B O 1
ATOM 3114 N N . GLU B 1 189 ? 47.808 38.108 56.689 1.00 37.65 186 GLU B N 1
ATOM 3115 C CA . GLU B 1 189 ? 49.191 38.275 56.262 1.00 37.11 186 GLU B CA 1
ATOM 3116 C C . GLU B 1 189 ? 49.392 38.019 54.762 1.00 36.62 186 GLU B C 1
ATOM 3117 O O . GLU B 1 189 ? 48.743 37.152 54.172 1.00 28.03 186 GLU B O 1
ATOM 3123 N N . VAL B 1 190 ? 50.318 38.763 54.155 1.00 36.80 187 VAL B N 1
ATOM 3124 C CA . VAL B 1 190 ? 50.707 38.491 52.784 1.00 32.83 187 VAL B CA 1
ATOM 3125 C C . VAL B 1 190 ? 52.110 37.941 52.736 1.00 35.62 187 VAL B C 1
ATOM 3126 O O . VAL B 1 190 ? 53.004 38.493 53.385 1.00 39.99 187 VAL B O 1
ATOM 3130 N N . VAL B 1 191 ? 52.308 36.840 51.998 1.00 35.75 188 VAL B N 1
ATOM 3131 C CA . VAL B 1 191 ? 53.625 36.163 51.957 1.00 34.44 188 VAL B CA 1
ATOM 3132 C C . VAL B 1 191 ? 54.091 35.829 50.549 1.00 44.08 188 VAL B C 1
ATOM 3133 O O . VAL B 1 191 ? 53.300 35.864 49.600 1.00 47.87 188 VAL B O 1
ATOM 3137 N N . GLU B 1 192 ? 55.379 35.504 50.422 1.00 49.69 189 GLU B N 1
ATOM 3138 C CA . GLU B 1 192 ? 55.986 35.141 49.129 1.00 45.39 189 GLU B CA 1
ATOM 3139 C C . GLU B 1 192 ? 55.305 33.925 48.524 1.00 45.81 189 GLU B C 1
ATOM 3140 O O . GLU B 1 192 ? 54.931 32.998 49.254 1.00 46.77 189 GLU B O 1
ATOM 3146 N N . PRO B 1 193 ? 55.130 33.924 47.187 1.00 49.65 190 PRO B N 1
ATOM 3147 C CA . PRO B 1 193 ? 54.351 32.856 46.533 1.00 49.80 190 PRO B CA 1
ATOM 3148 C C . PRO B 1 193 ? 54.980 31.512 46.865 1.00 48.49 190 PRO B C 1
ATOM 3149 O O . PRO B 1 193 ? 56.206 31.421 46.844 1.00 53.25 190 PRO B O 1
ATOM 3153 N N . GLY B 1 194 ? 54.172 30.509 47.191 1.00 44.17 191 GLY B N 1
ATOM 3154 C CA . GLY B 1 194 ? 54.708 29.229 47.641 1.00 42.94 191 GLY B CA 1
ATOM 3155 C C . GLY B 1 194 ? 54.834 29.035 49.146 1.00 40.61 191 GLY B C 1
ATOM 3156 O O . GLY B 1 194 ? 55.095 27.928 49.614 1.00 39.50 191 GLY B O 1
ATOM 3157 N N . GLU B 1 195 ? 54.641 30.120 49.898 1.00 40.64 192 GLU B N 1
ATOM 3158 C CA . GLU B 1 195 ? 54.810 30.096 51.347 1.00 39.69 192 GLU B CA 1
ATOM 3159 C C . GLU B 1 195 ? 53.482 30.196 52.084 1.00 40.38 192 GLU B C 1
ATOM 3160 O O . GLU B 1 195 ? 53.453 30.189 53.312 1.00 44.30 192 GLU B O 1
ATOM 3166 N N . GLU B 1 196 ? 52.379 30.287 51.355 1.00 35.68 193 GLU B N 1
ATOM 3167 C CA . GLU B 1 196 ? 51.135 30.582 52.035 1.00 35.28 193 GLU B CA 1
ATOM 3168 C C . GLU B 1 196 ? 50.670 29.404 52.906 1.00 35.42 193 GLU B C 1
ATOM 3169 O O . GLU B 1 196 ? 50.122 29.607 53.988 1.00 37.28 193 GLU B O 1
ATOM 3175 N N . LEU B 1 197 ? 50.900 28.178 52.469 1.00 30.36 194 LEU B N 1
ATOM 3176 C CA . LEU B 1 197 ? 50.388 27.069 53.258 1.00 29.96 194 LEU B CA 1
ATOM 3177 C C . LEU B 1 197 ? 51.294 26.841 54.455 1.00 38.54 194 LEU B C 1
ATOM 3178 O O . LEU B 1 197 ? 50.801 26.583 55.549 1.00 43.72 194 LEU B O 1
ATOM 3183 N N . ALA B 1 198 ? 52.610 26.973 54.273 1.00 37.46 195 ALA B N 1
ATOM 3184 C CA . ALA B 1 198 ? 53.521 26.788 55.402 1.00 34.30 195 ALA B CA 1
ATOM 3185 C C . ALA B 1 198 ? 53.187 27.779 56.505 1.00 35.80 195 ALA B C 1
ATOM 3186 O O . ALA B 1 198 ? 53.255 27.467 57.707 1.00 43.67 195 ALA B O 1
ATOM 3188 N N . ARG B 1 199 ? 52.821 28.977 56.084 1.00 34.31 196 ARG B N 1
ATOM 3189 C CA . ARG B 1 199 ? 52.520 30.057 57.006 1.00 30.66 196 ARG B CA 1
ATOM 3190 C C . ARG B 1 199 ? 51.174 29.844 57.684 1.00 33.20 196 ARG B C 1
ATOM 3191 O O . ARG B 1 199 ? 51.065 29.949 58.900 1.00 35.00 196 ARG B O 1
ATOM 3199 N N . ALA B 1 200 ? 50.156 29.517 56.896 1.00 30.67 197 ALA B N 1
ATOM 3200 C CA . ALA B 1 200 ? 48.869 29.133 57.455 1.00 33.24 197 ALA B CA 1
ATOM 3201 C C . ALA B 1 200 ? 49.004 28.028 58.512 1.00 31.47 197 ALA B C 1
ATOM 3202 O O . ALA B 1 200 ? 48.397 28.094 59.584 1.00 29.69 197 ALA B O 1
ATOM 3204 N N . LEU B 1 201 ? 49.818 27.024 58.211 1.00 34.45 198 LEU B N 1
ATOM 3205 C CA . LEU B 1 201 ? 50.131 25.951 59.166 1.00 35.77 198 LEU B CA 1
ATOM 3206 C C . LEU B 1 201 ? 50.733 26.459 60.491 1.00 36.18 198 LEU B C 1
ATOM 3207 O O . LEU B 1 201 ? 50.276 26.082 61.556 1.00 36.77 198 LEU B O 1
ATOM 3212 N N . GLU B 1 202 ? 51.740 27.322 60.432 1.00 33.33 199 GLU B N 1
ATOM 3213 C CA . GLU B 1 202 ? 52.289 27.868 61.656 1.00 28.62 199 GLU B CA 1
ATOM 3214 C C . GLU B 1 202 ? 51.196 28.540 62.540 1.00 41.03 199 GLU B C 1
ATOM 3215 O O . GLU B 1 202 ? 51.180 28.359 63.760 1.00 35.23 199 GLU B O 1
ATOM 3221 N N . TYR B 1 203 ? 50.302 29.319 61.924 1.00 33.16 200 TYR B N 1
ATOM 3222 C CA . TYR B 1 203 ? 49.208 29.960 62.655 1.00 32.34 200 TYR B CA 1
ATOM 3223 C C . TYR B 1 203 ? 48.288 28.948 63.290 1.00 32.83 200 TYR B C 1
ATOM 3224 O O . TYR B 1 203 ? 47.787 29.171 64.382 1.00 33.21 200 TYR B O 1
ATOM 3233 N N . ALA B 1 204 ? 48.033 27.862 62.568 1.00 32.98 201 ALA B N 1
ATOM 3234 C CA . ALA B 1 204 ? 47.113 26.829 63.007 1.00 32.90 201 ALA B CA 1
ATOM 3235 C C . ALA B 1 204 ? 47.738 26.023 64.121 1.00 36.65 201 ALA B C 1
ATOM 3236 O O . ALA B 1 204 ? 47.058 25.659 65.070 1.00 37.60 201 ALA B O 1
ATOM 3238 N N . GLU B 1 205 ? 49.026 25.715 63.997 1.00 36.98 202 GLU B N 1
ATOM 3239 C CA . GLU B 1 205 ? 49.756 25.125 65.124 1.00 39.71 202 GLU B CA 1
ATOM 3240 C C . GLU B 1 205 ? 49.696 26.019 66.376 1.00 39.77 202 GLU B C 1
ATOM 3241 O O . GLU B 1 205 ? 49.501 25.529 67.496 1.00 37.72 202 GLU B O 1
ATOM 3247 N N . ARG B 1 206 ? 49.800 27.327 66.186 1.00 30.18 203 ARG B N 1
ATOM 3248 C CA . ARG B 1 206 ? 49.698 28.218 67.327 1.00 35.28 203 ARG B CA 1
ATOM 3249 C C . ARG B 1 206 ? 48.308 28.186 68.038 1.00 38.28 203 ARG B C 1
ATOM 3250 O O . ARG B 1 206 ? 48.247 28.213 69.259 1.00 33.45 203 ARG B O 1
ATOM 3258 N N . ILE B 1 207 ? 47.215 28.117 67.269 1.00 30.37 204 ILE B N 1
ATOM 3259 C CA . ILE B 1 207 ? 45.864 28.064 67.799 1.00 22.10 204 ILE B CA 1
ATOM 3260 C C . ILE B 1 207 ? 45.674 26.696 68.442 1.00 33.79 204 ILE B C 1
ATOM 3261 O O . ILE B 1 207 ? 44.985 26.544 69.458 1.00 36.09 204 ILE B O 1
ATOM 3266 N N . ALA B 1 208 ? 46.277 25.675 67.845 1.00 28.03 205 ALA B N 1
ATOM 3267 C CA . ALA B 1 208 ? 46.174 24.342 68.435 1.00 34.30 205 ALA B CA 1
ATOM 3268 C C . ALA B 1 208 ? 46.916 24.162 69.785 1.00 35.96 205 ALA B C 1
ATOM 3269 O O . ALA B 1 208 ? 46.679 23.183 70.464 1.00 34.39 205 ALA B O 1
ATOM 3271 N N A ARG B 1 209 ? 47.801 25.081 70.163 0.57 35.02 206 ARG B N 1
ATOM 3272 N N B ARG B 1 209 ? 47.796 25.107 70.131 0.43 35.59 206 ARG B N 1
ATOM 3273 C CA A ARG B 1 209 ? 48.428 24.959 71.467 0.57 39.81 206 ARG B CA 1
ATOM 3274 C CA B ARG B 1 209 ? 48.500 25.095 71.407 0.43 39.18 206 ARG B CA 1
ATOM 3275 C C A ARG B 1 209 ? 47.580 25.603 72.557 0.57 40.78 206 ARG B C 1
ATOM 3276 C C B ARG B 1 209 ? 47.590 25.599 72.521 0.43 40.27 206 ARG B C 1
ATOM 3277 O O A ARG B 1 209 ? 47.737 25.290 73.744 0.57 40.81 206 ARG B O 1
ATOM 3278 O O B ARG B 1 209 ? 47.724 25.199 73.685 0.43 40.79 206 ARG B O 1
ATOM 3293 N N . ALA B 1 210 ? 46.653 26.464 72.146 1.00 35.42 207 ALA B N 1
ATOM 3294 C CA . ALA B 1 210 ? 45.712 27.049 73.097 1.00 31.51 207 ALA B CA 1
ATOM 3295 C C . ALA B 1 210 ? 44.811 25.959 73.736 1.00 35.34 207 ALA B C 1
ATOM 3296 O O . ALA B 1 210 ? 44.668 24.869 73.211 1.00 34.38 207 ALA B O 1
ATOM 3298 N N . ALA B 1 211 ? 44.213 26.257 74.877 1.00 34.17 208 ALA B N 1
ATOM 3299 C CA . ALA B 1 211 ? 43.220 25.364 75.458 1.00 31.34 208 ALA B CA 1
ATOM 3300 C C . ALA B 1 211 ? 41.927 25.316 74.633 1.00 37.33 208 ALA B C 1
ATOM 3301 O O . ALA B 1 211 ? 41.274 26.361 74.403 1.00 36.37 208 ALA B O 1
ATOM 3303 N N . PRO B 1 212 ? 41.525 24.106 74.211 1.00 37.63 209 PRO B N 1
ATOM 3304 C CA . PRO B 1 212 ? 40.395 23.963 73.266 1.00 32.69 209 PRO B CA 1
ATOM 3305 C C . PRO B 1 212 ? 39.084 24.501 73.822 1.00 33.58 209 PRO B C 1
ATOM 3306 O O . PRO B 1 212 ? 38.366 25.194 73.109 1.00 35.17 209 PRO B O 1
ATOM 3310 N N . LEU B 1 213 ? 38.769 24.214 75.076 1.00 38.80 210 LEU B N 1
ATOM 3311 C CA . LEU B 1 213 ? 37.568 24.796 75.660 1.00 38.32 210 LEU B CA 1
ATOM 3312 C C . LEU B 1 213 ? 37.599 26.336 75.660 1.00 38.28 210 LEU B C 1
ATOM 3313 O O . LEU B 1 213 ? 36.580 27.029 75.439 1.00 36.61 210 LEU B O 1
ATOM 3318 N N . ALA B 1 214 ? 38.767 26.882 75.923 1.00 35.31 211 ALA B N 1
ATOM 3319 C CA . ALA B 1 214 ? 38.852 28.329 75.990 1.00 38.42 211 ALA B CA 1
ATOM 3320 C C . ALA B 1 214 ? 38.743 28.907 74.560 1.00 33.82 211 ALA B C 1
ATOM 3321 O O . ALA B 1 214 ? 38.062 29.903 74.363 1.00 36.89 211 ALA B O 1
ATOM 3323 N N . VAL B 1 215 ? 39.368 28.245 73.575 1.00 31.39 212 VAL B N 1
ATOM 3324 C CA . VAL B 1 215 ? 39.291 28.656 72.181 1.00 30.76 212 VAL B CA 1
ATOM 3325 C C . VAL B 1 215 ? 37.811 28.641 71.724 1.00 33.94 212 VAL B C 1
ATOM 3326 O O . VAL B 1 215 ? 37.268 29.650 71.226 1.00 32.52 212 VAL B O 1
ATOM 3330 N N . ARG B 1 216 ? 37.155 27.513 71.964 1.00 29.19 213 ARG B N 1
ATOM 3331 C CA . ARG B 1 216 ? 35.750 27.373 71.623 1.00 27.18 213 ARG B CA 1
ATOM 3332 C C . ARG B 1 216 ? 34.883 28.470 72.222 1.00 31.61 213 ARG B C 1
ATOM 3333 O O . ARG B 1 216 ? 34.038 29.022 71.528 1.00 41.10 213 ARG B O 1
ATOM 3341 N N . ALA B 1 217 ? 35.085 28.784 73.500 1.00 30.61 214 ALA B N 1
ATOM 3342 C CA . ALA B 1 217 ? 34.276 29.801 74.161 1.00 31.44 214 ALA B CA 1
ATOM 3343 C C . ALA B 1 217 ? 34.628 31.216 73.643 1.00 30.28 214 ALA B C 1
ATOM 3344 O O . ALA B 1 217 ? 33.770 32.084 73.558 1.00 29.51 214 ALA B O 1
ATOM 3346 N N . ALA B 1 218 ? 35.884 31.434 73.274 1.00 28.18 215 ALA B N 1
ATOM 3347 C CA . ALA B 1 218 ? 36.240 32.677 72.608 1.00 30.31 215 ALA B CA 1
ATOM 3348 C C . ALA B 1 218 ? 35.440 32.866 71.302 1.00 36.53 215 ALA B C 1
ATOM 3349 O O . ALA B 1 218 ? 34.819 33.950 71.112 1.00 35.55 215 ALA B O 1
ATOM 3351 N N . LEU B 1 219 ? 35.415 31.815 70.449 1.00 31.85 216 LEU B N 1
ATOM 3352 C CA . LEU B 1 219 ? 34.740 31.883 69.134 1.00 29.98 216 LEU B CA 1
ATOM 3353 C C . LEU B 1 219 ? 33.278 32.152 69.324 1.00 30.69 216 LEU B C 1
ATOM 3354 O O . LEU B 1 219 ? 32.682 32.981 68.614 1.00 37.21 216 LEU B O 1
ATOM 3359 N N . GLN B 1 220 ? 32.705 31.442 70.287 1.00 28.35 217 GLN B N 1
ATOM 3360 C CA . GLN B 1 220 ? 31.281 31.581 70.596 1.00 36.03 217 GLN B CA 1
ATOM 3361 C C . GLN B 1 220 ? 30.945 33.006 71.062 1.00 34.58 217 GLN B C 1
ATOM 3362 O O . GLN B 1 220 ? 29.938 33.565 70.615 1.00 33.83 217 GLN B O 1
ATOM 3368 N N . SER B 1 221 ? 31.781 33.631 71.899 1.00 31.01 218 SER B N 1
ATOM 3369 C CA . SER B 1 221 ? 31.512 35.061 72.206 1.00 36.53 218 SER B CA 1
ATOM 3370 C C . SER B 1 221 ? 31.599 35.979 70.988 1.00 39.45 218 SER B C 1
ATOM 3371 O O . SER B 1 221 ? 30.775 36.871 70.807 1.00 45.84 218 SER B O 1
ATOM 3374 N N . ALA B 1 222 ? 32.609 35.756 70.156 1.00 32.34 219 ALA B N 1
ATOM 3375 C CA . ALA B 1 222 ? 32.859 36.631 69.010 1.00 30.99 219 ALA B CA 1
ATOM 3376 C C . ALA B 1 222 ? 31.718 36.528 68.002 1.00 30.40 219 ALA B C 1
ATOM 3377 O O . ALA B 1 222 ? 31.218 37.553 67.504 1.00 36.62 219 ALA B O 1
ATOM 3379 N N . PHE B 1 223 ? 31.255 35.294 67.783 1.00 31.65 220 PHE B N 1
ATOM 3380 C CA . PHE B 1 223 ? 30.183 35.005 66.846 1.00 35.99 220 PHE B CA 1
ATOM 3381 C C . PHE B 1 223 ? 28.866 35.716 67.155 1.00 50.74 220 PHE B C 1
ATOM 3382 O O . PHE B 1 223 ? 27.964 35.665 66.343 1.00 57.00 220 PHE B O 1
ATOM 3390 N N . GLN B 1 224 ? 28.753 36.389 68.300 1.00 58.87 221 GLN B N 1
ATOM 3391 C CA . GLN B 1 224 ? 27.558 37.198 68.608 1.00 62.11 221 GLN B CA 1
ATOM 3392 C C . GLN B 1 224 ? 27.329 38.408 67.697 1.00 64.94 221 GLN B C 1
ATOM 3393 O O . GLN B 1 224 ? 28.090 39.389 67.715 1.00 55.66 221 GLN B O 1
ATOM 3399 N N . GLY B 1 225 ? 26.265 38.340 66.908 1.00 71.43 222 GLY B N 1
ATOM 3400 C CA . GLY B 1 225 ? 25.873 39.430 66.040 1.00 71.88 222 GLY B CA 1
ATOM 3401 C C . GLY B 1 225 ? 26.901 39.775 64.989 1.00 72.89 222 GLY B C 1
ATOM 3402 O O . GLY B 1 225 ? 26.883 40.866 64.433 1.00 77.64 222 GLY B O 1
ATOM 3403 N N . ARG B 1 226 ? 27.796 38.841 64.711 1.00 69.65 223 ARG B N 1
ATOM 3404 C CA . ARG B 1 226 ? 28.862 39.068 63.747 1.00 74.76 223 ARG B CA 1
ATOM 3405 C C . ARG B 1 226 ? 28.341 39.536 62.384 1.00 85.65 223 ARG B C 1
ATOM 3406 O O . ARG B 1 226 ? 28.882 40.464 61.783 1.00 86.61 223 ARG B O 1
ATOM 3414 N N . ASP B 1 227 ? 27.285 38.894 61.903 1.00 86.15 224 ASP B N 1
ATOM 3415 C CA . ASP B 1 227 ? 26.753 39.189 60.584 1.00 81.01 224 ASP B CA 1
ATOM 3416 C C . ASP B 1 227 ? 25.497 40.043 60.632 1.00 79.73 224 ASP B C 1
ATOM 3417 O O . ASP B 1 227 ? 24.818 40.198 59.629 1.00 78.23 224 ASP B O 1
ATOM 3422 N N . GLU B 1 228 ? 25.194 40.594 61.801 1.00 80.86 225 GLU B N 1
ATOM 3423 C CA . GLU B 1 228 ? 24.033 41.456 61.968 1.00 84.73 225 GLU B CA 1
ATOM 3424 C C . GLU B 1 228 ? 24.142 42.676 61.057 1.00 86.75 225 GLU B C 1
ATOM 3425 O O . GLU B 1 228 ? 25.142 43.382 61.073 1.00 85.28 225 GLU B O 1
ATOM 3431 N N . GLY B 1 229 ? 23.121 42.912 60.244 1.00 88.92 226 GLY B N 1
ATOM 3432 C CA . GLY B 1 229 ? 23.205 43.963 59.245 1.00 90.10 226 GLY B CA 1
ATOM 3433 C C . GLY B 1 229 ? 23.023 45.344 59.829 1.00 93.84 226 GLY B C 1
ATOM 3434 O O . GLY B 1 229 ? 22.481 45.503 60.925 1.00 93.71 226 GLY B O 1
ATOM 3435 N N . ASP B 1 230 ? 23.473 46.354 59.099 1.00 101.10 227 ASP B N 1
ATOM 3436 C CA . ASP B 1 230 ? 23.396 47.718 59.613 1.00 113.27 227 ASP B CA 1
ATOM 3437 C C . ASP B 1 230 ? 21.988 48.304 59.712 1.00 114.80 227 ASP B C 1
ATOM 3438 O O . ASP B 1 230 ? 21.813 49.387 60.261 1.00 117.42 227 ASP B O 1
ATOM 3443 N N . ASP B 1 231 ? 20.983 47.599 59.206 1.00 113.00 228 ASP B N 1
ATOM 3444 C CA . ASP B 1 231 ? 19.622 48.104 59.340 1.00 113.42 228 ASP B CA 1
ATOM 3445 C C . ASP B 1 231 ? 18.971 47.611 60.641 1.00 107.23 228 ASP B C 1
ATOM 3446 O O . ASP B 1 231 ? 17.918 48.097 61.046 1.00 103.00 228 ASP B O 1
ATOM 3451 N N . ALA B 1 232 ? 19.623 46.659 61.305 1.00 105.88 229 ALA B N 1
ATOM 3452 C CA . ALA B 1 232 ? 19.205 46.241 62.647 1.00 101.11 229 ALA B CA 1
ATOM 3453 C C . ALA B 1 232 ? 19.709 47.241 63.707 1.00 89.51 229 ALA B C 1
ATOM 3454 O O . ALA B 1 232 ? 18.957 47.660 64.594 1.00 87.80 229 ALA B O 1
ATOM 3456 N N . ALA B 1 233 ? 20.982 47.619 63.605 1.00 76.57 230 ALA B N 1
ATOM 3457 C CA . ALA B 1 233 ? 21.533 48.685 64.434 1.00 62.36 230 ALA B CA 1
ATOM 3458 C C . ALA B 1 233 ? 20.713 49.971 64.325 1.00 66.11 230 ALA B C 1
ATOM 3459 O O . ALA B 1 233 ? 20.312 50.543 65.355 1.00 66.86 230 ALA B O 1
ATOM 3461 N N . LEU B 1 234 ? 20.451 50.406 63.087 1.00 66.10 231 LEU B N 1
ATOM 3462 C CA . LEU B 1 234 ? 19.818 51.705 62.813 1.00 72.73 231 LEU B CA 1
ATOM 3463 C C . LEU B 1 234 ? 18.378 51.836 63.292 1.00 81.18 231 LEU B C 1
ATOM 3464 O O . LEU B 1 234 ? 17.920 52.948 63.604 1.00 80.66 231 LEU B O 1
ATOM 3469 N N . SER B 1 235 ? 17.669 50.708 63.347 1.00 88.44 232 SER B N 1
ATOM 3470 C CA . SER B 1 235 ? 16.287 50.686 63.839 1.00 96.80 232 SER B CA 1
ATOM 3471 C C . SER B 1 235 ? 16.225 50.811 65.358 1.00 95.95 232 SER B C 1
ATOM 3472 O O . SER B 1 235 ? 15.349 51.499 65.892 1.00 96.80 232 SER B O 1
ATOM 3475 N N . ARG B 1 236 ? 17.165 50.149 66.036 1.00 90.87 233 ARG B N 1
ATOM 3476 C CA . ARG B 1 236 ? 17.326 50.228 67.488 1.00 89.74 233 ARG B CA 1
ATOM 3477 C C . ARG B 1 236 ? 17.615 51.687 67.914 1.00 86.60 233 ARG B C 1
ATOM 3478 O O . ARG B 1 236 ? 17.230 52.149 69.011 1.00 84.37 233 ARG B O 1
ATOM 3486 N N . VAL B 1 237 ? 18.272 52.403 67.006 1.00 80.61 234 VAL B N 1
ATOM 3487 C CA . VAL B 1 237 ? 18.735 53.760 67.237 1.00 78.24 234 VAL B CA 1
ATOM 3488 C C . VAL B 1 237 ? 17.649 54.790 66.995 1.00 82.35 234 VAL B C 1
ATOM 3489 O O . VAL B 1 237 ? 17.458 55.698 67.817 1.00 83.21 234 VAL B O 1
ATOM 3493 N N . ASN B 1 238 ? 16.940 54.665 65.875 1.00 85.86 235 ASN B N 1
ATOM 3494 C CA . ASN B 1 238 ? 15.899 55.634 65.562 1.00 98.26 235 ASN B CA 1
ATOM 3495 C C . ASN B 1 238 ? 14.854 55.752 66.693 1.00 105.91 235 ASN B C 1
ATOM 3496 O O . ASN B 1 238 ? 14.352 56.847 66.984 1.00 102.40 235 ASN B O 1
ATOM 3501 N N . GLU B 1 239 ? 14.577 54.626 67.353 1.00 112.87 236 GLU B N 1
ATOM 3502 C CA . GLU B 1 239 ? 13.662 54.590 68.489 1.00 117.68 236 GLU B CA 1
ATOM 3503 C C . GLU B 1 239 ? 14.229 55.363 69.659 1.00 116.11 236 GLU B C 1
ATOM 3504 O O . GLU B 1 239 ? 13.505 56.092 70.335 1.00 118.97 236 GLU B O 1
ATOM 3510 N N . SER B 1 240 ? 15.528 55.205 69.892 1.00 112.59 237 SER B N 1
ATOM 3511 C CA . SER B 1 240 ? 16.204 55.890 70.998 1.00 109.24 237 SER B CA 1
ATOM 3512 C C . SER B 1 240 ? 16.104 57.430 70.932 1.00 112.28 237 SER B C 1
ATOM 3513 O O . SER B 1 240 ? 16.419 58.111 71.912 1.00 113.40 237 SER B O 1
ATOM 3516 N N . LEU B 1 241 ? 15.660 57.964 69.788 1.00 109.76 238 LEU B N 1
ATOM 3517 C CA . LEU B 1 241 ? 15.628 59.411 69.553 1.00 104.19 238 LEU B CA 1
ATOM 3518 C C . LEU B 1 241 ? 14.222 59.916 69.264 1.00 103.57 238 LEU B C 1
ATOM 3519 O O . LEU B 1 241 ? 14.043 61.064 68.865 1.00 103.79 238 LEU B O 1
ATOM 3524 N N . GLU C 1 6 ? 22.862 84.183 42.253 1.00 99.09 3 GLU C N 1
ATOM 3525 C CA . GLU C 1 6 ? 23.242 82.815 41.917 1.00 99.21 3 GLU C CA 1
ATOM 3526 C C . GLU C 1 6 ? 23.331 81.941 43.171 1.00 96.15 3 GLU C C 1
ATOM 3527 O O . GLU C 1 6 ? 22.785 80.827 43.201 1.00 97.88 3 GLU C O 1
ATOM 3533 N N . ALA C 1 7 ? 24.034 82.428 44.195 1.00 85.13 4 ALA C N 1
ATOM 3534 C CA . ALA C 1 7 ? 24.099 81.700 45.463 1.00 68.41 4 ALA C CA 1
ATOM 3535 C C . ALA C 1 7 ? 22.789 81.941 46.168 1.00 66.96 4 ALA C C 1
ATOM 3536 O O . ALA C 1 7 ? 22.328 83.082 46.259 1.00 66.81 4 ALA C O 1
ATOM 3538 N N . ASN C 1 8 ? 22.170 80.873 46.644 1.00 59.57 5 ASN C N 1
ATOM 3539 C CA . ASN C 1 8 ? 20.873 81.024 47.266 1.00 55.39 5 ASN C CA 1
ATOM 3540 C C . ASN C 1 8 ? 21.020 81.294 48.741 1.00 54.36 5 ASN C C 1
ATOM 3541 O O . ASN C 1 8 ? 21.728 80.564 49.434 1.00 56.83 5 ASN C O 1
ATOM 3546 N N . SER C 1 9 ? 20.352 82.350 49.207 1.00 52.34 6 SER C N 1
ATOM 3547 C CA . SER C 1 9 ? 20.408 82.746 50.602 1.00 55.07 6 SER C CA 1
ATOM 3548 C C . SER C 1 9 ? 19.038 82.561 51.288 1.00 52.45 6 SER C C 1
ATOM 3549 O O . SER C 1 9 ? 18.857 82.831 52.486 1.00 51.17 6 SER C O 1
ATOM 3552 N N . GLY C 1 10 ? 18.067 82.098 50.516 1.00 45.93 7 GLY C N 1
ATOM 3553 C CA . GLY C 1 10 ? 16.727 81.959 51.036 1.00 44.08 7 GLY C CA 1
ATOM 3554 C C . GLY C 1 10 ? 16.489 80.546 51.492 1.00 47.00 7 GLY C C 1
ATOM 3555 O O . GLY C 1 10 ? 17.420 79.837 51.901 1.00 46.71 7 GLY C O 1
ATOM 3556 N N . PRO C 1 11 ? 15.229 80.116 51.424 1.00 47.16 8 PRO C N 1
ATOM 3557 C CA . PRO C 1 11 ? 14.846 78.755 51.822 1.00 42.67 8 PRO C CA 1
ATOM 3558 C C . PRO C 1 11 ? 15.587 77.727 50.954 1.00 47.89 8 PRO C C 1
ATOM 3559 O O . PRO C 1 11 ? 15.835 77.977 49.763 1.00 45.77 8 PRO C O 1
ATOM 3563 N N . GLY C 1 12 ? 15.967 76.604 51.557 1.00 41.14 9 GLY C N 1
ATOM 3564 C CA . GLY C 1 12 ? 16.797 75.634 50.869 1.00 43.49 9 GLY C CA 1
ATOM 3565 C C . GLY C 1 12 ? 16.103 74.812 49.800 1.00 47.34 9 GLY C C 1
ATOM 3566 O O . GLY C 1 12 ? 14.869 74.737 49.726 1.00 45.22 9 GLY C O 1
ATOM 3567 N N . ARG C 1 13 ? 16.916 74.187 48.956 1.00 41.43 10 ARG C N 1
ATOM 3568 C CA . ARG C 1 13 ? 16.392 73.448 47.837 1.00 39.47 10 ARG C CA 1
ATOM 3569 C C . ARG C 1 13 ? 17.551 72.623 47.294 1.00 41.93 10 ARG C C 1
ATOM 3570 O O . ARG C 1 13 ? 18.685 72.813 47.712 1.00 32.83 10 ARG C O 1
ATOM 3578 N N . VAL C 1 14 ? 17.258 71.713 46.363 1.00 40.77 11 VAL C N 1
ATOM 3579 C CA . VAL C 1 14 ? 18.295 71.001 45.644 1.00 30.62 11 VAL C CA 1
ATOM 3580 C C . VAL C 1 14 ? 18.058 71.109 44.140 1.00 36.60 11 VAL C C 1
ATOM 3581 O O . VAL C 1 14 ? 16.916 71.207 43.675 1.00 35.03 11 VAL C O 1
ATOM 3585 N N . THR C 1 15 ? 19.145 71.132 43.379 1.00 38.27 12 THR C N 1
ATOM 3586 C CA . THR C 1 15 ? 19.036 70.934 41.944 1.00 39.65 12 THR C CA 1
ATOM 3587 C C . THR C 1 15 ? 18.960 69.443 41.598 1.00 40.20 12 THR C C 1
ATOM 3588 O O . THR C 1 15 ? 19.471 68.604 42.330 1.00 48.51 12 THR C O 1
ATOM 3592 N N . ARG C 1 16 ? 18.339 69.134 40.465 1.00 40.96 13 ARG C N 1
ATOM 3593 C CA . ARG C 1 16 ? 18.419 67.820 39.854 1.00 43.45 13 ARG C CA 1
ATOM 3594 C C . ARG C 1 16 ? 18.863 67.929 38.406 1.00 44.29 13 ARG C C 1
ATOM 3595 O O . ARG C 1 16 ? 18.258 68.644 37.632 1.00 46.46 13 ARG C O 1
ATOM 3603 N N . GLU C 1 17 ? 19.905 67.200 38.034 1.00 40.29 14 GLU C N 1
ATOM 3604 C CA . GLU C 1 17 ? 20.315 67.125 36.644 1.00 36.45 14 GLU C CA 1
ATOM 3605 C C . GLU C 1 17 ? 20.467 65.638 36.278 1.00 41.91 14 GLU C C 1
ATOM 3606 O O . GLU C 1 17 ? 21.114 64.869 36.981 1.00 42.91 14 GLU C O 1
ATOM 3612 N N . GLN C 1 18 ? 19.842 65.211 35.202 1.00 41.30 15 GLN C N 1
ATOM 3613 C CA . GLN C 1 18 ? 20.012 63.836 34.761 1.00 36.44 15 GLN C CA 1
ATOM 3614 C C . GLN C 1 18 ? 21.188 63.796 33.781 1.00 40.66 15 GLN C C 1
ATOM 3615 O O . GLN C 1 18 ? 21.135 64.396 32.757 1.00 39.90 15 GLN C O 1
ATOM 3621 N N . ARG C 1 19 ? 22.282 63.132 34.099 1.00 50.17 16 ARG C N 1
ATOM 3622 C CA . ARG C 1 19 ? 23.420 63.207 33.191 1.00 47.21 16 ARG C CA 1
ATOM 3623 C C . ARG C 1 19 ? 23.807 61.808 32.784 1.00 46.08 16 ARG C C 1
ATOM 3624 O O . ARG C 1 19 ? 24.559 61.126 33.487 1.00 38.05 16 ARG C O 1
ATOM 3632 N N . GLY C 1 20 ? 23.289 61.381 31.636 1.00 49.48 17 GLY C N 1
ATOM 3633 C CA . GLY C 1 20 ? 23.381 59.978 31.255 1.00 51.88 17 GLY C CA 1
ATOM 3634 C C . GLY C 1 20 ? 22.580 59.115 32.211 1.00 48.24 17 GLY C C 1
ATOM 3635 O O . GLY C 1 20 ? 21.373 59.278 32.356 1.00 48.10 17 GLY C O 1
ATOM 3636 N N . HIS C 1 21 ? 23.259 58.204 32.893 1.00 47.18 18 HIS C N 1
ATOM 3637 C CA . HIS C 1 21 ? 22.592 57.320 33.828 1.00 43.52 18 HIS C CA 1
ATOM 3638 C C . HIS C 1 21 ? 22.867 57.751 35.273 1.00 42.69 18 HIS C C 1
ATOM 3639 O O . HIS C 1 21 ? 22.575 57.022 36.227 1.00 38.68 18 HIS C O 1
ATOM 3646 N N . LEU C 1 22 ? 23.458 58.934 35.413 1.00 38.46 19 LEU C N 1
ATOM 3647 C CA . LEU C 1 22 ? 23.795 59.501 36.710 1.00 38.58 19 LEU C CA 1
ATOM 3648 C C . LEU C 1 22 ? 22.730 60.519 37.090 1.00 38.69 19 LEU C C 1
ATOM 3649 O O . LEU C 1 22 ? 22.380 61.363 36.272 1.00 36.94 19 LEU C O 1
ATOM 3654 N N . PHE C 1 23 ? 22.197 60.418 38.310 1.00 37.46 20 PHE C N 1
ATOM 3655 C CA . PHE C 1 23 ? 21.197 61.379 38.808 1.00 38.92 20 PHE C CA 1
ATOM 3656 C C . PHE C 1 23 ? 21.947 62.321 39.757 1.00 37.60 20 PHE C C 1
ATOM 3657 O O . PHE C 1 23 ? 22.333 61.906 40.856 1.00 31.59 20 PHE C O 1
ATOM 3665 N N . LEU C 1 24 ? 22.203 63.552 39.309 1.00 31.21 21 LEU C N 1
ATOM 3666 C CA . LEU C 1 24 ? 23.002 64.525 40.064 1.00 34.04 21 LEU C CA 1
ATOM 3667 C C . LEU C 1 24 ? 22.184 65.468 40.991 1.00 36.49 21 LEU C C 1
ATOM 3668 O O . LEU C 1 24 ? 21.406 66.286 40.534 1.00 36.99 21 LEU C O 1
ATOM 3673 N N . ILE C 1 25 ? 22.389 65.361 42.301 1.00 39.22 22 ILE C N 1
ATOM 3674 C CA . ILE C 1 25 ? 21.638 66.169 43.247 1.00 39.86 22 ILE C CA 1
ATOM 3675 C C . ILE C 1 25 ? 22.578 67.182 43.944 1.00 42.09 22 ILE C C 1
ATOM 3676 O O . ILE C 1 25 ? 23.572 66.801 44.599 1.00 40.12 22 ILE C O 1
ATOM 3681 N N . GLY C 1 26 ? 22.290 68.472 43.775 1.00 31.83 23 GLY C N 1
ATOM 3682 C CA . GLY C 1 26 ? 23.139 69.494 44.357 1.00 27.27 23 GLY C CA 1
ATOM 3683 C C . GLY C 1 26 ? 22.486 70.286 45.491 1.00 29.31 23 GLY C C 1
ATOM 3684 O O . GLY C 1 26 ? 21.453 70.928 45.294 1.00 32.64 23 GLY C O 1
ATOM 3685 N N . LEU C 1 27 ? 23.087 70.282 46.666 1.00 26.44 24 LEU C N 1
ATOM 3686 C CA 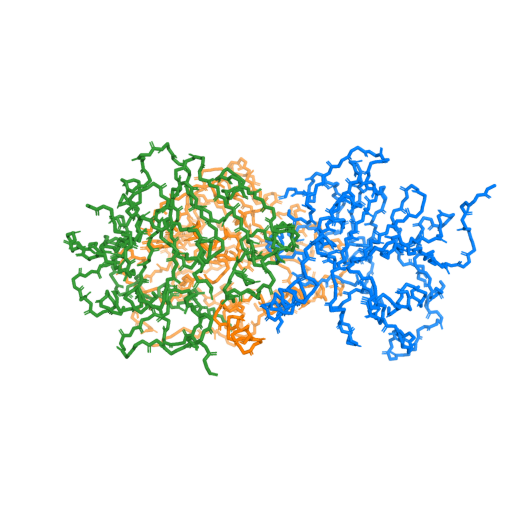. LEU C 1 27 ? 22.558 71.176 47.718 1.00 38.08 24 LEU C CA 1
ATOM 3687 C C . LEU C 1 27 ? 22.775 72.612 47.285 1.00 42.39 24 LEU C C 1
ATOM 3688 O O . LEU C 1 27 ? 23.898 72.993 46.936 1.00 37.61 24 LEU C O 1
ATOM 3693 N N . ASP C 1 28 ? 21.684 73.382 47.334 1.00 43.13 25 ASP C N 1
ATOM 3694 C CA . ASP C 1 28 ? 21.590 74.710 46.768 1.00 39.95 25 ASP C CA 1
ATOM 3695 C C . ASP C 1 28 ? 21.084 75.684 47.810 1.00 45.92 25 ASP C C 1
ATOM 3696 O O . ASP C 1 28 ? 19.919 76.127 47.763 1.00 41.67 25 ASP C O 1
ATOM 3701 N N . ARG C 1 29 ? 21.943 76.016 48.763 1.00 46.41 26 ARG C N 1
ATOM 3702 C CA . ARG C 1 29 ? 21.606 77.077 49.699 1.00 40.31 26 ARG C CA 1
ATOM 3703 C C . ARG C 1 29 ? 22.918 77.617 50.182 1.00 41.31 26 ARG C C 1
ATOM 3704 O O . ARG C 1 29 ? 23.143 77.802 51.372 1.00 41.66 26 ARG C O 1
ATOM 3712 N N . ALA C 1 30 ? 23.798 77.838 49.209 1.00 48.44 27 ALA C N 1
ATOM 3713 C CA . ALA C 1 30 ? 25.170 78.250 49.458 1.00 50.71 27 ALA C CA 1
ATOM 3714 C C . ALA C 1 30 ? 25.263 79.511 50.311 1.00 50.37 27 ALA C C 1
ATOM 3715 O O . ALA C 1 30 ? 26.199 79.649 51.087 1.00 46.03 27 ALA C O 1
ATOM 3717 N N . GLY C 1 31 ? 24.290 80.414 50.174 1.00 48.29 28 GLY C N 1
ATOM 3718 C CA . GLY C 1 31 ? 24.262 81.644 50.950 1.00 51.90 28 GLY C CA 1
ATOM 3719 C C . GLY C 1 31 ? 24.299 81.440 52.455 1.00 56.18 28 GLY C C 1
ATOM 3720 O O . GLY C 1 31 ? 24.853 82.257 53.191 1.00 46.82 28 GLY C O 1
ATOM 3721 N N . LYS C 1 32 ? 23.712 80.331 52.898 1.00 56.36 29 LYS C N 1
ATOM 3722 C CA . LYS C 1 32 ? 23.723 79.933 54.294 1.00 48.17 29 LYS C CA 1
ATOM 3723 C C . LYS C 1 32 ? 24.644 78.743 54.502 1.00 46.01 29 LYS C C 1
ATOM 3724 O O . LYS C 1 32 ? 24.410 77.916 55.377 1.00 47.48 29 LYS C O 1
ATOM 3730 N N . ARG C 1 33 ? 25.704 78.661 53.712 1.00 46.98 30 ARG C N 1
ATOM 3731 C CA . ARG C 1 33 ? 26.581 77.483 53.749 1.00 44.52 30 ARG C CA 1
ATOM 3732 C C . ARG C 1 33 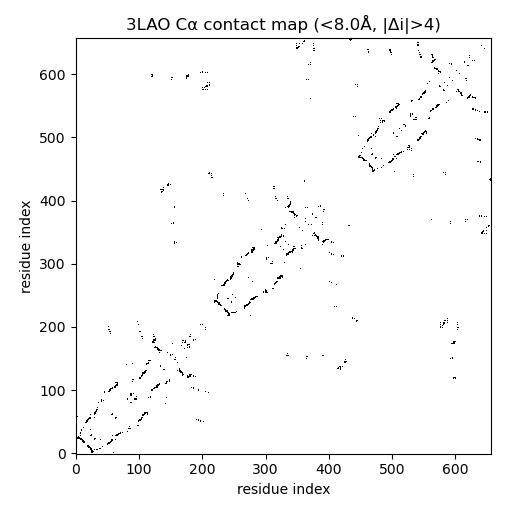? 25.826 76.162 53.719 1.00 39.82 30 ARG C C 1
ATOM 3733 O O . ARG C 1 33 ? 26.270 75.178 54.309 1.00 37.74 30 ARG C O 1
ATOM 3741 N N . ASN C 1 34 ? 24.678 76.117 53.053 1.00 37.91 31 ASN C N 1
ATOM 3742 C CA . ASN C 1 34 ? 23.910 74.851 52.986 1.00 40.50 31 ASN C CA 1
ATOM 3743 C C . ASN C 1 34 ? 23.457 74.253 54.324 1.00 39.36 31 ASN C C 1
ATOM 3744 O O . ASN C 1 34 ? 23.404 73.035 54.473 1.00 39.85 31 ASN C O 1
ATOM 3749 N N . ALA C 1 35 ? 23.123 75.099 55.296 1.00 38.48 32 ALA C N 1
ATOM 3750 C CA . ALA C 1 35 ? 22.489 74.619 56.517 1.00 37.73 32 ALA C CA 1
ATOM 3751 C C . ALA C 1 35 ? 21.144 74.071 56.136 1.00 39.05 32 ALA C C 1
ATOM 3752 O O . ALA C 1 35 ? 20.440 74.685 55.351 1.00 38.84 32 ALA C O 1
ATOM 3754 N N . PHE C 1 36 ? 20.767 72.939 56.714 1.00 45.94 33 PHE C N 1
ATOM 3755 C CA . PHE C 1 36 ? 19.496 72.290 56.370 1.00 49.12 33 PHE C CA 1
ATOM 3756 C C . PHE C 1 36 ? 18.242 72.820 57.078 1.00 48.81 33 PHE C C 1
ATOM 3757 O O . PHE C 1 36 ? 17.945 72.420 58.208 1.00 55.15 33 PHE C O 1
ATOM 3765 N N . ASP C 1 37 ? 17.495 73.698 56.418 1.00 43.94 34 ASP C N 1
ATOM 3766 C CA . ASP C 1 37 ? 16.182 74.091 56.936 1.00 42.65 34 ASP C CA 1
ATOM 3767 C C . ASP C 1 37 ? 15.155 72.998 56.548 1.00 44.68 34 ASP C C 1
ATOM 3768 O O . ASP C 1 37 ? 15.492 72.029 55.845 1.00 36.99 34 ASP C O 1
ATOM 3773 N N . SER C 1 38 ? 13.912 73.118 57.005 1.00 46.44 35 SER C N 1
ATOM 3774 C CA . SER C 1 38 ? 12.923 72.097 56.660 1.00 48.54 35 SER C CA 1
ATOM 3775 C C . SER C 1 38 ? 12.706 72.005 55.139 1.00 52.34 35 SER C C 1
ATOM 3776 O O . SER C 1 38 ? 12.337 70.951 54.612 1.00 46.75 35 SER C O 1
ATOM 3779 N N . ALA C 1 39 ? 12.927 73.114 54.439 1.00 48.69 36 ALA C N 1
ATOM 3780 C CA . ALA C 1 39 ? 12.749 73.103 53.011 1.00 43.74 36 ALA C CA 1
ATOM 3781 C C . ALA C 1 39 ? 13.805 72.218 52.347 1.00 44.90 36 ALA C C 1
ATOM 3782 O O . ALA C 1 39 ? 13.450 71.342 51.568 1.00 47.60 36 ALA C O 1
ATOM 3792 N N . LEU C 1 41 ? 15.528 69.766 53.625 1.00 55.41 38 LEU C N 1
ATOM 3793 C CA . LEU C 1 41 ? 15.369 68.384 54.032 1.00 50.73 38 LEU C CA 1
ATOM 3794 C C . LEU C 1 41 ? 14.296 67.782 53.169 1.00 45.74 38 LEU C C 1
ATOM 3795 O O . LEU C 1 41 ? 14.501 66.739 52.556 1.00 43.43 38 LEU C O 1
ATOM 3800 N N . ALA C 1 42 ? 13.150 68.447 53.098 1.00 39.92 39 ALA C N 1
ATOM 3801 C CA . ALA C 1 42 ? 12.063 67.907 52.287 1.00 41.82 39 ALA C CA 1
ATOM 3802 C C . ALA C 1 42 ? 12.472 67.744 50.833 1.00 44.10 39 ALA C C 1
ATOM 3803 O O . ALA C 1 42 ? 12.181 66.715 50.223 1.00 52.45 39 ALA C O 1
ATOM 3805 N N . ASP C 1 43 ? 13.131 68.757 50.277 1.00 38.99 40 ASP C N 1
ATOM 3806 C CA . ASP C 1 43 ? 13.481 68.713 48.867 1.00 41.99 40 ASP C CA 1
ATOM 3807 C C . ASP C 1 43 ? 14.516 67.606 48.604 1.00 44.45 40 ASP C C 1
ATOM 3808 O O . ASP C 1 43 ? 14.334 66.795 47.682 1.00 39.81 40 ASP C O 1
ATOM 3813 N N . LEU C 1 44 ? 15.578 67.552 49.420 1.00 41.17 41 LEU C N 1
ATOM 3814 C CA . LEU C 1 44 ? 16.525 66.420 49.339 1.00 37.13 41 LEU C CA 1
ATOM 3815 C C . LEU C 1 44 ? 15.828 65.044 49.442 1.00 39.54 41 LEU C C 1
ATOM 3816 O O . LEU C 1 44 ? 16.095 64.125 48.665 1.00 39.97 41 LEU C O 1
ATOM 3821 N N . ALA C 1 45 ? 14.921 64.912 50.396 1.00 33.45 42 ALA C N 1
ATOM 3822 C CA . ALA C 1 45 ? 14.176 63.689 50.535 1.00 32.67 42 ALA C CA 1
ATOM 3823 C C . ALA C 1 45 ? 13.389 63.414 49.266 1.00 44.48 42 ALA C C 1
ATOM 3824 O O . ALA C 1 45 ? 13.384 62.278 48.754 1.00 46.62 42 ALA C O 1
ATOM 3826 N N . LEU C 1 46 ? 12.740 64.457 48.742 1.00 46.50 43 LEU C N 1
ATOM 3827 C CA . LEU C 1 46 ? 11.993 64.333 47.481 1.00 48.90 43 LEU C CA 1
ATOM 3828 C C . LEU C 1 46 ? 12.873 63.867 46.308 1.00 48.79 43 LEU C C 1
ATOM 3829 O O . LEU C 1 46 ? 12.529 62.906 45.603 1.00 45.50 43 LEU C O 1
ATOM 3834 N N . ALA C 1 47 ? 13.998 64.560 46.114 1.00 51.11 44 ALA C N 1
ATOM 3835 C CA . ALA C 1 47 ? 14.948 64.276 45.034 1.00 46.96 44 ALA C CA 1
ATOM 3836 C C . ALA C 1 47 ? 15.359 62.822 45.058 1.00 48.29 44 ALA C C 1
ATOM 3837 O O . ALA C 1 47 ? 15.465 62.177 44.018 1.00 44.86 44 ALA C O 1
ATOM 3847 N N . GLY C 1 49 ? 13.731 60.299 46.400 1.00 46.91 46 GLY C N 1
ATOM 3848 C CA . GLY C 1 49 ? 12.636 59.427 46.029 1.00 42.60 46 GLY C CA 1
ATOM 3849 C C . GLY C 1 49 ? 12.553 59.450 44.524 1.00 43.62 46 GLY C C 1
ATOM 3850 O O . GLY C 1 49 ? 12.346 58.415 43.903 1.00 47.07 46 GLY C O 1
ATOM 3851 N N . GLU C 1 50 ? 12.717 60.631 43.930 1.00 38.70 47 GLU C N 1
ATOM 3852 C CA . GLU C 1 50 ? 12.709 60.715 42.472 1.00 42.72 47 GLU C CA 1
ATOM 3853 C C . GLU C 1 50 ? 13.763 59.818 41.814 1.00 44.56 47 GLU C C 1
ATOM 3854 O O . GLU C 1 50 ? 13.520 59.238 40.776 1.00 46.57 47 GLU C 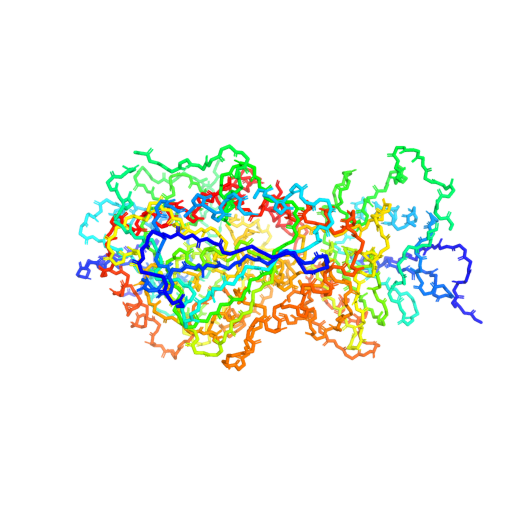O 1
ATOM 3860 N N . TYR C 1 51 ? 14.929 59.705 42.430 1.00 39.52 48 TYR C N 1
ATOM 3861 C CA . TYR C 1 51 ? 16.002 58.902 41.872 1.00 37.81 48 TYR C CA 1
ATOM 3862 C C . TYR C 1 51 ? 15.647 57.411 41.964 1.00 39.48 48 TYR C C 1
ATOM 3863 O O . TYR C 1 51 ? 15.908 56.629 41.041 1.00 45.95 48 TYR C O 1
ATOM 3872 N N . GLU C 1 52 ? 15.003 57.054 43.066 1.00 40.63 49 GLU C N 1
ATOM 3873 C CA . GLU C 1 52 ? 14.549 55.707 43.353 1.00 43.51 49 GLU C CA 1
ATOM 3874 C C . GLU C 1 52 ? 13.617 55.156 42.276 1.00 50.16 49 GLU C C 1
ATOM 3875 O O . GLU C 1 52 ? 13.609 53.949 41.996 1.00 53.84 49 GLU C O 1
ATOM 3881 N N . ARG C 1 53 ? 12.851 56.053 41.663 1.00 54.04 50 ARG C N 1
ATOM 3882 C CA . ARG C 1 53 ? 11.841 55.698 40.666 1.00 51.67 50 ARG C CA 1
ATOM 3883 C C . ARG C 1 53 ? 12.303 55.954 39.230 1.00 54.39 50 ARG C C 1
ATOM 3884 O O . ARG C 1 53 ? 11.584 55.639 38.291 1.00 57.06 50 ARG C O 1
ATOM 3892 N N . SER C 1 54 ? 13.474 56.565 39.055 1.00 46.54 51 SER C N 1
ATOM 3893 C CA . SER C 1 54 ? 13.965 56.875 37.725 1.00 41.53 51 SER C CA 1
ATOM 3894 C C . SER C 1 54 ? 14.637 55.623 37.188 1.00 48.29 51 SER C C 1
ATOM 3895 O O . SER C 1 54 ? 15.745 55.307 37.586 1.00 51.56 51 SER C O 1
ATOM 3898 N N . GLU C 1 55 ? 13.973 54.882 36.308 1.00 53.51 52 GLU C N 1
ATOM 3899 C CA . GLU C 1 55 ? 14.576 53.650 35.829 1.00 57.63 52 GLU C CA 1
ATOM 3900 C C . GLU C 1 55 ? 15.844 53.934 35.025 1.00 57.41 52 GLU C C 1
ATOM 3901 O O . GLU C 1 55 ? 16.806 53.173 35.091 1.00 59.66 52 GLU C O 1
ATOM 3907 N N . GLU C 1 56 ? 15.859 55.063 34.320 1.00 52.40 53 GLU C N 1
ATOM 3908 C CA . GLU C 1 56 ? 17.066 55.580 33.664 1.00 59.49 53 GLU C CA 1
ATOM 3909 C C . GLU C 1 56 ? 18.312 55.741 34.575 1.00 49.81 53 GLU C C 1
ATOM 3910 O O . GLU C 1 56 ? 19.429 55.518 34.132 1.00 55.45 53 GLU C O 1
ATOM 3916 N N . SER C 1 57 ? 18.138 56.132 35.833 1.00 44.21 54 SER C N 1
ATOM 3917 C CA . SER C 1 57 ? 19.293 56.362 36.728 1.00 40.22 54 SER C CA 1
ATOM 3918 C C . SER C 1 57 ? 19.851 55.130 37.441 1.00 37.70 54 SER C C 1
ATOM 3919 O O . SER C 1 57 ? 19.103 54.379 38.058 1.00 44.21 54 SER C O 1
ATOM 3922 N N A ARG C 1 58 ? 21.170 54.949 37.373 0.58 35.78 55 ARG C N 1
ATOM 3923 N N B ARG C 1 58 ? 21.167 54.951 37.377 0.42 36.17 55 ARG C N 1
ATOM 3924 C CA A ARG C 1 58 ? 21.850 53.791 37.961 0.58 37.76 55 ARG C CA 1
ATOM 3925 C CA B ARG C 1 58 ? 21.831 53.797 37.980 0.42 37.56 55 ARG C CA 1
ATOM 3926 C C A ARG C 1 58 ? 22.765 54.166 39.126 0.58 38.85 55 ARG C C 1
ATOM 3927 C C B ARG C 1 58 ? 22.674 54.179 39.191 0.42 38.67 55 ARG C C 1
ATOM 3928 O O A ARG C 1 58 ? 23.270 53.310 39.838 0.58 39.45 55 ARG C O 1
ATOM 3929 O O B ARG C 1 58 ? 23.025 53.342 40.011 0.42 39.51 55 ARG C O 1
ATOM 3944 N N . CYS C 1 59 ? 23.016 55.450 39.291 1.00 36.74 56 CYS C N 1
ATOM 3945 C CA . CYS C 1 59 ? 23.761 55.912 40.434 1.00 35.11 56 CYS C CA 1
ATOM 3946 C C . CYS C 1 59 ? 23.404 57.378 40.603 1.00 36.32 56 CYS C C 1
ATOM 3947 O O . CYS C 1 59 ? 23.196 58.091 39.600 1.00 43.43 56 CYS C O 1
ATOM 3950 N N . ALA C 1 60 ? 23.263 57.800 41.857 1.00 30.05 57 ALA C N 1
ATOM 3951 C CA . ALA C 1 60 ? 23.040 59.207 42.194 1.00 31.22 57 ALA C CA 1
ATOM 3952 C C . ALA C 1 60 ? 24.354 59.781 42.680 1.00 36.97 57 ALA C C 1
ATOM 3953 O O . ALA C 1 60 ? 25.191 59.054 43.210 1.00 37.38 57 ALA C O 1
ATOM 3955 N N . VAL C 1 61 ? 24.549 61.080 42.461 1.00 42.12 58 VAL C N 1
ATOM 3956 C CA . VAL C 1 61 ? 25.713 61.777 42.963 1.00 36.69 58 VAL C CA 1
ATOM 3957 C C . VAL C 1 61 ? 25.225 62.999 43.692 1.00 34.32 58 VAL C C 1
ATOM 3958 O O . VAL C 1 61 ? 24.504 63.804 43.136 1.00 38.07 58 VAL C O 1
ATOM 3962 N N . LEU C 1 62 ? 25.611 63.104 44.956 1.00 35.36 59 LEU C N 1
ATOM 3963 C CA . LEU C 1 62 ? 25.220 64.198 45.843 1.00 31.58 59 LEU C CA 1
ATOM 3964 C C . LEU C 1 62 ? 26.421 65.120 45.975 1.00 31.26 59 LEU C C 1
ATOM 3965 O O . LEU C 1 62 ? 27.511 64.692 46.387 1.00 33.52 59 LEU C O 1
ATOM 3970 N N . PHE C 1 63 ? 26.250 66.385 45.610 1.00 32.27 60 PHE C N 1
ATOM 3971 C CA . PHE C 1 63 ? 27.354 67.323 45.783 1.00 31.77 60 PHE C CA 1
ATOM 3972 C C . PHE C 1 63 ? 26.773 68.575 46.334 1.00 34.61 60 PHE C C 1
ATOM 3973 O O . PHE C 1 63 ? 25.538 68.673 46.517 1.00 34.42 60 PHE C O 1
ATOM 3981 N N . ALA C 1 64 ? 27.642 69.535 46.634 1.00 31.42 61 ALA C N 1
ATOM 3982 C CA . ALA C 1 64 ? 27.116 70.815 47.067 1.00 36.53 61 ALA C CA 1
ATOM 3983 C C . ALA C 1 64 ? 27.562 71.983 46.200 1.00 37.47 61 ALA C C 1
ATOM 3984 O O . ALA C 1 64 ? 28.717 72.051 45.736 1.00 37.82 61 ALA C O 1
ATOM 3986 N N . HIS C 1 65 ? 26.605 72.883 45.979 1.00 32.26 62 HIS C N 1
ATOM 3987 C CA . HIS C 1 65 ? 26.874 74.112 45.254 1.00 41.10 62 HIS C CA 1
ATOM 3988 C C . HIS C 1 65 ? 27.685 75.019 46.151 1.00 46.31 62 HIS C C 1
ATOM 3989 O O . HIS C 1 65 ? 27.560 74.934 47.384 1.00 44.89 62 HIS C O 1
ATOM 3996 N N . GLY C 1 66 ? 28.548 75.838 45.538 1.00 43.27 63 GLY C N 1
ATOM 3997 C CA . GLY C 1 66 ? 29.348 76.785 46.288 1.00 39.63 63 GLY C CA 1
ATOM 3998 C C . GLY C 1 66 ? 30.523 76.128 46.985 1.00 41.09 63 GLY C C 1
ATOM 3999 O O . GLY C 1 66 ? 30.950 75.063 46.581 1.00 39.66 63 GLY C O 1
ATOM 4000 N N . GLU C 1 67 ? 31.031 76.751 48.038 1.00 41.61 64 GLU C N 1
ATOM 4001 C CA . GLU C 1 67 ? 32.280 76.326 48.636 1.00 44.73 64 GLU C CA 1
ATOM 4002 C C . GLU C 1 67 ? 32.182 75.343 49.791 1.00 48.30 64 GLU C C 1
ATOM 4003 O O . GLU C 1 67 ? 33.208 74.795 50.235 1.00 44.96 64 GLU C O 1
ATOM 4009 N N . HIS C 1 68 ? 30.976 75.132 50.303 1.00 45.15 65 HIS C N 1
ATOM 4010 C CA . HIS C 1 68 ? 30.858 74.378 51.558 1.00 48.23 65 HIS C CA 1
ATOM 4011 C C . HIS C 1 68 ? 29.798 73.318 51.456 1.00 43.09 65 HIS C C 1
ATOM 4012 O O . HIS C 1 68 ? 28.675 73.597 51.034 1.00 40.65 65 HIS C O 1
ATOM 4019 N N . PHE C 1 69 ? 30.151 72.104 51.854 1.00 40.82 66 PHE C N 1
ATOM 4020 C CA . PHE C 1 69 ? 29.191 71.010 51.773 1.00 39.98 66 PHE C CA 1
ATOM 4021 C C . PHE C 1 69 ? 27.953 71.307 52.637 1.00 42.94 66 PHE C C 1
ATOM 4022 O O . PHE C 1 69 ? 26.835 71.450 52.130 1.00 47.68 66 PHE C O 1
ATOM 4030 N N . THR C 1 70 ? 28.145 71.421 53.939 1.00 42.45 67 THR C N 1
ATOM 4031 C CA . THR C 1 70 ? 27.045 71.864 54.807 1.00 43.26 67 THR C CA 1
ATOM 4032 C C . THR C 1 70 ? 27.511 72.304 56.193 1.00 37.74 67 THR C C 1
ATOM 4033 O O . THR C 1 70 ? 28.394 71.693 56.780 1.00 32.25 67 THR C O 1
ATOM 4037 N N . ALA C 1 71 ? 26.902 73.367 56.704 1.00 35.23 68 ALA C N 1
ATOM 4038 C CA . ALA C 1 71 ? 27.215 73.844 58.032 1.00 42.36 68 ALA C CA 1
ATOM 4039 C C . ALA C 1 71 ? 26.303 73.158 59.051 1.00 49.44 68 ALA C C 1
ATOM 4040 O O . ALA C 1 71 ? 26.341 73.449 60.231 1.00 58.90 68 ALA C O 1
ATOM 4042 N N . GLY C 1 72 ? 25.487 72.241 58.576 1.00 46.17 69 GLY C N 1
ATOM 4043 C CA . GLY C 1 72 ? 24.700 71.416 59.446 1.00 44.76 69 GLY C CA 1
ATOM 4044 C C . GLY C 1 72 ? 23.218 71.701 59.434 1.00 49.40 69 GLY C C 1
ATOM 4045 O O . GLY C 1 72 ? 22.677 72.221 58.463 1.00 53.67 69 GLY C O 1
ATOM 4046 N N . LEU C 1 73 ? 22.556 71.321 60.521 1.00 55.10 70 LEU C N 1
ATOM 4047 C CA . LEU C 1 73 ? 21.136 71.559 60.683 1.00 56.74 70 LEU C CA 1
ATOM 4048 C C . LEU C 1 73 ? 20.959 73.020 60.956 1.00 57.00 70 LEU C C 1
ATOM 4049 O O . LEU C 1 73 ? 21.839 73.645 61.539 1.00 52.33 70 LEU C O 1
ATOM 4054 N N . ASP C 1 74 ? 19.853 73.564 60.461 1.00 64.47 71 ASP C N 1
ATOM 4055 C CA . ASP C 1 74 ? 19.454 74.932 60.756 1.00 68.24 71 ASP C CA 1
ATOM 4056 C C . ASP C 1 74 ? 18.472 74.780 61.897 1.00 63.87 71 ASP C C 1
ATOM 4057 O O . ASP C 1 74 ? 17.260 74.770 61.684 1.00 61.98 71 ASP C O 1
ATOM 4062 N N . LEU C 1 75 ? 19.006 74.605 63.103 1.00 69.38 72 LEU C N 1
ATOM 4063 C CA . LEU C 1 75 ? 18.195 74.253 64.280 1.00 79.43 72 LEU C CA 1
ATOM 4064 C C . LEU C 1 75 ? 17.216 75.345 64.713 1.00 76.45 72 LEU C C 1
ATOM 4065 O O . LEU C 1 75 ? 16.181 75.063 65.310 1.00 77.74 72 LEU C O 1
ATOM 4086 N N . GLU C 1 77 ? 15.487 77.262 62.692 1.00 72.10 74 GLU C N 1
ATOM 4087 C CA . GLU C 1 77 ? 14.311 77.146 61.834 1.00 75.14 74 GLU C CA 1
ATOM 4088 C C . GLU C 1 77 ? 13.588 75.807 62.016 1.00 75.25 74 GLU C C 1
ATOM 4089 O O . GLU C 1 77 ? 12.356 75.757 61.995 1.00 74.42 74 GLU C O 1
ATOM 4095 N N . LEU C 1 78 ? 14.361 74.736 62.201 1.00 77.06 75 LEU C N 1
ATOM 4096 C CA . LEU C 1 78 ? 13.817 73.391 62.370 1.00 78.74 75 LEU C CA 1
ATOM 4097 C C . LEU C 1 78 ? 13.275 73.122 63.781 1.00 89.33 75 LEU C C 1
ATOM 4098 O O . LEU C 1 78 ? 12.519 72.172 63.984 1.00 91.40 75 LEU C O 1
ATOM 4103 N N . ALA C 1 79 ? 13.656 73.951 64.752 1.00 96.60 76 ALA C N 1
ATOM 4104 C CA . ALA C 1 79 ? 13.162 73.787 66.121 1.00 102.92 76 ALA C CA 1
ATOM 4105 C C . ALA C 1 79 ? 11.676 73.389 66.152 1.00 111.82 76 ALA C C 1
ATOM 4106 O O . ALA C 1 79 ? 11.356 72.250 66.511 1.00 113.73 76 ALA C O 1
ATOM 4108 N N . PRO C 1 80 ? 10.769 74.308 65.745 1.00 114.44 77 PRO C N 1
ATOM 4109 C CA . PRO C 1 80 ? 9.318 74.044 65.745 1.00 115.25 77 PRO C CA 1
ATOM 4110 C C . PRO C 1 80 ? 8.850 72.890 64.837 1.00 115.67 77 PRO C C 1
ATOM 4111 O O . PRO C 1 80 ? 7.806 72.301 65.111 1.00 114.31 77 PRO C O 1
ATOM 4115 N N . LYS C 1 81 ? 9.599 72.581 63.782 1.00 119.74 78 LYS C N 1
ATOM 4116 C CA . LYS C 1 81 ? 9.219 71.534 62.821 1.00 126.76 78 LYS C CA 1
ATOM 4117 C C . LYS C 1 81 ? 9.107 70.130 63.437 1.00 131.58 78 LYS C C 1
ATOM 4118 O O . LYS C 1 81 ? 8.487 69.230 62.856 1.00 134.76 78 LYS C O 1
ATOM 4124 N N . LEU C 1 82 ? 9.731 69.949 64.601 1.00 129.11 79 LEU C N 1
ATOM 4125 C CA . LEU C 1 82 ? 9.547 68.754 65.420 1.00 121.21 79 LEU C CA 1
ATOM 4126 C C . LEU C 1 82 ? 8.521 69.074 66.522 1.00 122.45 79 LEU C C 1
ATOM 4127 O O . LEU C 1 82 ? 8.875 69.299 67.688 1.00 117.92 79 LEU C O 1
ATOM 4132 N N . ALA C 1 83 ? 7.250 69.120 66.115 1.00 123.15 80 ALA C N 1
ATOM 4133 C CA . ALA C 1 83 ? 6.130 69.376 67.007 1.00 120.14 80 ALA C CA 1
ATOM 4134 C C . ALA C 1 83 ? 5.610 68.053 67.557 1.00 122.20 80 ALA C C 1
ATOM 4135 O O . ALA C 1 83 ? 5.781 67.751 68.737 1.00 124.14 80 ALA C O 1
ATOM 4137 N N . PHE C 1 87 ? 9.935 64.739 62.931 1.00 110.24 84 PHE C N 1
ATOM 4138 C CA . PHE C 1 87 ? 9.923 65.228 61.549 1.00 110.87 84 PHE C CA 1
ATOM 4139 C C . PHE C 1 87 ? 9.289 64.243 60.567 1.00 108.21 84 PHE C C 1
ATOM 4140 O O . PHE C 1 87 ? 9.668 63.074 60.522 1.00 103.70 84 PHE C O 1
ATOM 4148 N N . ARG C 1 88 ? 8.335 64.732 59.775 1.00 108.60 85 ARG C N 1
ATOM 4149 C CA . ARG C 1 88 ? 7.651 63.914 58.771 1.00 104.32 85 ARG C CA 1
ATOM 4150 C C . ARG C 1 88 ? 8.174 64.236 57.363 1.00 89.69 85 ARG C C 1
ATOM 4151 O O . ARG C 1 88 ? 8.053 65.378 56.898 1.00 84.26 85 ARG C O 1
ATOM 4159 N N . TYR C 1 89 ? 8.762 63.239 56.695 1.00 79.78 86 TYR C N 1
ATOM 4160 C CA . TYR C 1 89 ? 9.210 63.412 55.317 1.00 71.10 86 TYR C CA 1
ATOM 4161 C C . TYR C 1 89 ? 8.013 63.438 54.360 1.00 70.79 86 TYR C C 1
ATOM 4162 O O . TYR C 1 89 ? 6.937 62.936 54.686 1.00 69.06 86 TYR C O 1
ATOM 4171 N N . PRO C 1 90 ? 8.189 64.051 53.179 1.00 72.71 87 PRO C N 1
ATOM 4172 C CA . PRO C 1 90 ? 7.087 64.066 52.208 1.00 75.27 87 PRO C CA 1
ATOM 4173 C C . PRO C 1 90 ? 6.764 62.641 51.738 1.00 77.14 87 PRO C C 1
ATOM 4174 O O . PRO C 1 90 ? 7.628 61.776 51.871 1.00 77.45 87 PRO C O 1
ATOM 4178 N N . ASP C 1 91 ? 5.560 62.390 51.220 1.00 78.88 88 ASP C N 1
ATOM 4179 C CA . ASP C 1 91 ? 5.258 61.095 50.594 1.00 83.33 88 ASP C CA 1
ATOM 4180 C C . ASP C 1 91 ? 6.119 60.901 49.347 1.00 76.77 88 ASP C C 1
ATOM 4181 O O . ASP C 1 91 ? 6.271 61.817 48.537 1.00 73.01 88 ASP C O 1
ATOM 4186 N N . GLY C 1 92 ? 6.680 59.709 49.189 1.00 73.86 89 GLY C N 1
ATOM 4187 C CA . GLY C 1 92 ? 7.582 59.453 48.078 1.00 74.04 89 GLY C CA 1
ATOM 4188 C C . GLY C 1 92 ? 8.939 60.107 48.260 1.00 70.52 89 GLY C C 1
ATOM 4189 O O . GLY C 1 92 ? 9.693 60.285 47.307 1.00 72.65 89 GLY C O 1
ATOM 4190 N N . GLY C 1 93 ? 9.245 60.487 49.494 1.00 63.92 90 GLY C N 1
ATOM 4191 C CA . GLY C 1 93 ? 10.568 60.963 49.819 1.00 55.61 90 GLY C CA 1
ATOM 4192 C C . GLY C 1 93 ? 11.356 59.803 50.378 1.00 55.50 90 GLY C C 1
ATOM 4193 O O . GLY C 1 93 ? 10.795 58.825 50.853 1.00 60.76 90 GLY C O 1
ATOM 4194 N N . VAL C 1 94 ? 12.671 59.880 50.303 1.00 50.02 91 VAL C N 1
ATOM 4195 C CA . VAL C 1 94 ? 13.472 58.896 50.983 1.00 46.31 91 VAL C CA 1
ATOM 4196 C C . VAL C 1 94 ? 14.409 59.596 51.975 1.00 47.23 91 VAL C C 1
ATOM 4197 O O . VAL C 1 94 ? 15.055 60.604 51.638 1.00 42.86 91 VAL C O 1
ATOM 4201 N N . ASP C 1 95 ? 14.480 59.071 53.197 1.00 46.11 92 ASP C N 1
ATOM 4202 C CA . ASP C 1 95 ? 15.297 59.711 54.229 1.00 49.48 92 ASP C CA 1
ATOM 4203 C C . ASP C 1 95 ? 16.759 59.819 53.793 1.00 56.87 92 ASP C C 1
ATOM 4204 O O . ASP C 1 95 ? 17.466 58.816 53.632 1.00 55.33 92 ASP C O 1
ATOM 4209 N N . PRO C 1 96 ? 17.218 61.053 53.579 1.00 66.69 93 PRO C N 1
ATOM 4210 C CA . PRO C 1 96 ? 18.624 61.222 53.226 1.00 69.46 93 PRO C CA 1
ATOM 4211 C C . PRO C 1 96 ? 19.574 60.568 54.232 1.00 69.00 93 PRO C C 1
ATOM 4212 O O . PRO C 1 96 ? 20.479 59.897 53.735 1.00 68.67 93 PRO C O 1
ATOM 4216 N N . TRP C 1 97 ? 19.401 60.715 55.558 1.00 63.89 94 TRP C N 1
ATOM 4217 C CA . TRP C 1 97 ? 20.303 59.988 56.459 1.00 58.29 94 TRP C CA 1
ATOM 4218 C C . TRP C 1 97 ? 19.942 58.516 56.649 1.00 63.31 94 TRP C C 1
ATOM 4219 O O . TRP C 1 97 ? 20.417 57.877 57.589 1.00 67.66 94 TRP C O 1
ATOM 4230 N N . GLY C 1 98 ? 19.117 57.972 55.762 1.00 63.74 95 GLY C N 1
ATOM 4231 C CA . GLY C 1 98 ? 18.789 56.559 55.821 1.00 65.55 95 GLY C CA 1
ATOM 4232 C C . GLY C 1 98 ? 18.626 56.021 57.233 1.00 65.87 95 GLY C C 1
ATOM 4233 O O . GLY C 1 98 ? 19.300 55.077 57.648 1.00 66.19 95 GLY C O 1
ATOM 4234 N N . VAL C 1 99 ? 17.725 56.637 57.982 1.00 65.15 96 VAL C N 1
ATOM 4235 C CA . VAL C 1 99 ? 17.392 56.152 59.301 1.00 64.04 96 VAL C CA 1
ATOM 4236 C C . VAL C 1 99 ? 15.958 55.637 59.306 1.00 69.17 96 VAL C C 1
ATOM 4237 O O . VAL C 1 99 ? 15.737 54.457 59.551 1.00 76.22 96 VAL C O 1
ATOM 4241 N N . VAL C 1 100 ? 15.000 56.476 58.955 1.00 69.67 97 VAL C N 1
ATOM 4242 C CA . VAL C 1 100 ? 13.624 56.019 58.837 1.00 74.18 97 VAL C CA 1
ATOM 4243 C C . VAL C 1 100 ? 13.377 55.182 57.581 1.00 73.98 97 VAL C C 1
ATOM 4244 O O . VAL C 1 100 ? 14.219 55.102 56.701 1.00 62.46 97 VAL C O 1
ATOM 4248 N N . GLN C 1 101 ? 12.203 54.570 57.502 1.00 79.52 98 GLN C N 1
ATOM 4249 C CA . GLN C 1 101 ? 11.796 53.869 56.283 1.00 78.12 98 GLN C CA 1
ATOM 4250 C C . GLN C 1 101 ? 11.055 54.840 55.380 1.00 73.03 98 GLN C C 1
ATOM 4251 O O . GLN C 1 101 ? 10.415 55.771 55.879 1.00 68.01 98 GLN C O 1
ATOM 4257 N N . PRO C 1 102 ? 11.143 54.636 54.047 1.00 71.40 99 PRO C N 1
ATOM 4258 C CA . PRO C 1 102 ? 11.854 53.523 53.415 1.00 72.03 99 PRO C CA 1
ATOM 4259 C C . PRO C 1 102 ? 13.321 53.856 53.147 1.00 73.99 99 PRO C C 1
ATOM 4260 O O . PRO C 1 102 ? 13.679 55.015 52.955 1.00 75.15 99 PRO C O 1
ATOM 4264 N N . ARG C 1 103 ? 14.157 52.828 53.131 1.00 76.58 100 ARG C N 1
ATOM 4265 C CA . ARG C 1 103 ? 15.569 52.984 52.852 1.00 75.50 100 ARG C CA 1
ATOM 4266 C C . ARG C 1 103 ? 15.802 52.950 51.344 1.00 71.77 100 ARG C C 1
ATOM 4267 O O . ARG C 1 103 ? 15.070 52.276 50.613 1.00 73.01 100 ARG C O 1
ATOM 4275 N N . ARG C 1 104 ? 16.816 53.680 50.880 1.00 66.01 101 ARG C N 1
ATOM 4276 C CA . ARG C 1 104 ? 17.188 53.685 49.465 1.00 57.38 101 ARG C CA 1
ATOM 4277 C C . ARG C 1 104 ? 17.480 52.266 48.994 1.00 52.92 101 ARG C C 1
ATOM 4278 O O . ARG C 1 104 ? 17.849 51.398 49.787 1.00 55.48 101 ARG C O 1
ATOM 4286 N N . SER C 1 105 ? 17.317 52.017 47.702 1.00 45.86 102 SER C N 1
ATOM 4287 C CA . SER C 1 105 ? 17.602 50.688 47.185 1.00 42.61 102 SER C CA 1
ATOM 4288 C C . SER C 1 105 ? 18.657 50.738 46.072 1.00 45.15 102 SER C C 1
ATOM 4289 O O . SER C 1 105 ? 19.026 49.687 45.530 1.00 46.84 102 SER C O 1
ATOM 4292 N N . LYS C 1 106 ? 19.134 51.950 45.748 1.00 42.70 103 LYS C N 1
ATOM 4293 C CA . LYS C 1 106 ? 20.135 52.186 44.688 1.00 39.29 103 LYS C CA 1
ATOM 4294 C C . LYS C 1 106 ? 21.411 52.896 45.186 1.00 36.70 103 LYS C C 1
ATOM 4295 O O . LYS C 1 106 ? 21.392 53.540 46.219 1.00 40.91 103 LYS C O 1
ATOM 4301 N N . PRO C 1 107 ? 22.525 52.786 44.440 1.00 31.40 104 PRO C N 1
ATOM 4302 C CA . PRO C 1 107 ? 23.803 53.310 44.952 1.00 29.52 104 PRO C CA 1
ATOM 4303 C C . PRO C 1 107 ? 23.863 54.848 45.024 1.00 32.33 104 PRO C C 1
ATOM 4304 O O . PRO C 1 107 ? 23.181 55.561 44.271 1.00 39.80 104 PRO C O 1
ATOM 4308 N N . LEU C 1 108 ? 24.691 55.357 45.929 1.00 29.85 105 LEU C N 1
ATOM 4309 C CA . LEU C 1 108 ? 24.794 56.793 46.147 1.00 28.05 105 LEU C CA 1
ATOM 4310 C C . LEU C 1 108 ? 26.245 57.173 46.370 1.00 35.86 105 LEU C C 1
ATOM 4311 O O . LEU C 1 108 ? 26.922 56.614 47.235 1.00 35.17 105 LEU C O 1
ATOM 4316 N N . VAL C 1 109 ? 26.735 58.099 45.562 1.00 36.33 106 VAL C N 1
ATOM 4317 C CA . VAL C 1 109 ? 28.097 58.589 45.716 1.00 32.43 106 VAL C CA 1
ATOM 4318 C C . VAL C 1 109 ? 27.972 59.999 46.240 1.00 28.09 106 VAL C C 1
ATOM 4319 O O . VAL C 1 109 ? 27.051 60.721 45.853 1.00 32.66 106 VAL C O 1
ATOM 4323 N N . VAL C 1 110 ? 28.888 60.435 47.091 1.00 29.49 107 VAL C N 1
ATOM 4324 C CA . VAL C 1 110 ? 28.781 61.804 47.614 1.00 31.16 107 VAL C CA 1
ATOM 4325 C C . VAL C 1 110 ? 30.140 62.496 47.423 1.00 33.66 107 VAL C C 1
ATOM 4326 O O . VAL C 1 110 ? 31.192 61.836 47.559 1.00 36.90 107 VAL C O 1
ATOM 4330 N N . ALA C 1 111 ? 30.130 63.775 47.023 1.00 29.15 108 ALA C N 1
ATOM 4331 C CA . ALA C 1 111 ? 31.362 64.589 46.954 1.00 33.58 108 ALA C CA 1
ATOM 4332 C C . ALA C 1 111 ? 31.387 65.697 48.019 1.00 33.27 108 ALA C C 1
ATOM 4333 O O . ALA C 1 111 ? 30.470 66.483 48.116 1.00 31.66 108 ALA C O 1
ATOM 4335 N N . VAL C 1 112 ? 32.441 65.815 48.801 1.00 38.77 109 VAL C N 1
ATOM 4336 C CA . VAL C 1 112 ? 32.396 66.856 49.824 1.00 39.40 109 VAL C CA 1
ATOM 4337 C C . VAL C 1 112 ? 33.578 67.848 49.804 1.00 44.23 109 VAL C C 1
ATOM 4338 O O . VAL C 1 112 ? 34.719 67.484 49.484 1.00 43.45 109 VAL C O 1
ATOM 4342 N N . GLN C 1 113 ? 33.279 69.103 50.153 1.00 45.81 110 GLN C N 1
ATOM 4343 C CA . GLN C 1 113 ? 34.269 70.173 50.136 1.00 44.39 110 GLN C CA 1
ATOM 4344 C C . GLN C 1 113 ? 34.108 71.108 51.315 1.00 45.69 110 GLN C C 1
ATOM 4345 O O . GLN C 1 113 ? 32.995 71.332 51.814 1.00 42.56 110 GLN C O 1
ATOM 4351 N N . GLY C 1 114 ? 35.233 71.673 51.746 1.00 51.46 111 GLY C N 1
ATOM 4352 C CA . GLY C 1 114 ? 35.234 72.736 52.748 1.00 52.37 111 GLY C CA 1
ATOM 4353 C C . GLY C 1 114 ? 34.637 72.387 54.094 1.00 53.71 111 GLY C C 1
ATOM 4354 O O . GLY C 1 114 ? 35.180 71.586 54.838 1.00 63.10 111 GLY C O 1
ATOM 4355 N N . THR C 1 115 ? 33.501 73.002 54.404 1.00 52.49 112 THR C N 1
ATOM 4356 C CA . THR C 1 115 ? 32.850 72.807 55.694 1.00 43.31 112 THR C CA 1
ATOM 4357 C C . THR C 1 115 ? 31.848 71.659 55.639 1.00 44.78 112 THR C C 1
ATOM 4358 O O . THR C 1 115 ? 30.908 71.681 54.845 1.00 46.48 112 THR C O 1
ATOM 4362 N N . CYS C 1 116 ? 32.056 70.658 56.488 1.00 47.15 113 CYS C N 1
ATOM 4363 C CA . CYS C 1 116 ? 31.121 69.545 56.604 1.00 40.26 113 CYS C CA 1
ATOM 4364 C C . CYS C 1 116 ? 30.813 69.234 58.065 1.00 37.42 113 CYS C C 1
ATOM 4365 O O . CYS C 1 116 ? 31.339 68.274 58.629 1.00 36.36 113 CYS C O 1
ATOM 4368 N N . TRP C 1 117 ? 29.959 70.051 58.671 1.00 45.29 114 TRP C N 1
ATOM 4369 C CA . TRP C 1 117 ? 29.543 69.837 60.053 1.00 45.53 114 TRP C CA 1
ATOM 4370 C C . TRP C 1 117 ? 28.486 68.742 60.148 1.00 54.69 114 TRP C C 1
ATOM 4371 O O . TRP C 1 117 ? 27.783 68.459 59.178 1.00 60.15 114 TRP C O 1
ATOM 4382 N N . THR C 1 118 ? 28.380 68.130 61.323 1.00 59.77 115 THR C N 1
ATOM 4383 C CA . THR C 1 118 ? 27.099 67.643 61.820 1.00 64.27 115 THR C CA 1
ATOM 4384 C C . THR C 1 118 ? 26.404 66.763 60.787 1.00 57.83 115 THR C C 1
ATOM 4385 O O . THR C 1 118 ? 26.875 65.670 60.472 1.00 58.49 115 THR C O 1
ATOM 4389 N N . ALA C 1 119 ? 25.283 67.246 60.263 1.00 57.94 116 ALA C N 1
ATOM 4390 C CA . ALA C 1 119 ? 24.423 66.433 59.412 1.00 57.29 116 ALA C CA 1
ATOM 4391 C C . ALA C 1 119 ? 25.160 65.979 58.156 1.00 54.73 116 ALA C C 1
ATOM 4392 O O . ALA C 1 119 ? 24.670 65.133 57.408 1.00 52.75 116 ALA C O 1
ATOM 4394 N N . GLY C 1 120 ? 26.340 66.547 57.931 1.00 50.56 117 GLY C N 1
ATOM 4395 C CA . GLY C 1 120 ? 27.047 66.367 56.677 1.00 42.80 117 GLY C CA 1
ATOM 4396 C C . GLY C 1 120 ? 27.959 65.156 56.693 1.00 43.80 117 GLY C C 1
ATOM 4397 O O . GLY C 1 120 ? 28.076 64.442 55.697 1.00 45.03 117 GLY C O 1
ATOM 4398 N N . ILE C 1 121 ? 28.606 64.924 57.830 1.00 44.85 118 ILE C N 1
ATOM 4399 C CA . ILE C 1 121 ? 29.116 63.600 58.166 1.00 40.13 118 ILE C CA 1
ATOM 4400 C C . ILE C 1 121 ? 28.017 62.547 58.078 1.00 42.84 118 ILE C C 1
ATOM 4401 O O . ILE C 1 121 ? 28.254 61.425 57.632 1.00 39.09 118 ILE C O 1
ATOM 4406 N N . GLU C 1 122 ? 26.814 62.917 58.505 1.00 49.19 119 GLU C N 1
ATOM 4407 C CA . GLU C 1 122 ? 25.656 62.039 58.389 1.00 49.62 119 GLU C CA 1
ATOM 4408 C C . GLU C 1 122 ? 25.477 61.550 56.956 1.00 44.40 119 GLU C C 1
ATOM 4409 O O . GLU C 1 122 ? 25.329 60.352 56.713 1.00 41.24 119 GLU C O 1
ATOM 4415 N N . LEU C 1 123 ? 25.490 62.484 56.011 1.00 38.21 120 LEU C N 1
ATOM 4416 C CA . LEU C 1 123 ? 25.126 62.185 54.637 1.00 42.95 120 LEU C CA 1
ATOM 4417 C C . LEU C 1 123 ? 26.240 61.353 54.096 1.00 46.19 120 LEU C C 1
ATOM 4418 O O . LEU C 1 123 ? 26.043 60.270 53.592 1.00 49.69 120 LEU C O 1
ATOM 4431 N N . LEU C 1 125 ? 28.383 59.304 55.539 1.00 42.61 122 LEU C N 1
ATOM 4432 C CA . LEU C 1 125 ? 28.513 57.903 55.977 1.00 36.49 122 LEU C CA 1
ATOM 4433 C C . LEU C 1 125 ? 27.392 57.042 55.440 1.00 42.37 122 LEU C C 1
ATOM 4434 O O . LEU C 1 125 ? 27.511 55.813 55.399 1.00 37.61 122 LEU C O 1
ATOM 4439 N N . ASN C 1 126 ? 26.303 57.693 55.016 1.00 41.61 123 ASN C N 1
ATOM 4440 C CA . ASN C 1 126 ? 25.182 56.982 54.432 1.00 31.32 123 ASN C CA 1
ATOM 4441 C C . ASN C 1 126 ? 25.329 56.754 52.919 1.00 36.53 123 ASN C C 1
ATOM 4442 O O . ASN C 1 126 ? 24.387 56.342 52.255 1.00 42.28 123 ASN C O 1
ATOM 4447 N N . ALA C 1 127 ? 26.504 56.999 52.368 1.00 34.00 124 ALA C N 1
ATOM 4448 C CA . ALA C 1 127 ? 26.666 56.719 50.954 1.00 39.33 124 ALA C CA 1
ATOM 4449 C C . ALA C 1 127 ? 27.530 55.475 50.763 1.00 44.15 124 ALA C C 1
ATOM 4450 O O . ALA C 1 127 ? 28.063 54.932 51.735 1.00 49.74 124 ALA C O 1
ATOM 4452 N N . ASP C 1 128 ? 27.640 55.024 49.515 1.00 33.89 125 ASP C N 1
ATOM 4453 C CA . ASP C 1 128 ? 28.513 53.914 49.129 1.00 26.69 125 ASP C CA 1
ATOM 4454 C C . ASP C 1 128 ? 29.930 54.350 48.751 1.00 29.09 125 ASP C C 1
ATOM 4455 O O . ASP C 1 128 ? 30.878 53.594 48.927 1.00 33.25 125 ASP C O 1
ATOM 4460 N N . ILE C 1 129 ? 30.075 55.585 48.273 1.00 30.57 126 ILE C N 1
ATOM 4461 C CA . ILE C 1 129 ? 31.379 56.188 47.962 1.00 28.38 126 ILE C CA 1
ATOM 4462 C C . ILE C 1 129 ? 31.347 57.620 48.485 1.00 34.62 126 ILE C C 1
ATOM 4463 O O . ILE C 1 129 ? 30.323 58.286 48.405 1.00 42.83 126 ILE C O 1
ATOM 4468 N N . ALA C 1 130 ? 32.475 58.106 48.984 1.00 32.19 127 ALA C N 1
ATOM 4469 C CA . ALA C 1 130 ? 32.599 59.459 49.417 1.00 34.09 127 ALA C CA 1
ATOM 4470 C C . ALA C 1 130 ? 33.985 59.974 49.022 1.00 36.53 127 ALA C C 1
ATOM 4471 O O . ALA C 1 130 ? 35.001 59.360 49.367 1.00 39.45 127 ALA C O 1
ATOM 4473 N N . VAL C 1 131 ? 34.009 61.091 48.291 1.00 33.32 128 VAL C N 1
ATOM 4474 C CA . VAL C 1 131 ? 35.248 61.761 47.902 1.00 37.43 128 VAL C CA 1
ATOM 4475 C C . VAL C 1 131 ? 35.241 63.162 48.504 1.00 33.96 128 VAL C C 1
ATOM 4476 O O . VAL C 1 131 ? 34.215 63.819 48.530 1.00 37.59 128 VAL C O 1
ATOM 4480 N N . ALA C 1 132 ? 36.375 63.595 49.036 1.00 36.11 129 ALA C N 1
ATOM 4481 C CA . ALA C 1 132 ? 36.453 64.899 49.666 1.00 41.65 129 ALA C CA 1
ATOM 4482 C C . ALA C 1 132 ? 37.609 65.649 49.055 1.00 42.14 129 ALA C C 1
ATOM 4483 O O . ALA C 1 132 ? 38.647 65.053 48.784 1.00 35.14 129 ALA C O 1
ATOM 4485 N N . ALA C 1 133 ? 37.432 66.951 48.831 1.00 44.03 130 ALA C N 1
ATOM 4486 C CA . ALA C 1 133 ? 38.573 67.796 48.524 1.00 38.11 130 ALA C CA 1
ATOM 4487 C C . ALA C 1 133 ? 39.424 67.856 49.792 1.00 44.63 130 ALA C C 1
ATOM 4488 O O . ALA C 1 133 ? 38.896 67.945 50.891 1.00 50.47 130 ALA C O 1
ATOM 4490 N N . ARG C 1 134 ? 40.736 67.771 49.656 1.00 50.06 131 ARG C N 1
ATOM 4491 C CA . ARG C 1 134 ? 41.596 67.900 50.814 1.00 51.17 131 ARG C CA 1
ATOM 4492 C C . ARG C 1 134 ? 41.479 69.292 51.405 1.00 46.49 131 ARG C C 1
ATOM 4493 O O . ARG C 1 134 ? 41.320 70.268 50.682 1.00 49.65 131 ARG C O 1
ATOM 4501 N N . GLY C 1 135 ? 41.504 69.379 52.729 1.00 46.93 132 GLY C N 1
ATOM 4502 C CA . GLY C 1 135 ? 41.191 70.635 53.383 1.00 46.45 132 GLY C CA 1
ATOM 4503 C C . GLY C 1 135 ? 39.730 70.758 53.794 1.00 47.19 132 GLY C C 1
ATOM 4504 O O . GLY C 1 135 ? 39.353 71.714 54.462 1.00 48.81 132 GLY C O 1
ATOM 4505 N N . THR C 1 136 ? 38.893 69.813 53.375 1.00 39.97 133 THR C N 1
ATOM 4506 C CA . THR C 1 136 ? 37.574 69.696 53.963 1.00 41.86 133 THR C CA 1
ATOM 4507 C C . THR C 1 136 ? 37.703 69.535 55.496 1.00 42.15 133 THR C C 1
ATOM 4508 O O . THR C 1 136 ? 38.590 68.831 56.000 1.00 47.58 133 THR C O 1
ATOM 4512 N N . ARG C 1 137 ? 36.828 70.223 56.216 1.00 36.13 134 ARG C N 1
ATOM 4513 C CA . ARG C 1 137 ? 36.851 70.275 57.657 1.00 42.35 134 ARG C CA 1
ATOM 4514 C C . ARG C 1 137 ? 35.607 69.597 58.203 1.00 43.94 134 ARG C C 1
ATOM 4515 O O . ARG C 1 137 ? 34.488 69.952 57.837 1.00 46.06 134 ARG C O 1
ATOM 4523 N N . PHE C 1 138 ? 35.812 68.603 59.056 1.00 40.89 135 PHE C N 1
ATOM 4524 C CA . PHE C 1 138 ? 34.710 67.834 59.606 1.00 42.67 135 PHE C CA 1
ATOM 4525 C C . PHE C 1 138 ? 34.620 67.988 61.111 1.00 41.68 135 PHE C C 1
ATOM 4526 O O . PHE C 1 138 ? 35.631 68.214 61.768 1.00 48.70 135 PHE C O 1
ATOM 4534 N N . ALA C 1 139 ? 33.409 67.849 61.644 1.00 34.62 136 ALA C N 1
ATOM 4535 C CA . ALA C 1 139 ? 33.177 67.956 63.070 1.00 37.84 136 ALA C CA 1
ATOM 4536 C C . ALA C 1 139 ? 31.762 67.536 63.450 1.00 39.89 136 ALA C C 1
ATOM 4537 O O . ALA C 1 139 ? 30.809 67.879 62.763 1.00 40.03 136 ALA C O 1
ATOM 4539 N N . HIS C 1 140 ? 31.630 66.827 64.566 1.00 43.92 137 HIS C N 1
ATOM 4540 C CA . HIS C 1 140 ? 30.325 66.500 65.098 1.00 52.25 137 HIS C CA 1
ATOM 4541 C C . HIS C 1 140 ? 29.916 67.471 66.174 1.00 55.77 137 HIS C C 1
ATOM 4542 O O . HIS C 1 140 ? 30.072 67.191 67.361 1.00 63.22 137 HIS C O 1
ATOM 4549 N N . LEU C 1 141 ? 29.361 68.601 65.758 1.00 52.26 138 LEU C N 1
ATOM 4550 C CA . LEU C 1 141 ? 29.049 69.706 66.674 1.00 49.22 138 LEU C CA 1
ATOM 4551 C C . LEU C 1 141 ? 27.841 69.490 67.576 1.00 46.63 138 LEU C C 1
ATOM 4552 O O . LEU C 1 141 ? 27.544 70.349 68.403 1.00 45.30 138 LEU C O 1
ATOM 4557 N N . GLU C 1 142 ? 27.135 68.367 67.437 1.00 54.60 139 GLU C N 1
ATOM 4558 C CA . GLU C 1 142 ? 25.904 68.181 68.230 1.00 65.74 139 GLU C CA 1
ATOM 4559 C C . GLU C 1 142 ? 26.126 68.368 69.737 1.00 64.62 139 GLU C C 1
ATOM 4560 O O . GLU C 1 142 ? 25.391 69.122 70.371 1.00 65.89 139 GLU C O 1
ATOM 4566 N N . VAL C 1 143 ? 27.140 67.704 70.296 1.00 57.49 140 VAL C N 1
ATOM 4567 C CA . VAL C 1 143 ? 27.420 67.807 71.737 1.00 57.48 140 VAL C CA 1
ATOM 4568 C C . VAL C 1 143 ? 27.758 69.234 72.208 1.00 46.86 140 VAL C C 1
ATOM 4569 O O . VAL C 1 143 ? 27.473 69.602 73.340 1.00 44.71 140 VAL C O 1
ATOM 4573 N N . LEU C 1 144 ? 28.397 70.014 71.352 1.00 43.97 141 LEU C N 1
ATOM 4574 C CA . LEU C 1 144 ? 28.786 71.368 71.717 1.00 54.09 141 LEU C CA 1
ATOM 4575 C C . LEU C 1 144 ? 27.569 72.268 71.639 1.00 59.77 141 LEU C C 1
ATOM 4576 O O . LEU C 1 144 ? 27.381 73.159 72.465 1.00 58.42 141 LEU C O 1
ATOM 4581 N N . ARG C 1 145 ? 26.749 72.024 70.619 1.00 62.52 142 ARG C N 1
ATOM 4582 C CA . ARG C 1 145 ? 25.547 72.796 70.392 1.00 64.13 142 ARG C CA 1
ATOM 4583 C C . ARG C 1 145 ? 24.472 72.497 71.432 1.00 65.99 142 ARG C C 1
ATOM 4584 O O . ARG C 1 145 ? 23.687 73.374 71.777 1.00 70.73 142 ARG C O 1
ATOM 4592 N N . GLY C 1 146 ? 24.456 71.271 71.951 1.00 64.58 143 GLY C N 1
ATOM 4593 C CA . GLY C 1 146 ? 23.543 70.887 73.020 1.00 63.26 143 GLY C CA 1
ATOM 4594 C C . GLY C 1 146 ? 22.381 70.051 72.511 1.00 63.59 143 GLY C C 1
ATOM 4595 O O . GLY C 1 146 ? 21.386 69.846 73.219 1.00 63.51 143 GLY C O 1
ATOM 4596 N N . ILE C 1 147 ? 22.539 69.562 71.280 1.00 65.57 144 ILE C N 1
ATOM 4597 C CA . ILE C 1 147 ? 21.527 68.817 70.536 1.00 68.85 144 ILE C CA 1
ATOM 4598 C C . ILE C 1 147 ? 21.925 67.335 70.428 1.00 71.15 144 ILE C C 1
ATOM 4599 O O . ILE C 1 147 ? 23.120 67.000 70.503 1.00 69.24 144 ILE C O 1
ATOM 4604 N N . PRO C 1 148 ? 20.936 66.432 70.252 1.00 73.35 145 PRO C N 1
ATOM 4605 C CA . PRO C 1 148 ? 21.296 65.011 70.178 1.00 73.13 145 PRO C CA 1
ATOM 4606 C C . PRO C 1 148 ? 21.766 64.633 68.768 1.00 71.87 145 PRO C C 1
ATOM 4607 O O . PRO C 1 148 ? 21.653 65.437 67.837 1.00 69.54 145 PRO C O 1
ATOM 4611 N N . PRO C 1 149 ? 22.316 63.424 68.618 1.00 73.08 146 PRO C N 1
ATOM 4612 C CA . PRO C 1 149 ? 22.795 62.850 67.343 1.00 71.03 146 PRO C CA 1
ATOM 4613 C C . PRO C 1 149 ? 21.692 62.748 66.279 1.00 63.17 146 PRO C C 1
ATOM 4614 O O . PRO C 1 149 ? 20.561 62.432 66.625 1.00 60.72 146 PRO C O 1
ATOM 4618 N N . LEU C 1 150 ? 22.000 63.006 65.012 1.00 61.93 147 LEU C N 1
ATOM 4619 C CA . LEU C 1 150 ? 21.009 62.765 63.953 1.00 70.74 147 LEU C CA 1
ATOM 4620 C C . LEU C 1 150 ? 20.515 61.307 63.881 1.00 74.89 147 LEU C C 1
ATOM 4621 O O . LEU C 1 150 ? 19.457 61.023 63.305 1.00 69.56 147 LEU C O 1
ATOM 4626 N N . GLY C 1 151 ? 21.297 60.409 64.494 1.00 78.71 148 GLY C N 1
ATOM 4627 C CA . GLY C 1 151 ? 21.023 58.984 64.566 1.00 76.14 148 GLY C CA 1
ATOM 4628 C C . GLY C 1 151 ? 22.064 58.104 63.871 1.00 74.51 148 GLY C C 1
ATOM 4629 O O . GLY C 1 151 ? 22.706 57.248 64.500 1.00 73.28 148 GLY C O 1
ATOM 4630 N N . GLY C 1 152 ? 22.233 58.323 62.567 1.00 62.93 149 GLY C N 1
ATOM 4631 C CA . GLY C 1 152 ? 22.967 57.398 61.726 1.00 57.66 149 GLY C CA 1
ATOM 4632 C C . GLY C 1 152 ? 24.428 57.239 62.069 1.00 54.25 149 GLY C C 1
ATOM 4633 O O . GLY C 1 152 ? 24.960 56.132 62.119 1.00 50.07 149 GLY C O 1
ATOM 4634 N N . SER C 1 153 ? 25.090 58.361 62.301 1.00 57.92 150 SER C N 1
ATOM 4635 C CA . SER C 1 153 ? 26.526 58.347 62.496 1.00 56.56 150 SER C CA 1
ATOM 4636 C C . SER C 1 153 ? 26.869 57.670 63.819 1.00 53.06 150 SER C C 1
ATOM 4637 O O . SER C 1 153 ? 27.906 57.006 63.971 1.00 48.75 150 SER C O 1
ATOM 4640 N N . THR C 1 154 ? 25.968 57.840 64.770 1.00 48.90 151 THR C N 1
ATOM 4641 C CA . THR C 1 154 ? 26.070 57.190 66.048 1.00 47.12 151 THR C CA 1
ATOM 4642 C C . THR C 1 154 ? 26.352 55.681 65.855 1.00 52.85 151 THR C C 1
ATOM 4643 O O . THR C 1 154 ? 26.988 55.028 66.705 1.00 59.07 151 THR C O 1
ATOM 4647 N N . VAL C 1 155 ? 25.884 55.147 64.727 1.00 44.06 152 VAL C N 1
ATOM 4648 C CA . VAL C 1 155 ? 26.098 53.759 64.342 1.00 40.26 152 VAL C CA 1
ATOM 4649 C C . VAL C 1 155 ? 27.209 53.605 63.295 1.00 39.35 152 VAL C C 1
ATOM 4650 O O . VAL C 1 155 ? 28.081 52.763 63.404 1.00 50.06 152 VAL C O 1
ATOM 4654 N N . ARG C 1 156 ? 27.183 54.418 62.269 1.00 35.67 153 ARG C N 1
ATOM 4655 C CA . ARG C 1 156 ? 28.078 54.188 61.160 1.00 36.78 153 ARG C CA 1
ATOM 4656 C C . ARG C 1 156 ? 29.498 54.645 61.425 1.00 35.51 153 ARG C C 1
ATOM 4657 O O . ARG C 1 156 ? 30.450 54.060 60.893 1.00 39.17 153 ARG C O 1
ATOM 4665 N N . PHE C 1 157 ? 29.655 55.701 62.221 1.00 30.65 154 PHE C N 1
ATOM 4666 C CA . PHE C 1 157 ? 30.996 56.162 62.601 1.00 33.08 154 PHE C CA 1
ATOM 4667 C C . PHE C 1 157 ? 31.759 55.030 63.371 1.00 34.54 154 PHE C C 1
ATOM 4668 O O . PHE C 1 157 ? 32.867 54.631 62.950 1.00 36.10 154 PHE C O 1
ATOM 4676 N N . PRO C 1 158 ? 31.166 54.474 64.462 1.00 24.54 155 PRO C N 1
ATOM 4677 C CA . PRO C 1 158 ? 31.985 53.452 65.138 1.00 32.30 155 PRO C CA 1
ATOM 4678 C C . PRO C 1 158 ? 32.289 52.270 64.191 1.00 37.39 155 PRO C C 1
ATOM 4679 O O . PRO C 1 158 ? 33.394 51.763 64.250 1.00 35.84 155 PRO C O 1
ATOM 4683 N N . ARG C 1 159 ? 31.363 51.876 63.318 1.00 43.42 156 ARG C N 1
ATOM 4684 C CA . ARG C 1 159 ? 31.652 50.846 62.308 1.00 40.63 156 ARG C CA 1
ATOM 4685 C C . ARG C 1 159 ? 32.859 51.112 61.406 1.00 40.69 156 ARG C C 1
ATOM 4686 O O . ARG C 1 159 ? 33.742 50.255 61.269 1.00 43.33 156 ARG C O 1
ATOM 4694 N N . ALA C 1 160 ? 32.916 52.298 60.809 1.00 32.52 157 ALA C N 1
ATOM 4695 C CA . ALA C 1 160 ? 34.085 52.658 60.054 1.00 26.68 157 ALA C CA 1
ATOM 4696 C C . ALA C 1 160 ? 35.329 52.900 60.957 1.00 39.52 157 ALA C C 1
ATOM 4697 O O . ALA C 1 160 ? 36.404 52.323 60.715 1.00 39.57 157 ALA C O 1
ATOM 4699 N N . ALA C 1 161 ? 35.219 53.717 62.009 1.00 34.55 158 ALA C N 1
ATOM 4700 C CA . ALA C 1 161 ? 36.475 54.115 62.688 1.00 26.18 158 ALA C CA 1
ATOM 4701 C C . ALA C 1 161 ? 36.904 53.208 63.793 1.00 20.22 158 ALA C C 1
ATOM 4702 O O . ALA C 1 161 ? 38.069 53.216 64.222 1.00 32.78 158 ALA C O 1
ATOM 4704 N N . GLY C 1 162 ? 35.979 52.387 64.257 1.00 36.91 159 GLY C N 1
ATOM 4705 C CA . GLY C 1 162 ? 36.214 51.631 65.493 1.00 32.09 159 GLY C CA 1
ATOM 4706 C C . GLY C 1 162 ? 35.691 52.534 66.607 1.00 34.31 159 GLY C C 1
ATOM 4707 O O . GLY C 1 162 ? 35.523 53.756 66.393 1.00 31.63 159 GLY C O 1
ATOM 4708 N N . TRP C 1 163 ? 35.401 51.935 67.757 1.00 28.42 160 TRP C N 1
ATOM 4709 C CA . TRP C 1 163 ? 34.737 52.633 68.844 1.00 37.35 160 TRP C CA 1
ATOM 4710 C C . TRP C 1 163 ? 35.511 53.847 69.385 1.00 36.89 160 TRP C C 1
ATOM 4711 O O . TRP C 1 163 ? 34.974 54.946 69.409 1.00 36.57 160 TRP C O 1
ATOM 4722 N N . THR C 1 164 ? 36.747 53.632 69.840 1.00 29.65 161 THR C N 1
ATOM 4723 C CA . THR C 1 164 ? 37.504 54.713 70.438 1.00 34.70 161 THR C CA 1
ATOM 4724 C C . THR C 1 164 ? 37.672 55.988 69.554 1.00 43.33 161 THR C C 1
ATOM 4725 O O . THR C 1 164 ? 37.370 57.086 70.020 1.00 37.83 161 THR C O 1
ATOM 4729 N N . ASP C 1 165 ? 38.106 55.862 68.298 1.00 35.35 162 ASP C N 1
ATOM 4730 C CA . ASP C 1 165 ? 38.228 57.065 67.434 1.00 36.68 162 ASP C CA 1
ATOM 4731 C C . ASP C 1 165 ? 36.902 57.732 67.150 1.00 39.12 162 ASP C C 1
ATOM 4732 O O . ASP C 1 165 ? 36.830 58.920 66.962 1.00 40.65 162 ASP C O 1
ATOM 4737 N N . ALA C 1 166 ? 35.840 56.958 67.106 1.00 40.89 163 ALA C N 1
ATOM 4738 C CA . ALA C 1 166 ? 34.552 57.539 66.829 1.00 33.68 163 ALA C CA 1
ATOM 4739 C C . ALA C 1 166 ? 34.085 58.339 68.037 1.00 34.28 163 ALA C C 1
ATOM 4740 O O . ALA C 1 166 ? 33.631 59.465 67.877 1.00 33.84 163 ALA C O 1
ATOM 4750 N N . ARG C 1 168 ? 36.000 59.611 70.322 1.00 32.44 165 ARG C N 1
ATOM 4751 C CA . ARG C 1 168 ? 36.946 60.676 70.475 1.00 37.56 165 ARG C CA 1
ATOM 4752 C C . ARG C 1 168 ? 36.396 61.908 69.793 1.00 44.08 165 ARG C C 1
ATOM 4753 O O . ARG C 1 168 ? 36.491 62.995 70.336 1.00 52.42 165 ARG C O 1
ATOM 4761 N N . TYR C 1 169 ? 35.766 61.734 68.641 1.00 40.40 166 TYR C N 1
ATOM 4762 C CA . TYR C 1 169 ? 35.214 62.874 67.880 1.00 38.42 166 TYR C CA 1
ATOM 4763 C C . TYR C 1 169 ? 33.782 63.208 68.219 1.00 42.82 166 TYR C C 1
ATOM 4764 O O . TYR C 1 169 ? 33.385 64.360 68.193 1.00 41.57 166 TYR C O 1
ATOM 4773 N N . ILE C 1 170 ? 32.996 62.187 68.519 1.00 40.06 167 ILE C N 1
ATOM 4774 C CA . ILE C 1 170 ? 31.580 62.383 68.639 1.00 31.91 167 ILE C CA 1
ATOM 4775 C C . ILE C 1 170 ? 31.344 63.008 69.995 1.00 28.56 167 ILE C C 1
ATOM 4776 O O . ILE C 1 170 ? 30.479 63.860 70.134 1.00 35.92 167 ILE C O 1
ATOM 4781 N N . LEU C 1 171 ? 32.143 62.620 70.984 1.00 31.09 168 LEU C N 1
ATOM 4782 C CA . LEU C 1 171 ? 31.869 63.046 72.359 1.00 34.54 168 LEU C CA 1
ATOM 4783 C C . LEU C 1 171 ? 32.522 64.413 72.688 1.00 39.63 168 LEU C C 1
ATOM 4784 O O . LEU C 1 171 ? 32.127 65.076 73.674 1.00 32.87 168 LEU C O 1
ATOM 4789 N N . THR C 1 172 ? 33.491 64.831 71.851 1.00 39.03 169 THR C N 1
ATOM 4790 C CA . THR C 1 172 ? 34.195 66.108 72.038 1.00 41.24 169 THR C CA 1
ATOM 4791 C C . THR C 1 172 ? 33.706 67.203 71.093 1.00 43.81 169 THR C C 1
ATOM 4792 O O . THR C 1 172 ? 33.777 68.378 71.410 1.00 40.56 169 THR C O 1
ATOM 4796 N N . GLY C 1 173 ? 33.235 66.821 69.915 1.00 43.19 170 GLY C N 1
ATOM 4797 C CA . GLY C 1 173 ? 32.886 67.808 68.913 1.00 33.28 170 GLY C CA 1
ATOM 4798 C C . GLY C 1 173 ? 34.114 68.376 68.214 1.00 38.23 170 GLY C C 1
ATOM 4799 O O . GLY C 1 173 ? 34.018 69.370 67.497 1.00 43.30 170 GLY C O 1
ATOM 4800 N N . ASP C 1 174 ? 35.275 67.764 68.426 1.00 34.64 171 ASP C N 1
ATOM 4801 C CA . ASP C 1 174 ? 36.510 68.250 67.804 1.00 34.47 171 ASP C CA 1
ATOM 4802 C C . ASP C 1 174 ? 36.515 68.066 66.292 1.00 39.74 171 ASP C C 1
ATOM 4803 O O . ASP C 1 174 ? 35.874 67.153 65.731 1.00 40.98 171 ASP C O 1
ATOM 4808 N N . GLU C 1 175 ? 37.280 68.929 65.645 1.00 41.87 172 GLU C N 1
ATOM 4809 C CA . GLU C 1 175 ? 37.341 69.014 64.200 1.00 43.40 172 GLU C CA 1
ATOM 4810 C C . GLU C 1 175 ? 38.454 68.105 63.684 1.00 43.45 172 GLU C C 1
ATOM 4811 O O . GLU C 1 175 ? 39.471 67.872 64.353 1.00 44.73 172 GLU C O 1
ATOM 4817 N N . PHE C 1 176 ? 38.260 67.564 62.493 1.00 41.00 173 PHE C N 1
ATOM 4818 C CA . PHE C 1 176 ? 39.293 66.734 61.905 1.00 36.74 173 PHE C CA 1
ATOM 4819 C C . PHE C 1 176 ? 39.283 66.964 60.426 1.00 37.77 173 PHE C C 1
ATOM 4820 O O . PHE C 1 176 ? 38.261 67.381 59.872 1.00 37.77 173 PHE C O 1
ATOM 4828 N N . ASP C 1 177 ? 40.435 66.739 59.803 1.00 38.11 174 ASP C N 1
ATOM 4829 C CA . ASP C 1 177 ? 40.614 67.027 58.381 1.00 44.16 174 ASP C CA 1
ATOM 4830 C C . ASP C 1 177 ? 40.316 65.808 57.513 1.00 42.14 174 ASP C C 1
ATOM 4831 O O . ASP C 1 177 ? 40.054 64.705 58.022 1.00 44.27 174 ASP C O 1
ATOM 4836 N N . ALA C 1 178 ? 40.361 66.017 56.202 1.00 39.76 175 ALA C N 1
ATOM 4837 C CA . ALA C 1 178 ? 40.041 64.972 55.242 1.00 35.57 175 ALA C CA 1
ATOM 4838 C C . ALA C 1 178 ? 40.983 63.748 55.360 1.00 40.56 175 ALA C C 1
ATOM 4839 O O . ALA C 1 178 ? 40.559 62.592 55.168 1.00 42.40 175 ALA C O 1
ATOM 4841 N N . ASP C 1 179 ? 42.255 63.992 55.684 1.00 33.52 176 ASP C N 1
ATOM 4842 C CA . ASP C 1 179 ? 43.213 62.900 55.800 1.00 34.10 176 ASP C CA 1
ATOM 4843 C C . ASP C 1 179 ? 42.908 62.006 57.016 1.00 38.73 176 ASP C C 1
ATOM 4844 O O . ASP C 1 179 ? 43.042 60.794 56.985 1.00 44.16 176 ASP C O 1
ATOM 4849 N N . GLU C 1 180 ? 42.455 62.627 58.083 1.00 41.89 177 GLU C N 1
ATOM 4850 C CA . GLU C 1 180 ? 42.083 61.907 59.262 1.00 38.11 177 GLU C CA 1
ATOM 4851 C C . GLU C 1 180 ? 40.777 61.173 58.978 1.00 33.83 177 GLU C C 1
ATOM 4852 O O . GLU C 1 180 ? 40.612 60.036 59.381 1.00 29.98 177 GLU C O 1
ATOM 4858 N N . ALA C 1 181 ? 39.860 61.814 58.261 1.00 28.82 178 ALA C N 1
ATOM 4859 C CA . ALA C 1 181 ? 38.640 61.129 57.854 1.00 19.79 178 ALA C CA 1
ATOM 4860 C C . ALA C 1 181 ? 38.951 59.907 56.999 1.00 33.28 178 ALA C C 1
ATOM 4861 O O . ALA C 1 181 ? 38.250 58.903 57.062 1.00 46.81 178 ALA C O 1
ATOM 4863 N N . LEU C 1 182 ? 39.985 59.991 56.171 1.00 37.37 179 LEU C N 1
ATOM 4864 C CA . LEU C 1 182 ? 40.296 58.884 55.267 1.00 37.61 179 LEU C CA 1
ATOM 4865 C C . LEU C 1 182 ? 40.892 57.730 56.078 1.00 38.82 179 LEU C C 1
ATOM 4866 O O . LEU C 1 182 ? 40.556 56.564 55.876 1.00 45.11 179 LEU C O 1
ATOM 4871 N N . ARG C 1 183 ? 41.783 58.069 57.005 1.00 37.33 180 ARG C N 1
ATOM 4872 C CA . ARG C 1 183 ? 42.399 57.071 57.877 1.00 37.99 180 ARG C CA 1
ATOM 4873 C C . ARG C 1 183 ? 41.348 56.292 58.672 1.00 36.77 180 ARG C C 1
ATOM 4874 O O . ARG C 1 183 ? 41.567 55.146 59.058 1.00 38.77 180 ARG C O 1
ATOM 4890 N N . ARG C 1 185 ? 38.301 55.723 57.613 1.00 35.00 182 ARG C N 1
ATOM 4891 C CA . ARG C 1 185 ? 37.475 54.961 56.665 1.00 37.46 182 ARG C CA 1
ATOM 4892 C C . ARG C 1 185 ? 36.077 55.517 56.559 1.00 35.37 182 ARG C C 1
ATOM 4893 O O . ARG C 1 185 ? 35.130 54.771 56.386 1.00 38.49 182 ARG C O 1
ATOM 4901 N N . LEU C 1 186 ? 35.979 56.836 56.699 1.00 34.47 183 LEU C N 1
ATOM 4902 C CA . LEU C 1 186 ? 34.778 57.591 56.392 1.00 29.93 183 LEU C CA 1
ATOM 4903 C C . LEU C 1 186 ? 34.753 57.990 54.919 1.00 39.71 183 LEU C C 1
ATOM 4904 O O . LEU C 1 186 ? 33.689 58.300 54.385 1.00 44.62 183 LEU C O 1
ATOM 4909 N N . LEU C 1 187 ? 35.922 58.002 54.274 1.00 32.58 184 LEU C N 1
ATOM 4910 C CA . LEU C 1 187 ? 36.068 58.505 52.907 1.00 34.14 184 LEU C CA 1
ATOM 4911 C C . LEU C 1 187 ? 36.649 57.393 52.064 1.00 30.68 184 LEU C C 1
ATOM 4912 O O . LEU C 1 187 ? 37.322 56.567 52.596 1.00 35.36 184 LEU C O 1
ATOM 4917 N N . THR C 1 188 ? 36.392 57.384 50.756 1.00 35.97 185 THR C N 1
ATOM 4918 C CA . THR C 1 188 ? 37.019 56.432 49.839 1.00 28.11 185 THR C CA 1
ATOM 4919 C C . THR C 1 188 ? 38.293 57.042 49.342 1.00 34.74 185 THR C C 1
ATOM 4920 O O . THR C 1 188 ? 39.299 56.359 49.254 1.00 34.30 185 THR C O 1
ATOM 4924 N N . GLU C 1 189 ? 38.254 58.350 49.044 1.00 33.49 186 GLU C N 1
ATOM 4925 C CA . GLU C 1 189 ? 39.399 59.059 48.461 1.00 34.07 186 GLU C CA 1
ATOM 4926 C C . GLU C 1 189 ? 39.474 60.532 48.846 1.00 33.80 186 GLU C C 1
ATOM 4927 O O . GLU C 1 189 ? 38.443 61.207 48.959 1.00 30.77 186 GLU C O 1
ATOM 4933 N N . VAL C 1 190 ? 40.702 61.035 48.969 1.00 33.94 187 VAL C N 1
ATOM 4934 C CA . VAL C 1 190 ? 40.924 62.459 49.127 1.00 37.82 187 VAL C CA 1
ATOM 4935 C C . VAL C 1 190 ? 41.666 62.955 47.910 1.00 41.16 187 VAL C C 1
ATOM 4936 O O . VAL C 1 190 ? 42.650 62.364 47.480 1.00 48.13 187 VAL C O 1
ATOM 4940 N N . VAL C 1 191 ? 41.180 64.051 47.356 1.00 41.29 188 VAL C N 1
ATOM 4941 C CA . VAL C 1 191 ? 41.681 64.566 46.101 1.00 43.90 188 VAL C CA 1
ATOM 4942 C C . VAL C 1 191 ? 41.897 66.026 46.259 1.00 50.90 188 VAL C C 1
ATOM 4943 O O . VAL C 1 191 ? 41.448 66.620 47.245 1.00 45.51 188 VAL C O 1
ATOM 4947 N N . GLU C 1 192 ? 42.585 66.605 45.283 1.00 58.02 189 GLU C N 1
ATOM 4948 C CA . GLU C 1 192 ? 42.891 68.028 45.307 1.00 60.24 189 GLU C CA 1
ATOM 4949 C C . GLU C 1 192 ? 41.649 68.917 45.198 1.00 52.40 189 GLU C C 1
ATOM 4950 O O . GLU C 1 192 ? 40.647 68.563 44.563 1.00 47.87 189 GLU C O 1
ATOM 4956 N N . PRO C 1 193 ? 41.708 70.089 45.829 1.00 50.18 190 PRO C N 1
ATOM 4957 C CA . PRO C 1 193 ? 40.535 70.951 45.811 1.00 45.71 190 PRO C CA 1
ATOM 4958 C C . PRO C 1 193 ? 40.176 71.238 44.387 1.00 49.87 190 PRO C C 1
ATOM 4959 O O . PRO C 1 193 ? 41.071 71.553 43.594 1.00 49.45 190 PRO C O 1
ATOM 4963 N N . GLY C 1 194 ? 38.890 71.099 44.076 1.00 48.62 191 GLY C N 1
ATOM 4964 C CA . GLY C 1 194 ? 38.383 71.291 42.735 1.00 46.72 191 GLY C CA 1
ATOM 4965 C C . GLY C 1 194 ? 38.148 69.982 42.010 1.00 46.62 191 GLY C C 1
ATOM 4966 O O . GLY C 1 194 ? 37.441 69.948 41.022 1.00 38.57 191 GLY C O 1
ATOM 4967 N N . GLU C 1 195 ? 38.740 68.902 42.515 1.00 50.31 192 GLU C N 1
ATOM 4968 C CA . GLU C 1 195 ? 38.635 67.586 41.881 1.00 51.69 192 GLU C CA 1
ATOM 4969 C C . GLU C 1 195 ? 37.488 66.696 42.392 1.00 49.16 192 GLU C C 1
ATOM 4970 O O . GLU C 1 195 ? 37.228 65.650 41.812 1.00 49.80 192 GLU C O 1
ATOM 4976 N N . GLU C 1 196 ? 36.821 67.086 43.477 1.00 39.46 193 GLU C N 1
ATOM 4977 C CA . GLU C 1 196 ? 35.990 66.129 44.207 1.00 40.72 193 GLU C CA 1
ATOM 4978 C C . GLU C 1 196 ? 34.800 65.705 43.375 1.00 42.65 193 GLU C C 1
ATOM 4979 O O . GLU C 1 196 ? 34.447 64.517 43.311 1.00 48.24 193 GLU C O 1
ATOM 4985 N N . LEU C 1 197 ? 34.184 66.668 42.706 1.00 42.73 194 LEU C N 1
ATOM 4986 C CA . LEU C 1 197 ? 33.026 66.326 41.900 1.00 40.91 194 LEU C CA 1
ATOM 4987 C C . LEU C 1 197 ? 33.427 65.486 40.661 1.00 41.01 194 LEU C C 1
ATOM 4988 O O . LEU C 1 197 ? 32.837 64.430 40.376 1.00 43.30 194 LEU C O 1
ATOM 4993 N N . ALA C 1 198 ? 34.463 65.921 39.953 1.00 41.47 195 ALA C N 1
ATOM 4994 C CA . ALA C 1 198 ? 34.966 65.143 38.804 1.00 40.18 195 ALA C CA 1
ATOM 4995 C C . ALA C 1 198 ? 35.278 63.702 39.234 1.00 41.34 195 ALA C C 1
ATOM 4996 O O . ALA C 1 198 ? 34.772 62.749 38.626 1.00 45.61 195 ALA C O 1
ATOM 4998 N N . ARG C 1 199 ? 36.076 63.550 40.302 1.00 36.27 196 ARG C N 1
ATOM 4999 C CA . ARG C 1 199 ? 36.468 62.214 40.816 1.00 33.30 196 ARG C CA 1
ATOM 5000 C C . ARG C 1 199 ? 35.269 61.353 41.217 1.00 38.48 196 ARG C C 1
ATOM 5001 O O . ARG C 1 199 ? 35.218 60.135 40.930 1.00 34.86 196 ARG C O 1
ATOM 5009 N N . ALA C 1 200 ? 34.301 61.998 41.873 1.00 40.70 197 ALA C N 1
ATOM 5010 C CA . ALA C 1 200 ? 33.053 61.342 42.241 1.00 31.78 197 ALA C CA 1
ATOM 5011 C C . ALA C 1 200 ? 32.257 60.825 41.009 1.00 44.29 197 ALA C C 1
ATOM 5012 O O . ALA C 1 200 ? 31.765 59.697 41.019 1.00 41.33 197 ALA C O 1
ATOM 5014 N N . LEU C 1 201 ? 32.153 61.631 39.941 1.00 43.98 198 LEU C N 1
ATOM 5015 C CA . LEU C 1 201 ? 31.528 61.149 38.709 1.00 39.67 198 LEU C CA 1
ATOM 5016 C C . LEU C 1 201 ? 32.285 59.935 38.143 1.00 41.53 198 LEU C C 1
ATOM 5017 O O . LEU C 1 201 ? 31.666 58.959 37.685 1.00 41.49 198 LEU C O 1
ATOM 5022 N N . GLU C 1 202 ? 33.612 59.954 38.203 1.00 36.91 199 GLU C N 1
ATOM 5023 C CA . GLU C 1 202 ? 34.325 58.761 37.747 1.00 37.95 199 GLU C CA 1
ATOM 5024 C C . GLU C 1 202 ? 33.846 57.511 38.512 1.00 41.79 199 GLU C C 1
ATOM 5025 O O . GLU C 1 202 ? 33.622 56.477 37.889 1.00 42.67 199 GLU C O 1
ATOM 5031 N N . TYR C 1 203 ? 33.678 57.585 39.844 1.00 39.67 200 TYR C N 1
ATOM 5032 C CA . TYR C 1 203 ? 33.223 56.381 40.574 1.00 40.88 200 TYR C CA 1
ATOM 5033 C C . TYR C 1 203 ? 31.790 55.986 40.190 1.00 39.64 200 TYR C C 1
ATOM 5034 O O . TYR C 1 203 ? 31.478 54.807 40.033 1.00 41.80 200 TYR C O 1
ATOM 5043 N N . ALA C 1 204 ? 30.922 56.983 40.075 1.00 38.57 201 ALA C N 1
ATOM 5044 C CA . ALA C 1 204 ? 29.507 56.754 39.831 1.00 33.40 201 ALA C CA 1
ATOM 5045 C C . ALA C 1 204 ? 29.356 56.190 38.455 1.00 34.59 201 ALA C C 1
ATOM 5046 O O . ALA C 1 204 ? 28.472 55.390 38.194 1.00 36.79 201 ALA C O 1
ATOM 5048 N N . GLU C 1 205 ? 30.253 56.603 37.571 1.00 40.49 202 GLU C N 1
ATOM 5049 C CA . GLU C 1 205 ? 30.251 56.158 36.181 1.00 47.79 202 GLU C CA 1
ATOM 5050 C C . GLU C 1 205 ? 30.496 54.655 36.133 1.00 41.32 202 GLU C C 1
ATOM 5051 O O . GLU C 1 205 ? 29.816 53.899 35.429 1.00 42.27 202 GLU C O 1
ATOM 5057 N N . ARG C 1 206 ? 31.508 54.257 36.894 1.00 39.25 203 ARG C N 1
ATOM 5058 C CA . ARG C 1 206 ? 31.962 52.886 37.012 1.00 39.40 203 ARG C CA 1
ATOM 5059 C C . ARG C 1 206 ? 30.860 52.002 37.580 1.00 44.04 203 ARG C C 1
ATOM 5060 O O . ARG C 1 206 ? 30.677 50.862 37.166 1.00 51.09 203 ARG C O 1
ATOM 5068 N N . ILE C 1 207 ? 30.106 52.552 38.525 1.00 46.29 204 ILE C N 1
ATOM 5069 C CA . ILE C 1 207 ? 28.982 51.849 39.130 1.00 43.40 204 ILE C CA 1
ATOM 5070 C C . ILE C 1 207 ? 27.820 51.682 38.136 1.00 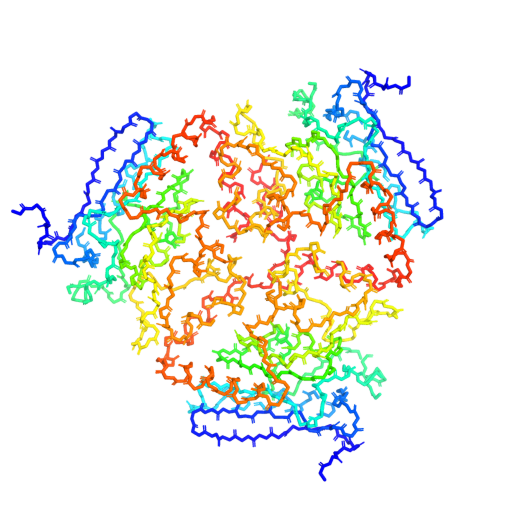39.35 204 ILE C C 1
ATOM 5071 O O . ILE C 1 207 ? 27.088 50.709 38.192 1.00 36.52 204 ILE C O 1
ATOM 5076 N N . ALA C 1 208 ? 27.656 52.651 37.236 1.00 44.10 205 ALA C N 1
ATOM 5077 C CA . ALA C 1 208 ? 26.582 52.632 36.230 1.00 44.05 205 ALA C CA 1
ATOM 5078 C C . ALA C 1 208 ? 26.730 51.543 35.145 1.00 50.01 205 ALA C C 1
ATOM 5079 O O . ALA C 1 208 ? 25.771 51.256 34.418 1.00 56.94 205 ALA C O 1
ATOM 5081 N N . ARG C 1 209 ? 27.924 50.963 35.031 1.00 44.01 206 ARG C N 1
ATOM 5082 C CA . ARG C 1 209 ? 28.176 49.869 34.105 1.00 55.35 206 ARG C CA 1
ATOM 5083 C C . ARG C 1 209 ? 27.762 48.512 34.649 1.00 58.95 206 ARG C C 1
ATOM 5084 O O . ARG C 1 209 ? 27.396 47.628 33.882 1.00 60.50 206 ARG C O 1
ATOM 5092 N N . ALA C 1 210 ? 27.820 48.329 35.962 1.00 53.58 207 ALA C N 1
ATOM 5093 C CA . ALA C 1 210 ? 27.392 47.047 36.495 1.00 48.32 207 ALA C CA 1
ATOM 5094 C C . ALA C 1 210 ? 25.896 46.842 36.237 1.00 44.96 207 ALA C C 1
ATOM 5095 O O . ALA C 1 210 ? 25.167 47.764 35.917 1.00 44.58 207 ALA C O 1
ATOM 5097 N N . ALA C 1 211 ? 25.461 45.603 36.336 1.00 49.82 208 ALA C N 1
ATOM 5098 C CA . ALA C 1 211 ? 24.086 45.228 36.055 1.00 50.39 208 ALA C CA 1
ATOM 5099 C C . ALA C 1 211 ? 23.193 45.773 37.155 1.00 46.88 208 ALA C C 1
ATOM 5100 O O . ALA C 1 211 ? 23.394 45.408 38.318 1.00 47.89 208 ALA C O 1
ATOM 5102 N N . PRO C 1 212 ? 22.210 46.636 36.810 1.00 42.30 209 PRO C N 1
ATOM 5103 C CA . PRO C 1 212 ? 21.415 47.285 37.871 1.00 40.77 209 PRO C CA 1
ATOM 5104 C C . PRO C 1 212 ? 20.688 46.299 38.819 1.00 47.74 209 PRO C C 1
ATOM 5105 O O . PRO C 1 212 ? 20.648 46.556 40.030 1.00 46.54 209 PRO C O 1
ATOM 5109 N N . LEU C 1 213 ? 20.179 45.172 38.307 1.00 48.70 210 LEU C N 1
ATOM 5110 C CA . LEU C 1 213 ? 19.527 44.195 39.188 1.00 54.88 210 LEU C CA 1
ATOM 5111 C C . LEU C 1 213 ? 20.475 43.499 40.163 1.00 55.80 210 LEU C C 1
ATOM 5112 O O . LEU C 1 213 ? 20.057 43.089 41.252 1.00 59.40 210 LEU C O 1
ATOM 5117 N N . ALA C 1 214 ? 21.731 43.331 39.754 1.00 57.15 211 ALA C N 1
ATOM 5118 C CA . ALA C 1 214 ? 22.775 42.737 40.601 1.00 56.40 211 ALA C CA 1
ATOM 5119 C C . ALA C 1 214 ? 23.324 43.780 41.591 1.00 59.86 211 ALA C C 1
ATOM 5120 O O . ALA C 1 214 ? 23.647 43.461 42.747 1.00 61.86 211 ALA C O 1
ATOM 5122 N N . VAL C 1 215 ? 23.428 45.027 41.124 1.00 54.02 212 VAL C N 1
ATOM 5123 C CA . VAL C 1 215 ? 23.818 46.135 41.978 1.00 48.72 212 VAL C CA 1
ATOM 5124 C C . VAL C 1 215 ? 22.791 46.280 43.093 1.00 46.04 212 VAL C C 1
ATOM 5125 O O . VAL C 1 215 ? 23.159 46.417 44.255 1.00 52.23 212 VAL C O 1
ATOM 5129 N N . ARG C 1 216 ? 21.507 46.227 42.747 1.00 47.44 213 ARG C N 1
ATOM 5130 C CA . ARG C 1 216 ? 20.454 46.287 43.761 1.00 50.77 213 ARG C CA 1
ATOM 5131 C C . ARG C 1 216 ? 20.614 45.152 44.736 1.00 48.35 213 ARG C C 1
ATOM 5132 O O . ARG C 1 216 ? 20.573 45.355 45.943 1.00 49.50 213 ARG C O 1
ATOM 5140 N N . ALA C 1 217 ? 20.802 43.952 44.201 1.00 51.44 214 ALA C N 1
ATOM 5141 C CA . ALA C 1 217 ? 20.964 42.760 45.027 1.00 54.60 214 ALA C CA 1
ATOM 5142 C C . ALA C 1 217 ? 22.064 42.933 46.066 1.00 54.00 214 ALA C C 1
ATOM 5143 O O . ALA C 1 217 ? 21.790 42.819 47.274 1.00 54.93 214 ALA C O 1
ATOM 5145 N N . ALA C 1 218 ? 23.295 43.204 45.612 1.00 45.93 215 ALA C N 1
ATOM 5146 C CA . ALA C 1 218 ? 24.408 43.381 46.559 1.00 45.13 215 ALA C CA 1
ATOM 5147 C C . ALA C 1 218 ? 24.071 44.373 47.675 1.00 52.35 215 ALA C C 1
ATOM 5148 O O . ALA C 1 218 ? 24.309 44.090 48.861 1.00 47.45 215 ALA C O 1
ATOM 5150 N N . LEU C 1 219 ? 23.499 45.520 47.304 1.00 53.37 216 LEU C N 1
ATOM 5151 C CA . LEU C 1 219 ? 23.118 46.500 48.310 1.00 47.96 216 LEU C CA 1
ATOM 5152 C C . LEU C 1 219 ? 22.183 45.879 49.372 1.00 48.96 216 LEU C C 1
ATOM 5153 O O . LEU C 1 219 ? 22.508 45.882 50.576 1.00 50.80 216 LEU C O 1
ATOM 5158 N N . GLN C 1 220 ? 21.042 45.338 48.938 1.00 46.08 217 GLN C N 1
ATOM 5159 C CA . GLN C 1 220 ? 20.064 44.795 49.876 1.00 56.38 217 GLN C CA 1
ATOM 5160 C C . GLN C 1 220 ? 20.731 43.762 50.791 1.00 59.52 217 GLN C C 1
ATOM 5161 O O . GLN C 1 220 ? 20.462 43.714 51.994 1.00 62.59 217 GLN C O 1
ATOM 5167 N N . SER C 1 221 ? 21.634 42.973 50.222 1.00 57.80 218 SER C N 1
ATOM 5168 C CA . SER C 1 221 ? 22.369 41.982 50.994 1.00 64.18 218 SER C CA 1
ATOM 5169 C C . SER C 1 221 ? 23.309 42.614 52.033 1.00 65.25 218 SER C C 1
ATOM 5170 O O . SER C 1 221 ? 23.548 42.051 53.104 1.00 67.52 218 SER C O 1
ATOM 5173 N N . ALA C 1 222 ? 23.848 43.784 51.735 1.00 58.70 219 ALA C N 1
ATOM 5174 C CA . ALA C 1 222 ? 24.789 44.379 52.667 1.00 52.85 219 ALA C CA 1
ATOM 5175 C C . ALA C 1 222 ? 24.055 45.142 53.773 1.00 56.76 219 ALA C C 1
ATOM 5176 O O . ALA C 1 222 ? 24.493 45.123 54.927 1.00 56.60 219 ALA C O 1
ATOM 5178 N N . PHE C 1 223 ? 22.945 45.803 53.434 1.00 58.51 220 PHE C N 1
ATOM 5179 C CA . PHE C 1 223 ? 22.126 46.456 54.458 1.00 63.86 220 PHE C CA 1
ATOM 5180 C C . PHE C 1 223 ? 21.589 45.457 55.483 1.00 70.61 220 PHE C C 1
ATOM 5181 O O . PHE C 1 223 ? 21.845 45.586 56.682 1.00 73.67 220 PHE C O 1
ATOM 5189 N N . GLN C 1 224 ? 20.830 44.468 55.020 1.00 68.35 221 GLN C N 1
ATOM 5190 C CA . GLN C 1 224 ? 20.224 43.519 55.946 1.00 72.76 221 GLN C CA 1
ATOM 5191 C C . GLN C 1 224 ? 21.261 42.707 56.750 1.00 74.95 221 GLN C C 1
ATOM 5192 O O . GLN C 1 224 ? 21.147 42.562 57.975 1.00 66.66 221 GLN C O 1
ATOM 5198 N N . GLY C 1 225 ? 22.266 42.179 56.055 1.00 78.75 222 GLY C N 1
ATOM 5199 C CA . GLY C 1 225 ? 23.108 41.153 56.631 1.00 85.23 222 GLY C CA 1
ATOM 5200 C C . GLY C 1 225 ? 22.369 39.834 56.893 1.00 95.56 222 GLY C C 1
ATOM 5201 O O . GLY C 1 225 ? 21.599 39.341 56.053 1.00 92.44 222 GLY C O 1
ATOM 5202 N N . ARG C 1 226 ? 22.602 39.272 58.082 1.00 103.33 223 ARG C N 1
ATOM 5203 C CA . ARG C 1 226 ? 22.120 37.945 58.447 1.00 106.44 223 ARG C CA 1
ATOM 5204 C C . ARG C 1 226 ? 21.802 37.859 59.936 1.00 104.87 223 ARG C C 1
ATOM 5205 O O . ARG C 1 226 ? 20.663 37.589 60.318 1.00 104.60 223 ARG C O 1
#

Nearest PDB structures (foldseek):
  3lao-assembly1_B  TM=1.003E+00  e=6.603E-48  Pseudomonas aeruginosa PAO1
  3lao-assembly1_C  TM=9.791E-01  e=1.419E-38  Pseudomonas aeruginosa PAO1
  4jsb-assembly1_A  TM=7.893E-01  e=9.029E-14  Thermobifida fusca YX
  3fdu-assembly2_E  TM=8.149E-01  e=1.115E-12  Acinetobacter baumannii ATCC 17978
  4omr-assembly1_A  TM=7.710E-01  e=2.467E-13  Thermobifida fusca YX

Radius of gyration: 25.9 Å; Cα contacts (8 Å, |Δi|>4): 1649; chains: 3; bounding box: 52×68×69 Å

Secondary structure (DSSP, 8-state):
--S--SS--EEEEEETTEEEEEE--GGGTT-B----HHHHH--HHHH-TT--EEEEEESSS-SB--B----GGG-BTTB--PPTT---TTS-SSSPP-S-EEEEE-SEEETHHHH---SSEEEEETT-EEE-GGGGT---SS----SHHHHHH-TTT---TTT---EEHHHHH----SEEE-TT-HHHHHHHHHHHHHHS-HHHHHHHHHHHHHHT-/----SS--EEEEEETTEEEEEE--GGGTT-B----HHHHH--HHHH-TT--EEEEEESSS-SB--B----GGG----PPPTT---TTS-SSSPP-S-EEEEE-SEEETHHHH---SSEEEEETT-EEE-THHHHS--SSS---SHHHHHH-TTT---TTT--EEEHHHHH----SEEE-TT-HHHHHHHHHHHHHHS-HHHHHHHHHHHTTTTTB-HHHHHHHHHHH-/----SS--EEEEEETTEEEEEE--GGGTT-B----HHHHH--HHHH-TT-SEEEEEESSS-SB--B----TTT---PPPTT---TTS-SSSPP-S-EEEEE-SEEETHHHH---SSEEEEETT-EEE-THHHHT----SSHHHHHHHHH-TTT---TTT--EEEHHHHH----SEEE-TT-HHHHHHHHHHHHHHS-HHHHHHHHHHHHHB-

Sequence (657 aa):
SEANSGPGRVTREQRGHLFLIGLDRAGKRNAFDSALADLALAGEYERSEESRCAVLFAHGEHFTAGLDLELAPKLAASGFRYPDGGVDPWGVVQPRRSKPLVVAVQGTCWTAGIELLNADIAVAARGTRFAHLEVLRGIPPLGGSTVRFPRAAGWTDARRYILTGDEFDADEALRRLLTEVVEPGEELARALEYAERIARAAPLAVRAALQSAFQGRDEANSGPGRVTREQRGHLFLIGLDRAGKRNAFDSALADLALAGEYERSEESRCAVLFAHGEEHFTAGLDLELAPKLSGFRYPDGGVDPWGVVQPRRSKPLVVAVQGTCWTAGIELLNADIAVAARGTRFAHLEVLRGIPPLGGSTVRFPRAAGWTDARYILTGDEFDADEALRRLLTEVVEPGEELARALEYAERIARRAAPLAVRAALQSAFQGRDEGDDAALSRVNESLEANSGPGRVTREQRGHLFLIGLDRAGKRNAFDSALADLALAGEYERSEESRRCAVLFAHGEHFTAGLDLELAPKLAFRYPDGGVDPWGVVQPRRSKPLVVAVQGTCWTAGIELLNADIAVAARGTRFAHLEVLRGIPPLGGSTVRFPRAAGWTDARYILTGDEFDADEALRRLLTEVVEPGEELARALEYAERIARAAPLAVRAALQSAFQGR

CATH classification: 3.90.226.10

Foldseek 3Di:
DQAAQDAWAWDWDDDFQEIEIETRHVNQLSAAALNLQRQQLSLVLQPDPSHQEYEYEYPDAFRYPYHPVVHVVPADPVADDHDVSGCNLLQDDDPGRLHAYFYEGHAEQEALSLSNLSHPAYEYEFFYKYWNCCLVPDDDRDSQDDCSLCVFVNDPVVVGNNPRDMDTPVVCVCGSHPYYHHPVCRVVVRVVVRVVSSVDDRVVNSVVRVVVVVVVD/DAAQDAWAWDWDDDFLEIEIETGHQNQLSAHALSLQRQQQSLVLLVPPRRQEYEYEYPHQHGHPYHPVVHVVPDPADDHDVSGERLLQPDPDGRQHAYAYFGHAEQEQLRLSNLSHDAYEYEWFHKYADQCLVPHADRHSGDAVSLCVFPNDPVVVGNNPRDMDTPVVCVCGSHNYYDHPPCRVVVSVVVSVVSSVDDRVVNSVVSVVCPVCSRPDPVVVVVVVVVVD/DQAQDAWAWDWDCDQQETEIETGNVNQLSADAVNLQRQQQSLVLLPPPSHQEYEYEYPDAFGYPYHPVPCVVPVCDDHDVSGENLLQDDPDGRLHAYEYFGHAEQEACRLSNLSHPAYEYEWNHKYWDCCQVVVHDHPPRCVPSVCVFPNPPVSVGNNPRDMDTPVVCVCPSHPYYDHPPCRRVVRCVVSVVSSPDDSVVNSVVVVCVVVPD

Organism: Pseudomonas aeruginosa (strain ATCC 15692 / DSM 22644 / CIP 104116 / JCM 14847 / LMG 12228 / 1C / PRS 101 / PAO1) (NCBI:txid208964)

B-factor: mean 48.17, std 20.96, range [13.25, 205.85]

InterPro domains:
  IPR001753 Enoyl-CoA hydratase/isomerase-like domain [PF00378] (18-264)
  IPR014748 Enoyl-CoA hydratase, C-terminal [G3DSA:1.10.12.10] (208-265)
  IPR029045 ClpP/crotonase-like domain superfamily [SSF52096] (10-265)